Protein AF-0000000085013441 (afdb_homodimer)

Secondary structure (DSSP, 8-state):
--HHHHHHHHHHHHHTSHHHHHHHHHHHHHHHHHHHHHHHHHHHHHHHHHHHHHHHS-SEEEESSGGGG-SS--S-EETHHHHHHHHHHHHHTEEEEEEEEEEEE--SSGGG-EEEEEE-TTT-GGGT-TT--EEEE----GGGTTSSEEEE-HHHHHHTT--TT-EEESSSS-EEEEEEEEPP-SSGGGGEEEEEHHHHHHHHT-TTEESEEEEEES-GGGHHHHHHHHHHHHTSEEEEHHHHHHHHHHHHHHHHHHHHHHHHHHHHHHHHHHHHHHHHHHHHTHHHHHHHHHTT--HHHHHHHHHHHHHHHHHHHHHHHHHHHHHHHHHHHHHHHHHHSS------HHHHHHHHHHHHHHHHHHHHHHHHHHHT--HHHHHH--/--HHHHHHHHHHHHHTSHHHHHHHHHHHHHHHHHHHHHHHHHHHHHHHHHHHHHHHS-SEEEESS-GGG-SS--S-EETHHHHHHHHHHHHHTEEEEEEEEEEEE--SSGGG-EEEEEE-TTT-GGGT-TT--EEEE----GGGTTSSEEEE-HHHHHHTT--TT-EEESSSS-EEEEEEEEPP-SSGGGGEEEEEHHHHHHHHT-TTEESEEEEEES-GGGHHHHHHHHHHHHTSEEEEHHHHHHHHHHHHHHHHHHHHHHHHHHHHHHHHHHHHHHHHHHHHTHHHHHHHHHTT--HHHHHHHHHHHHHHHHHHHHHHHHHHHHHHHHHHHHHHHHHHSS------HHHHHHHHHHHHHHHHHHHHHHHHHHHT--HHHHHH--

Structure (mmCIF, N/CA/C/O backbone):
data_AF-0000000085013441-model_v1
#
loop_
_entity.id
_entity.type
_entity.pdbx_description
1 polymer 'ABC transporter permease'
#
loop_
_atom_site.group_PDB
_atom_site.id
_atom_site.type_symbol
_atom_site.label_atom_id
_atom_site.label_alt_id
_atom_site.label_comp_id
_atom_site.label_asym_id
_atom_site.label_entity_id
_atom_site.label_seq_id
_atom_site.pdbx_PDB_ins_code
_atom_site.Cartn_x
_atom_site.Cartn_y
_atom_site.Cartn_z
_atom_site.occupancy
_atom_site.B_iso_or_equiv
_atom_site.auth_seq_id
_atom_site.auth_comp_id
_atom_site.auth_asym_id
_atom_site.auth_atom_id
_atom_site.pdbx_PDB_model_num
ATOM 1 N N . MET A 1 1 ? -28.359 34.25 29.609 1 59.25 1 MET A N 1
ATOM 2 C CA . MET A 1 1 ? -28.047 34.562 28.219 1 59.25 1 MET A CA 1
ATOM 3 C C . MET A 1 1 ? -28.344 33.344 27.328 1 59.25 1 MET A C 1
ATOM 5 O O . MET A 1 1 ? -28.016 32.219 27.672 1 59.25 1 MET A O 1
ATOM 9 N N . HIS A 1 2 ? -29.203 33.5 26.328 1 74.62 2 HIS A N 1
ATOM 10 C CA . HIS A 1 2 ? -29.672 32.469 25.422 1 74.62 2 HIS A CA 1
ATOM 11 C C . HIS A 1 2 ? -28.531 31.953 24.547 1 74.62 2 HIS A C 1
ATOM 13 O O . HIS A 1 2 ? -27.578 32.688 24.281 1 74.62 2 HIS A O 1
ATOM 19 N N . TRP A 1 3 ? -28.516 30.609 24.359 1 77 3 TRP A N 1
ATOM 20 C CA . TRP A 1 3 ? -27.5 29.938 23.531 1 77 3 TRP A CA 1
ATOM 21 C C . TRP A 1 3 ? -27.281 30.703 22.219 1 77 3 TRP A C 1
ATOM 23 O O . TRP A 1 3 ? -26.141 30.828 21.766 1 77 3 TRP A O 1
ATOM 33 N N . SER A 1 4 ? -28.281 31.375 21.766 1 82.31 4 SER A N 1
ATOM 34 C CA . SER A 1 4 ? -28.188 32.125 20.516 1 82.31 4 SER A CA 1
ATOM 35 C C . SER A 1 4 ? -27.312 33.375 20.688 1 82.31 4 SER A C 1
ATOM 37 O O . SER A 1 4 ? -26.578 33.75 19.766 1 82.31 4 SER A O 1
ATOM 39 N N . ASP A 1 5 ? -27.391 33.938 21.891 1 82.25 5 ASP A N 1
ATOM 40 C CA . ASP A 1 5 ? -26.594 35.125 22.156 1 82.25 5 ASP A CA 1
ATOM 41 C C . ASP A 1 5 ? -25.109 34.75 22.25 1 82.25 5 ASP A C 1
ATOM 43 O O . ASP A 1 5 ? -24.25 35.5 21.75 1 82.25 5 ASP A O 1
ATOM 47 N N . VAL A 1 6 ? -24.859 33.625 22.766 1 82.75 6 VAL A N 1
ATOM 48 C CA . VAL A 1 6 ? -23.484 33.188 22.922 1 82.75 6 VAL A CA 1
ATOM 49 C C . VAL A 1 6 ? -22.875 32.906 21.547 1 82.75 6 VAL A C 1
ATOM 51 O O . VAL A 1 6 ? -21.719 33.281 21.281 1 82.75 6 VAL A O 1
ATOM 54 N N . TRP A 1 7 ? -23.656 32.438 20.641 1 86.25 7 TRP A N 1
ATOM 55 C CA . TRP A 1 7 ? -23.172 32.125 19.297 1 86.25 7 TRP A CA 1
ATOM 56 C C . TRP A 1 7 ? -22.922 33.375 18.5 1 86.25 7 TRP A C 1
ATOM 58 O O . TRP A 1 7 ? -21.969 33.469 17.719 1 86.25 7 TRP A O 1
ATOM 68 N N . LYS A 1 8 ? -23.797 34.281 18.719 1 86.12 8 LYS A N 1
ATOM 69 C CA . LYS A 1 8 ? -23.625 35.562 18.016 1 86.12 8 LYS A CA 1
ATOM 70 C C . LYS A 1 8 ? -22.375 36.281 18.5 1 86.12 8 LYS A C 1
ATOM 72 O O . LYS A 1 8 ? -21.641 36.875 17.703 1 86.12 8 LYS A O 1
ATOM 77 N N . LEU A 1 9 ? -22.156 36.156 19.75 1 81.69 9 LEU A N 1
ATOM 78 C CA . LEU A 1 9 ? -20.984 36.781 20.328 1 81.69 9 LEU A CA 1
ATOM 79 C C . LEU A 1 9 ? -19.703 36.062 19.875 1 81.69 9 LEU A C 1
ATOM 81 O O . LEU A 1 9 ? -18.688 36.719 19.594 1 81.69 9 LEU A O 1
ATOM 85 N N . ALA A 1 10 ? -19.828 34.844 19.875 1 86.25 10 ALA A N 1
ATOM 86 C CA . ALA A 1 10 ? -18.703 34.031 19.438 1 86.25 10 ALA A CA 1
ATOM 87 C C . ALA A 1 10 ? -18.359 34.312 17.969 1 86.25 10 ALA A C 1
ATOM 89 O O . ALA A 1 10 ? -17.172 34.438 17.625 1 86.25 10 ALA A O 1
ATOM 90 N N . TRP A 1 11 ? -19.375 34.469 17.156 1 85.06 11 TRP A N 1
ATOM 91 C CA . TRP A 1 11 ? -19.172 34.75 15.742 1 85.06 11 TRP A CA 1
ATOM 92 C C . TRP A 1 11 ? -18.516 36.125 15.57 1 85.06 11 TRP A C 1
ATOM 94 O O . TRP A 1 11 ? -17.625 36.281 14.734 1 85.06 11 TRP A O 1
ATOM 104 N N . LYS A 1 12 ? -18.922 37.031 16.359 1 81.19 12 LYS A N 1
ATOM 105 C CA . LYS A 1 12 ? -18.359 38.375 16.297 1 81.19 12 LYS A CA 1
ATOM 106 C C . LYS A 1 12 ? -16.891 38.375 16.734 1 81.19 12 LYS A C 1
ATOM 108 O O . LYS A 1 12 ? -16.078 39.125 16.188 1 81.19 12 LYS A O 1
ATOM 113 N N . GLY A 1 13 ? -16.672 37.531 17.672 1 78.19 13 GLY A N 1
ATOM 114 C CA . GLY A 1 13 ? -15.297 37.406 18.125 1 78.19 13 GLY A CA 1
ATOM 115 C C . GLY A 1 13 ? -14.367 36.844 17.062 1 78.19 13 GLY A C 1
ATOM 116 O O . GLY A 1 13 ? -13.25 37.344 16.875 1 78.19 13 GLY A O 1
ATOM 117 N N . LEU A 1 14 ? -14.875 35.969 16.312 1 82.88 14 LEU A N 1
ATOM 118 C CA . LEU A 1 14 ? -14.062 35.312 15.281 1 82.88 14 LEU A CA 1
ATOM 119 C C . LEU A 1 14 ? -13.898 36.219 14.062 1 82.88 14 LEU A C 1
ATOM 121 O O . LEU A 1 14 ? -12.867 36.188 13.391 1 82.88 14 LEU A O 1
ATOM 125 N N . THR A 1 15 ? -14.875 37.031 13.797 1 82.56 15 THR A N 1
ATOM 126 C CA . THR A 1 15 ? -14.859 37.875 12.594 1 82.56 15 THR A CA 1
ATOM 127 C C . THR A 1 15 ? -14.07 39.156 12.82 1 82.56 15 THR A C 1
ATOM 129 O O . THR A 1 15 ? -13.867 39.938 11.891 1 82.56 15 THR A O 1
ATOM 132 N N . ARG A 1 16 ? -13.711 39.375 14.07 1 77.44 16 ARG A N 1
ATOM 133 C CA . ARG A 1 16 ? -12.914 40.562 14.367 1 77.44 16 ARG A CA 1
ATOM 134 C C . ARG A 1 16 ? -11.523 40.438 13.75 1 77.44 16 ARG A C 1
ATOM 136 O O . ARG A 1 16 ? -10.906 41.469 13.43 1 77.44 16 ARG A O 1
ATOM 143 N N . ARG A 1 17 ? -11.078 39.219 13.602 1 77.56 17 ARG A N 1
ATOM 144 C CA . ARG A 1 17 ? -9.797 38.969 12.953 1 77.56 17 ARG A CA 1
ATOM 145 C C . ARG A 1 17 ? -9.945 37.938 11.828 1 77.56 17 ARG A C 1
ATOM 147 O O . ARG A 1 17 ? -9.477 36.812 11.953 1 77.56 17 ARG A O 1
ATOM 154 N N . PRO A 1 18 ? -10.305 38.375 10.75 1 83.06 18 PRO A N 1
ATOM 155 C CA . PRO A 1 18 ? -10.703 37.469 9.695 1 83.06 18 PRO A CA 1
ATOM 156 C C . PRO A 1 18 ? -9.516 36.719 9.086 1 83.06 18 PRO A C 1
ATOM 158 O O . PRO A 1 18 ? -9.656 35.562 8.688 1 83.06 18 PRO A O 1
ATOM 161 N N . VAL A 1 19 ? -8.375 37.406 9.094 1 79.81 19 VAL A N 1
ATOM 162 C CA . VAL A 1 19 ? -7.23 36.75 8.445 1 79.81 19 VAL A CA 1
ATOM 163 C C . VAL A 1 19 ? -6.801 35.531 9.242 1 79.81 19 VAL A C 1
ATOM 165 O O . VAL A 1 19 ? -6.633 34.438 8.68 1 79.81 19 VAL A O 1
ATOM 168 N N . ARG A 1 20 ? -6.773 35.656 10.523 1 77.5 20 ARG A N 1
ATOM 169 C CA . ARG A 1 20 ? -6.352 34.531 11.367 1 77.5 20 ARG A CA 1
ATOM 170 C C . ARG A 1 20 ? -7.406 33.438 11.391 1 77.5 20 ARG A C 1
ATOM 172 O O . ARG A 1 20 ? -7.074 32.25 11.336 1 77.5 20 ARG A O 1
ATOM 179 N N . THR A 1 21 ? -8.586 33.938 11.5 1 84.81 21 THR A N 1
ATOM 180 C CA . THR A 1 21 ? -9.695 33 11.523 1 84.81 21 THR A CA 1
ATOM 181 C C . THR A 1 21 ? -9.742 32.188 10.227 1 84.81 21 THR A C 1
ATOM 183 O O . THR A 1 21 ? -9.938 30.969 10.258 1 84.81 21 THR A O 1
ATOM 186 N N . LEU A 1 22 ? -9.414 32.875 9.18 1 87.38 22 LEU A N 1
ATOM 187 C CA . LEU A 1 22 ? -9.453 32.188 7.883 1 87.38 22 LEU A CA 1
ATOM 188 C C . LEU A 1 22 ? -8.281 31.219 7.742 1 87.38 22 LEU A C 1
ATOM 190 O O . LEU A 1 22 ? -8.453 30.125 7.215 1 87.38 22 LEU A O 1
ATOM 194 N N . LEU A 1 23 ? -7.148 31.609 8.242 1 81.94 23 LEU A N 1
ATOM 195 C CA . LEU A 1 23 ? -5.973 30.75 8.148 1 81.94 23 LEU A CA 1
ATOM 196 C C . LEU A 1 23 ? -6.152 29.484 8.977 1 81.94 23 LEU A C 1
ATOM 198 O O . LEU A 1 23 ? -5.797 28.391 8.531 1 81.94 23 LEU A O 1
ATOM 202 N N . THR A 1 24 ? -6.746 29.609 10.117 1 83.94 24 THR A N 1
ATOM 203 C CA . THR A 1 24 ? -6.988 28.453 10.977 1 83.94 24 THR A CA 1
ATOM 204 C C . THR A 1 24 ? -8.078 27.562 10.391 1 83.94 24 THR A C 1
ATOM 206 O O . THR A 1 24 ? -7.941 26.328 10.383 1 83.94 24 THR A O 1
ATOM 209 N N . ALA A 1 25 ? -9.086 28.266 9.914 1 88.62 25 ALA A N 1
ATOM 210 C CA . ALA A 1 25 ? -10.164 27.5 9.289 1 88.62 25 ALA A CA 1
ATOM 211 C C . ALA A 1 25 ? -9.656 26.703 8.094 1 88.62 25 ALA A C 1
ATOM 213 O O . ALA A 1 25 ? -10.078 25.562 7.871 1 88.62 25 ALA A O 1
ATOM 214 N N . LEU A 1 26 ? -8.742 27.297 7.359 1 87.12 26 LEU A N 1
ATOM 215 C CA . LEU A 1 26 ? -8.18 26.609 6.203 1 87.12 26 LEU A CA 1
ATOM 216 C C . LEU A 1 26 ? -7.355 25.406 6.641 1 87.12 26 LEU A C 1
ATOM 218 O O . LEU A 1 26 ? -7.379 24.359 5.984 1 87.12 26 LEU A O 1
ATOM 222 N N . GLY A 1 27 ? -6.656 25.641 7.691 1 82.94 27 GLY A N 1
ATOM 223 C CA . GLY A 1 27 ? -5.902 24.516 8.227 1 82.94 27 GLY A CA 1
ATOM 224 C C . GLY A 1 27 ? -6.781 23.344 8.625 1 82.94 27 GLY A C 1
ATOM 225 O O . GLY A 1 27 ? -6.477 22.188 8.297 1 82.94 27 GLY A O 1
ATOM 226 N N . ILE A 1 28 ? -7.867 23.594 9.258 1 86.38 28 ILE A N 1
ATOM 227 C CA . ILE A 1 28 ? -8.812 22.562 9.672 1 86.38 28 ILE A CA 1
ATOM 228 C C . ILE A 1 28 ? -9.461 21.938 8.438 1 86.38 28 ILE A C 1
ATOM 230 O O . ILE A 1 28 ? -9.672 20.719 8.383 1 86.38 28 ILE A O 1
ATOM 234 N N . THR A 1 29 ? -9.766 22.859 7.566 1 90.38 29 THR A N 1
ATOM 235 C CA . THR A 1 29 ? -10.391 22.406 6.328 1 90.38 29 THR A CA 1
ATOM 236 C C . THR A 1 29 ? -9.516 21.375 5.621 1 90.38 29 THR A C 1
ATOM 238 O O . THR A 1 29 ? -10 20.328 5.203 1 90.38 29 THR A O 1
ATOM 241 N N . VAL A 1 30 ? -8.266 21.609 5.547 1 85.88 30 VAL A N 1
ATOM 242 C CA . VAL A 1 30 ? -7.352 20.703 4.863 1 85.88 30 VAL A CA 1
ATOM 243 C C . VAL A 1 30 ? -7.234 19.406 5.648 1 85.88 30 VAL A C 1
ATOM 245 O O . VAL A 1 30 ? -7.211 18.312 5.059 1 85.88 30 VAL A O 1
ATOM 248 N N . ALA A 1 31 ? -7.227 19.531 6.91 1 82.44 31 ALA A N 1
ATOM 249 C CA . ALA A 1 31 ? -7.105 18.344 7.758 1 82.44 31 ALA A CA 1
ATOM 250 C C . ALA A 1 31 ? -8.328 17.453 7.621 1 82.44 31 ALA A C 1
ATOM 252 O O . ALA A 1 31 ? -8.203 16.234 7.418 1 82.44 31 ALA A O 1
ATOM 253 N N . VAL A 1 32 ? -9.445 18.031 7.691 1 87 32 VAL A N 1
ATOM 254 C CA . VAL A 1 32 ? -10.688 17.266 7.625 1 87 32 VAL A CA 1
ATOM 255 C C . VAL A 1 32 ? -10.898 16.734 6.211 1 87 32 VAL A C 1
ATOM 257 O O . VAL A 1 32 ? -11.367 15.609 6.023 1 87 32 VAL A O 1
ATOM 260 N N . ALA A 1 33 ? -10.57 17.578 5.258 1 89.44 33 ALA A N 1
ATOM 261 C CA . ALA A 1 33 ? -10.695 17.125 3.871 1 89.44 33 ALA A CA 1
ATOM 262 C C . ALA A 1 33 ? -9.852 15.891 3.611 1 89.44 33 ALA A C 1
ATOM 264 O O . ALA A 1 33 ? -10.297 14.953 2.945 1 89.44 33 ALA A O 1
ATOM 265 N N . SER A 1 34 ? -8.688 15.953 4.082 1 83.38 34 SER A N 1
ATOM 266 C CA . SER A 1 34 ? -7.793 14.812 3.893 1 83.38 34 SER A CA 1
ATOM 267 C C . SER A 1 34 ? -8.359 13.547 4.535 1 83.38 34 SER A C 1
ATOM 269 O O . SER A 1 34 ? -8.289 12.461 3.955 1 83.38 34 SER A O 1
ATOM 271 N N . MET A 1 35 ? -8.906 13.711 5.66 1 83.5 35 MET A N 1
ATOM 272 C CA . MET A 1 35 ? -9.516 12.578 6.359 1 83.5 35 MET A CA 1
ATOM 273 C C . MET A 1 35 ? -10.703 12.031 5.578 1 83.5 35 MET A C 1
ATOM 275 O O . MET A 1 35 ? -10.859 10.82 5.438 1 83.5 35 MET A O 1
ATOM 279 N N . VAL A 1 36 ? -11.469 12.891 5.098 1 88.12 36 VAL A N 1
ATOM 280 C CA . VAL A 1 36 ? -12.664 12.5 4.359 1 88.12 36 VAL A CA 1
ATOM 281 C C . VAL A 1 36 ? -12.266 11.758 3.088 1 88.12 36 VAL A C 1
ATOM 283 O O . VAL A 1 36 ? -12.836 10.703 2.773 1 88.12 36 VAL A O 1
ATOM 286 N N . VAL A 1 37 ? -11.305 12.273 2.439 1 86.44 37 VAL A N 1
ATOM 287 C CA . VAL A 1 37 ? -10.867 11.648 1.195 1 86.44 37 VAL A CA 1
ATOM 288 C C . VAL A 1 37 ? -10.289 10.266 1.485 1 86.44 37 VAL A C 1
ATOM 290 O O . VAL A 1 37 ? -10.648 9.289 0.824 1 86.44 37 VAL A O 1
ATOM 293 N N . PHE A 1 38 ? -9.508 10.141 2.471 1 81.38 38 PHE A N 1
ATOM 294 C CA . PHE A 1 38 ? -8.852 8.875 2.777 1 81.38 38 PHE A CA 1
ATOM 295 C C . PHE A 1 38 ? -9.859 7.836 3.24 1 81.38 38 PHE A C 1
ATOM 297 O O . PHE A 1 38 ? -9.805 6.68 2.818 1 81.38 38 PHE A O 1
ATOM 304 N N . LEU A 1 39 ? -10.75 8.273 4.113 1 83.5 39 LEU A N 1
ATOM 305 C CA . LEU A 1 39 ? -11.742 7.332 4.609 1 83.5 39 LEU A CA 1
ATOM 306 C C . LEU A 1 39 ? -12.742 6.965 3.518 1 83.5 39 LEU A C 1
ATOM 308 O O . LEU A 1 39 ? -13.289 5.859 3.512 1 83.5 39 LEU A O 1
ATOM 312 N N . SER A 1 40 ? -12.898 7.879 2.617 1 88.88 40 SER A N 1
ATOM 313 C CA . SER A 1 40 ? -13.812 7.617 1.513 1 88.88 40 SER A CA 1
ATOM 314 C C . SER A 1 40 ? -13.273 6.527 0.592 1 88.88 40 SER A C 1
ATOM 316 O O . SER A 1 40 ? -14.039 5.844 -0.087 1 88.88 40 SER A O 1
ATOM 318 N N . LEU A 1 41 ? -11.984 6.387 0.523 1 85.88 41 LEU A N 1
ATOM 319 C CA . LEU A 1 41 ? -11.359 5.348 -0.294 1 85.88 41 LEU A CA 1
ATOM 320 C C . LEU A 1 41 ? -11.758 3.961 0.201 1 85.88 41 LEU A C 1
ATOM 322 O O . LEU A 1 41 ? -12.039 3.068 -0.601 1 85.88 41 LEU A O 1
ATOM 326 N N . GLY A 1 42 ? -11.734 3.854 1.477 1 81.81 42 GLY A N 1
ATOM 327 C CA . GLY A 1 42 ? -12.164 2.586 2.043 1 81.81 42 GLY A CA 1
ATOM 328 C C . GLY A 1 42 ? -13.609 2.25 1.72 1 81.81 42 GLY A C 1
ATOM 329 O O . GLY A 1 42 ? -13.922 1.111 1.369 1 81.81 42 GLY A O 1
ATOM 330 N N . GLU A 1 43 ? -14.438 3.219 1.816 1 84.38 43 GLU A N 1
ATOM 331 C CA . GLU A 1 43 ? -15.852 3.031 1.512 1 84.38 43 GLU A CA 1
ATOM 332 C C . GLU A 1 43 ? -16.062 2.727 0.031 1 84.38 43 GLU A C 1
ATOM 334 O O . GLU A 1 43 ? -16.938 1.93 -0.327 1 84.38 43 GLU A O 1
ATOM 339 N N . GLY A 1 44 ? -15.273 3.381 -0.716 1 85.44 44 GLY A N 1
ATOM 340 C CA . GLY A 1 44 ? -15.367 3.145 -2.148 1 85.44 44 GLY A CA 1
ATOM 341 C C . GLY A 1 44 ? -14.961 1.739 -2.551 1 85.44 44 GLY A C 1
ATOM 342 O O . GLY A 1 44 ? -15.656 1.089 -3.336 1 85.44 44 GLY A O 1
ATOM 343 N N . ILE A 1 45 ? -13.922 1.263 -2.027 1 82.5 45 ILE A N 1
ATOM 344 C CA . ILE A 1 45 ? -13.43 -0.079 -2.334 1 82.5 45 ILE A CA 1
ATOM 345 C C . ILE A 1 45 ? -14.461 -1.115 -1.881 1 82.5 45 ILE A C 1
ATOM 347 O O . ILE A 1 45 ? -14.742 -2.072 -2.604 1 82.5 45 ILE A O 1
ATOM 351 N N . ARG A 1 46 ? -14.961 -0.878 -0.688 1 82.25 46 ARG A N 1
ATOM 352 C CA . ARG A 1 46 ? -16.016 -1.769 -0.192 1 82.25 46 ARG A CA 1
ATOM 353 C C . ARG A 1 46 ? -17.188 -1.808 -1.148 1 82.25 46 ARG A C 1
ATOM 355 O O . ARG A 1 46 ? -17.734 -2.879 -1.432 1 82.25 46 ARG A O 1
ATOM 362 N N . LYS A 1 47 ? -17.516 -0.723 -1.616 1 81.62 47 LYS A N 1
ATOM 363 C CA . LYS A 1 47 ? -18.656 -0.623 -2.521 1 81.62 47 LYS A CA 1
ATOM 364 C C . LYS A 1 47 ? -18.375 -1.342 -3.838 1 81.62 47 LYS A C 1
ATOM 366 O O . LYS A 1 47 ? -19.234 -2.059 -4.352 1 81.62 47 LYS A O 1
ATOM 371 N N . VAL A 1 48 ? -17.234 -1.142 -4.332 1 78.88 48 VAL A N 1
ATOM 372 C CA . VAL A 1 48 ? -16.875 -1.764 -5.602 1 78.88 48 VAL A CA 1
ATOM 373 C C . VAL A 1 48 ? -16.906 -3.283 -5.457 1 78.88 48 VAL A C 1
ATOM 375 O O . VAL A 1 48 ? -17.5 -3.977 -6.285 1 78.88 48 VAL A O 1
ATOM 378 N N . PHE A 1 49 ? -16.328 -3.787 -4.453 1 77.19 49 PHE A N 1
ATOM 379 C CA . PHE A 1 49 ? -16.234 -5.234 -4.301 1 77.19 49 PHE A CA 1
ATOM 380 C C . PHE A 1 49 ? -17.609 -5.824 -3.949 1 77.19 49 PHE A C 1
ATOM 382 O O . PHE A 1 49 ? -17.938 -6.934 -4.371 1 77.19 49 PHE A O 1
ATOM 389 N N . THR A 1 50 ? -18.375 -5.09 -3.15 1 77.12 50 THR A N 1
ATOM 390 C CA . THR A 1 50 ? -19.719 -5.578 -2.838 1 77.12 50 THR A CA 1
ATOM 391 C C . THR A 1 50 ? -20.594 -5.582 -4.086 1 77.12 50 THR A C 1
ATOM 393 O O . THR A 1 50 ? -21.359 -6.52 -4.305 1 77.12 50 THR A O 1
ATOM 396 N N . SER A 1 51 ? -20.422 -4.57 -4.863 1 74.56 51 SER A N 1
ATOM 397 C CA . SER A 1 51 ? -21.234 -4.484 -6.078 1 74.56 51 SER A CA 1
ATOM 398 C C . SER A 1 51 ? -20.781 -5.516 -7.109 1 74.56 51 SER A C 1
ATOM 400 O O . SER A 1 51 ? -21.625 -6.152 -7.762 1 74.56 51 SER A O 1
ATOM 402 N N . GLU A 1 52 ? -19.484 -5.652 -7.246 1 71 52 GLU A N 1
ATOM 403 C CA . GLU A 1 52 ? -18.938 -6.57 -8.242 1 71 52 GLU A CA 1
ATOM 404 C C . GLU A 1 52 ? -19.172 -8.023 -7.84 1 71 52 GLU A C 1
ATOM 406 O O . GLU A 1 52 ? -19.531 -8.859 -8.672 1 71 52 GLU A O 1
ATOM 411 N N . LEU A 1 53 ? -18.828 -8.312 -6.621 1 65 53 LEU A N 1
ATOM 412 C CA . LEU A 1 53 ? -18.984 -9.688 -6.168 1 65 53 LEU A CA 1
ATOM 413 C C . LEU A 1 53 ? -20.469 -10.055 -6.09 1 65 53 LEU A C 1
ATOM 415 O O . LEU A 1 53 ? -20.828 -11.211 -6.305 1 65 53 LEU A O 1
ATOM 419 N N . GLY A 1 54 ? -21.297 -9.172 -5.613 1 60.25 54 GLY A N 1
ATOM 420 C CA . GLY A 1 54 ? -22.734 -9.438 -5.539 1 60.25 54 GLY A CA 1
ATOM 421 C C . GLY A 1 54 ? -23.359 -9.719 -6.891 1 60.25 54 GLY A C 1
ATOM 422 O O . GLY A 1 54 ? -24.266 -10.539 -7 1 60.25 54 GLY A O 1
ATOM 423 N N . ALA A 1 55 ? -22.953 -9.062 -7.871 1 56.09 55 ALA A N 1
ATOM 424 C CA . ALA A 1 55 ? -23.625 -9.211 -9.164 1 56.09 55 ALA A CA 1
ATOM 425 C C . ALA A 1 55 ? -23.016 -10.359 -9.961 1 56.09 55 ALA A C 1
ATOM 427 O O . ALA A 1 55 ? -23.734 -11.086 -10.656 1 56.09 55 ALA A O 1
ATOM 428 N N . ILE A 1 56 ? -21.641 -10.492 -10 1 55.91 56 ILE A N 1
ATOM 429 C CA . ILE A 1 56 ? -21.109 -11.195 -11.164 1 55.91 56 ILE A CA 1
ATOM 430 C C . ILE A 1 56 ? -20.125 -12.266 -10.727 1 55.91 56 ILE A C 1
ATOM 432 O O . ILE A 1 56 ? -19.953 -13.281 -11.398 1 55.91 56 ILE A O 1
ATOM 436 N N . GLY A 1 57 ? -20.094 -12.703 -9.406 1 67.75 57 GLY A N 1
ATOM 437 C CA . GLY A 1 57 ? -19.016 -13.625 -9.094 1 67.75 57 GLY A CA 1
ATOM 438 C C . GLY A 1 57 ? -19.5 -15.008 -8.711 1 67.75 57 GLY A C 1
ATOM 439 O O . GLY A 1 57 ? -20.703 -15.242 -8.602 1 67.75 57 GLY A O 1
ATOM 440 N N . PRO A 1 58 ? -18.688 -16.031 -8.906 1 82.88 58 PRO A N 1
ATOM 441 C CA . PRO A 1 58 ? -19.062 -17.391 -8.484 1 82.88 58 PRO A CA 1
ATOM 442 C C . PRO A 1 58 ? -19.578 -17.453 -7.055 1 82.88 58 PRO A C 1
ATOM 444 O O . PRO A 1 58 ? -19.188 -16.625 -6.215 1 82.88 58 PRO A O 1
ATOM 447 N N . ASP A 1 59 ? -20.594 -18.344 -6.891 1 89 59 ASP A N 1
ATOM 448 C CA . ASP A 1 59 ? -21.141 -18.531 -5.551 1 89 59 ASP A CA 1
ATOM 449 C C . ASP A 1 59 ? -20.125 -19.172 -4.617 1 89 59 ASP A C 1
ATOM 451 O O . ASP A 1 59 ? -20.062 -18.844 -3.432 1 89 59 ASP A O 1
ATOM 455 N N . VAL A 1 60 ? -19.406 -20.094 -5.23 1 91.88 60 VAL A N 1
ATOM 456 C CA . VAL A 1 60 ? -18.359 -20.797 -4.484 1 91.88 60 VAL A CA 1
ATOM 457 C C . VAL A 1 60 ? -17.094 -20.891 -5.332 1 91.88 60 VAL A C 1
ATOM 459 O O . VAL A 1 60 ? -17.156 -21.125 -6.539 1 91.88 60 VAL A O 1
ATOM 462 N N . GLN A 1 61 ? -16.062 -20.609 -4.711 1 91 61 GLN A N 1
ATOM 463 C CA . GLN A 1 61 ? -14.766 -20.781 -5.359 1 91 61 GLN A CA 1
ATOM 464 C C . GLN A 1 61 ? -13.93 -21.859 -4.668 1 91 61 GLN A C 1
ATOM 466 O O . GLN A 1 61 ? -13.75 -21.812 -3.451 1 91 61 GLN A O 1
ATOM 471 N N . VAL A 1 62 ? -13.469 -22.766 -5.453 1 92.25 62 VAL A N 1
ATOM 472 C CA . VAL A 1 62 ? -12.703 -23.891 -4.918 1 92.25 62 VAL A CA 1
ATOM 473 C C . VAL A 1 62 ? -11.227 -23.719 -5.262 1 92.25 62 VAL A C 1
ATOM 475 O O . VAL A 1 62 ? -10.875 -23.484 -6.422 1 92.25 62 VAL A O 1
ATOM 478 N N . SER A 1 63 ? -10.398 -23.734 -4.336 1 91.19 63 SER A N 1
ATOM 479 C CA . SER A 1 63 ? -8.953 -23.641 -4.516 1 91.19 63 SER A CA 1
ATOM 480 C C . SER A 1 63 ? -8.203 -24.469 -3.482 1 91.19 63 SER A C 1
ATOM 482 O O . SER A 1 63 ? -8.828 -25.172 -2.68 1 91.19 63 SER A O 1
ATOM 484 N N . LEU A 1 64 ? -6.852 -24.516 -3.566 1 87.31 64 LEU A N 1
ATOM 485 C CA . LEU A 1 64 ? -6.082 -25.266 -2.59 1 87.31 64 LEU A CA 1
ATOM 486 C C . LEU A 1 64 ? -5.664 -24.391 -1.418 1 87.31 64 LEU A C 1
ATOM 488 O O . LEU A 1 64 ? -5.406 -24.891 -0.32 1 87.31 64 LEU A O 1
ATOM 492 N N . SER A 1 65 ? -5.43 -23.047 -1.535 1 76.62 65 SER A N 1
ATOM 493 C CA . SER A 1 65 ? -4.883 -22.203 -0.483 1 76.62 65 SER A CA 1
ATOM 494 C C . SER A 1 65 ? -5.883 -21.125 -0.062 1 76.62 65 SER A C 1
ATOM 496 O O . SER A 1 65 ? -5.688 -20.453 0.95 1 76.62 65 SER A O 1
ATOM 498 N N . GLY A 1 66 ? -7.113 -21.109 -0.497 1 68.75 66 GLY A N 1
ATOM 499 C CA . GLY A 1 66 ? -8.117 -20.125 -0.132 1 68.75 66 GLY A CA 1
ATOM 500 C C . GLY A 1 66 ? -7.637 -18.688 -0.283 1 68.75 66 GLY A C 1
ATOM 501 O O . GLY A 1 66 ? -6.617 -18.438 -0.926 1 68.75 66 GLY A O 1
ATOM 502 N N . PHE A 1 67 ? -8.273 -17.672 0.37 1 65 67 PHE A N 1
ATOM 503 C CA . PHE A 1 67 ? -7.98 -16.25 0.276 1 65 67 PHE A CA 1
ATOM 504 C C . PHE A 1 67 ? -6.781 -15.883 1.146 1 65 67 PHE A C 1
ATOM 506 O O . PHE A 1 67 ? -6.203 -14.805 0.995 1 65 67 PHE A O 1
ATOM 513 N N . SER A 1 68 ? -6.477 -16.875 1.959 1 59.81 68 SER A N 1
ATOM 514 C CA . SER A 1 68 ? -5.371 -16.609 2.875 1 59.81 68 SER A CA 1
ATOM 515 C C . SER A 1 68 ? -4.062 -16.422 2.117 1 59.81 68 SER A C 1
ATOM 517 O O . SER A 1 68 ? -3.102 -15.875 2.658 1 59.81 68 SER A O 1
ATOM 519 N N . GLN A 1 69 ? -4.055 -16.828 0.928 1 59.56 69 GLN A N 1
ATOM 520 C CA . GLN A 1 69 ? -2.756 -16.734 0.271 1 59.56 69 GLN A CA 1
ATOM 521 C C . GLN A 1 69 ? -2.717 -15.594 -0.731 1 59.56 69 GLN A C 1
ATOM 523 O O . GLN A 1 69 ? -1.844 -15.547 -1.601 1 59.56 69 GLN A O 1
ATOM 528 N N . GLY A 1 70 ? -3.582 -14.711 -0.656 1 58.69 70 GLY A N 1
ATOM 529 C CA . GLY A 1 70 ? -3.539 -13.539 -1.516 1 58.69 70 GLY A CA 1
ATOM 530 C C . GLY A 1 70 ? -4.59 -13.57 -2.611 1 58.69 70 GLY A C 1
ATOM 531 O O . GLY A 1 70 ? -5.418 -14.477 -2.664 1 58.69 70 GLY A O 1
ATOM 532 N N . PHE A 1 71 ? -4.672 -12.477 -3.445 1 56.78 71 PHE A N 1
ATOM 533 C CA . PHE A 1 71 ? -5.73 -12.25 -4.422 1 56.78 71 PHE A CA 1
ATOM 534 C C . PHE A 1 71 ? -5.574 -13.18 -5.621 1 56.78 71 PHE A C 1
ATOM 536 O O . PHE A 1 71 ? -6.562 -13.578 -6.238 1 56.78 71 PHE A O 1
ATOM 543 N N . ALA A 1 72 ? -4.344 -13.43 -6 1 60.31 72 ALA A N 1
ATOM 544 C CA . ALA A 1 72 ? -4.219 -14.305 -7.16 1 60.31 72 ALA A CA 1
ATOM 545 C C . ALA A 1 72 ? -3.619 -15.656 -6.762 1 60.31 72 ALA A C 1
ATOM 547 O O . ALA A 1 72 ? -2.398 -15.789 -6.641 1 60.31 72 ALA A O 1
ATOM 548 N N . PRO A 1 73 ? -4.609 -16.578 -6.648 1 68.56 73 PRO A N 1
ATOM 549 C CA . PRO A 1 73 ? -4.109 -17.891 -6.258 1 68.56 73 PRO A CA 1
ATOM 550 C C . PRO A 1 73 ? -3.236 -18.531 -7.336 1 68.56 73 PRO A C 1
ATOM 552 O O . PRO A 1 73 ? -3.432 -18.281 -8.523 1 68.56 73 PRO A O 1
ATOM 555 N N . GLN A 1 74 ? -2.254 -19.141 -6.98 1 78.31 74 GLN A N 1
ATOM 556 C CA . GLN A 1 74 ? -1.396 -19.938 -7.863 1 78.31 74 GLN A CA 1
ATOM 557 C C . GLN A 1 74 ? -2.178 -21.062 -8.523 1 78.31 74 GLN A C 1
ATOM 559 O O . GLN A 1 74 ? -3.117 -21.609 -7.934 1 78.31 74 GLN A O 1
ATOM 564 N N . PRO A 1 75 ? -1.916 -21.297 -9.719 1 87.88 75 PRO A N 1
ATOM 565 C CA . PRO A 1 75 ? -2.59 -22.422 -10.383 1 87.88 75 PRO A CA 1
ATOM 566 C C . PRO A 1 75 ? -2.062 -23.781 -9.93 1 87.88 75 PRO A C 1
ATOM 568 O O . PRO A 1 75 ? -1.496 -24.531 -10.727 1 87.88 75 PRO A O 1
ATOM 571 N N . ASN A 1 76 ? -2.389 -24.188 -8.719 1 87.5 76 ASN A N 1
ATOM 572 C CA . ASN A 1 76 ? -1.846 -25.406 -8.133 1 87.5 76 ASN A CA 1
ATOM 573 C C . ASN A 1 76 ? -2.934 -26.453 -7.918 1 87.5 76 ASN A C 1
ATOM 575 O O . ASN A 1 76 ? -2.654 -27.562 -7.441 1 87.5 76 ASN A O 1
ATOM 579 N N . LEU A 1 77 ? -4.141 -26.188 -8.32 1 90.88 77 LEU A N 1
ATOM 580 C CA . LEU A 1 77 ? -5.242 -27.125 -8.211 1 90.88 77 LEU A CA 1
ATOM 581 C C . LEU A 1 77 ? -5.305 -28.031 -9.438 1 90.88 77 LEU A C 1
ATOM 583 O O . LEU A 1 77 ? -5.402 -27.547 -10.562 1 90.88 77 LEU A O 1
ATOM 587 N N . PRO A 1 78 ? -5.203 -29.312 -9.172 1 92.31 78 PRO A N 1
ATOM 588 C CA . PRO A 1 78 ? -5.359 -30.203 -10.328 1 92.31 78 PRO A CA 1
ATOM 589 C C . PRO A 1 78 ? -6.703 -30.016 -11.031 1 92.31 78 PRO A C 1
ATOM 591 O O . PRO A 1 78 ? -7.742 -29.953 -10.375 1 92.31 78 PRO A O 1
ATOM 594 N N . GLN A 1 79 ? -6.633 -29.875 -12.305 1 93.69 79 GLN A N 1
ATOM 595 C CA . GLN A 1 79 ? -7.852 -29.672 -13.078 1 93.69 79 GLN A CA 1
ATOM 596 C C . GLN A 1 79 ? -8.812 -30.844 -12.914 1 93.69 79 GLN A C 1
ATOM 598 O O . GLN A 1 79 ? -10.016 -30.703 -13.148 1 93.69 79 GLN A O 1
ATOM 603 N N . ALA A 1 80 ? -8.352 -32 -12.469 1 93.69 80 ALA A N 1
ATOM 604 C CA . ALA A 1 80 ? -9.156 -33.188 -12.25 1 93.69 80 ALA A CA 1
ATOM 605 C C . ALA A 1 80 ? -10.242 -32.938 -11.203 1 93.69 80 ALA A C 1
ATOM 607 O O . ALA A 1 80 ? -11.258 -33.625 -11.172 1 93.69 80 ALA A O 1
ATOM 608 N N . VAL A 1 81 ? -9.984 -31.969 -10.398 1 94.69 81 VAL A N 1
ATOM 609 C CA . VAL A 1 81 ? -10.961 -31.609 -9.375 1 94.69 81 VAL A CA 1
ATOM 610 C C . VAL A 1 81 ? -12.266 -31.172 -10.031 1 94.69 81 VAL A C 1
ATOM 612 O O . VAL A 1 81 ? -13.352 -31.359 -9.477 1 94.69 81 VAL A O 1
ATOM 615 N N . THR A 1 82 ? -12.172 -30.594 -11.195 1 95.62 82 THR A N 1
ATOM 616 C CA . THR A 1 82 ? -13.359 -30.172 -11.938 1 95.62 82 THR A CA 1
ATOM 617 C C . THR A 1 82 ? -14.258 -31.375 -12.234 1 95.62 82 THR A C 1
ATOM 619 O O . THR A 1 82 ? -15.484 -31.281 -12.156 1 95.62 82 THR A O 1
ATOM 622 N N . GLU A 1 83 ? -13.641 -32.469 -12.594 1 95.12 83 GLU A N 1
ATOM 623 C CA . GLU A 1 83 ? -14.398 -33.688 -12.844 1 95.12 83 GLU A CA 1
ATOM 624 C C . GLU A 1 83 ? -15.055 -34.219 -11.57 1 95.12 83 GLU A C 1
ATOM 626 O O . GLU A 1 83 ? -16.188 -34.719 -11.602 1 95.12 83 GLU A O 1
ATOM 631 N N . ASP A 1 84 ? -14.289 -34.156 -10.516 1 96.69 84 ASP A N 1
ATOM 632 C CA . ASP A 1 84 ? -14.836 -34.562 -9.234 1 96.69 84 ASP A CA 1
ATOM 633 C C . ASP A 1 84 ? -16.047 -33.719 -8.859 1 96.69 84 ASP A C 1
ATOM 635 O O . ASP A 1 84 ? -17.031 -34.219 -8.32 1 96.69 84 ASP A O 1
ATOM 639 N N . LEU A 1 85 ? -15.992 -32.469 -9.117 1 97.06 85 LEU A N 1
ATOM 640 C CA . LEU A 1 85 ? -17.094 -31.562 -8.82 1 97.06 85 LEU A CA 1
ATOM 641 C C . LEU A 1 85 ? -18.297 -31.844 -9.719 1 97.06 85 LEU A C 1
ATOM 643 O O . LEU A 1 85 ? -19.438 -31.703 -9.281 1 97.06 85 LEU A O 1
ATOM 647 N N . GLN A 1 86 ? -18.047 -32.219 -10.93 1 96.31 86 GLN A N 1
ATOM 648 C CA . GLN A 1 86 ? -19.125 -32.562 -11.852 1 96.31 86 GLN A CA 1
ATOM 649 C C . GLN A 1 86 ? -19.922 -33.75 -11.344 1 96.31 86 GLN A C 1
ATOM 651 O O . GLN A 1 86 ? -21.156 -33.781 -11.477 1 96.31 86 GLN A O 1
ATOM 656 N N . LYS A 1 87 ? -19.219 -34.625 -10.75 1 95.94 87 LYS A N 1
ATOM 657 C CA . LYS A 1 87 ? -19.891 -35.781 -10.188 1 95.94 87 LYS A CA 1
ATOM 658 C C . LYS A 1 87 ? -20.797 -35.406 -9.023 1 95.94 87 LYS A C 1
ATOM 660 O O . LYS A 1 87 ? -21.812 -36.062 -8.773 1 95.94 87 LYS A O 1
ATOM 665 N N . LEU A 1 88 ? -20.422 -34.375 -8.367 1 96 88 LEU A N 1
ATOM 666 C CA . LEU A 1 88 ? -21.172 -33.938 -7.199 1 96 88 LEU A CA 1
ATOM 667 C C . LEU A 1 88 ? -22.219 -32.906 -7.586 1 96 88 LEU A C 1
ATOM 669 O O . LEU A 1 88 ? -23 -32.469 -6.742 1 96 88 LEU A O 1
ATOM 673 N N . ALA A 1 89 ? -22.312 -32.438 -8.789 1 95.81 89 ALA A N 1
ATOM 674 C CA . ALA A 1 89 ? -23.125 -31.312 -9.242 1 95.81 89 ALA A CA 1
ATOM 675 C C . ALA A 1 89 ? -24.609 -31.562 -8.969 1 95.81 89 ALA A C 1
ATOM 677 O O . ALA A 1 89 ? -25.312 -30.688 -8.469 1 95.81 89 ALA A O 1
ATOM 678 N N . GLY A 1 90 ? -25.094 -32.75 -9.297 1 94.56 90 GLY A N 1
ATOM 679 C CA . GLY A 1 90 ? -26.5 -33.062 -9.086 1 94.56 90 GLY A CA 1
ATOM 680 C C . GLY A 1 90 ? -26.906 -33.094 -7.621 1 94.56 90 GLY A C 1
ATOM 681 O O . GLY A 1 90 ? -27.953 -32.531 -7.254 1 94.56 90 GLY A O 1
ATOM 682 N N . GLU A 1 91 ? -25.984 -33.594 -6.844 1 95.06 91 GLU A N 1
ATOM 683 C CA . GLU A 1 91 ? -26.25 -33.719 -5.414 1 95.06 91 GLU A CA 1
ATOM 684 C C . GLU A 1 91 ? -26.234 -32.344 -4.738 1 95.06 91 GLU A C 1
ATOM 686 O O . GLU A 1 91 ? -27 -32.094 -3.811 1 95.06 91 GLU A O 1
ATOM 691 N N . LEU A 1 92 ? -25.484 -31.484 -5.219 1 96.31 92 LEU A N 1
ATOM 692 C CA . LEU A 1 92 ? -25.234 -30.25 -4.488 1 96.31 92 LEU A CA 1
ATOM 693 C C . LEU A 1 92 ? -25.906 -29.062 -5.184 1 96.31 92 LEU A C 1
ATOM 695 O O . LEU A 1 92 ? -25.812 -27.922 -4.711 1 96.31 92 LEU A O 1
ATOM 699 N N . GLY A 1 93 ? -26.516 -29.281 -6.328 1 95.88 93 GLY A N 1
ATOM 700 C CA . GLY A 1 93 ? -27.219 -28.219 -7.031 1 95.88 93 GLY A CA 1
ATOM 701 C C . GLY A 1 93 ? -26.297 -27.266 -7.758 1 95.88 93 GLY A C 1
ATOM 702 O O . GLY A 1 93 ? -26.531 -26.062 -7.777 1 95.88 93 GLY A O 1
ATOM 703 N N . ILE A 1 94 ? -25.234 -27.766 -8.234 1 95.25 94 ILE A N 1
ATOM 704 C CA . ILE A 1 94 ? -24.297 -26.953 -9 1 95.25 94 ILE A CA 1
ATOM 705 C C . ILE A 1 94 ? -24.75 -26.844 -10.445 1 95.25 94 ILE A C 1
ATOM 707 O O . ILE A 1 94 ? -25.016 -27.859 -11.102 1 95.25 94 ILE A O 1
ATOM 711 N N . ILE A 1 95 ? -24.844 -25.641 -10.953 1 93.31 95 ILE A N 1
ATOM 712 C CA . ILE A 1 95 ? -25.344 -25.391 -12.305 1 93.31 95 ILE A CA 1
ATOM 713 C C . ILE A 1 95 ? -24.172 -25.281 -13.273 1 93.31 95 ILE A C 1
ATOM 715 O O . ILE A 1 95 ? -24.219 -25.797 -14.391 1 93.31 95 ILE A O 1
ATOM 719 N N . THR A 1 96 ? -23.172 -24.562 -12.844 1 93 96 THR A N 1
ATOM 720 C CA . THR A 1 96 ? -22.016 -24.344 -13.711 1 93 96 THR A CA 1
ATOM 721 C C . THR A 1 96 ? -20.719 -24.578 -12.945 1 93 96 THR A C 1
ATOM 723 O O . THR A 1 96 ? -20.594 -24.188 -11.781 1 93 96 THR A O 1
ATOM 726 N N . ILE A 1 97 ? -19.812 -25.266 -13.547 1 95.75 97 ILE A N 1
ATOM 727 C CA . ILE A 1 97 ? -18.453 -25.5 -13.055 1 95.75 97 ILE A CA 1
ATOM 728 C C . ILE A 1 97 ? -17.438 -24.938 -14.047 1 95.75 97 ILE A C 1
ATOM 730 O O . ILE A 1 97 ? -17.312 -25.438 -15.164 1 95.75 97 ILE A O 1
ATOM 734 N N . THR A 1 98 ? -16.734 -23.891 -13.648 1 95.12 98 THR A N 1
ATOM 735 C CA . THR A 1 98 ? -15.828 -23.219 -14.562 1 95.12 98 THR A CA 1
ATOM 736 C C . THR A 1 98 ? -14.414 -23.188 -13.992 1 95.12 98 THR A C 1
ATOM 738 O O . THR A 1 98 ? -14.125 -22.422 -13.07 1 95.12 98 THR A O 1
ATOM 741 N N . PRO A 1 99 ? -13.5 -24.016 -14.484 1 95.81 99 PRO A N 1
ATOM 742 C CA . PRO A 1 99 ? -12.094 -23.891 -14.086 1 95.81 99 PRO A CA 1
ATOM 743 C C . PRO A 1 99 ? -11.461 -22.578 -14.555 1 95.81 99 PRO A C 1
ATOM 745 O O . PRO A 1 99 ? -11.688 -22.156 -15.688 1 95.81 99 PRO A O 1
ATOM 748 N N . VAL A 1 100 ? -10.703 -21.969 -13.719 1 93.56 100 VAL A N 1
ATOM 749 C CA . VAL A 1 100 ? -10.156 -20.656 -14.031 1 93.56 100 VAL A CA 1
ATOM 750 C C . VAL A 1 100 ? -8.672 -20.625 -13.672 1 93.56 100 VAL A C 1
ATOM 752 O O . VAL A 1 100 ? -8.266 -21.156 -12.633 1 93.56 100 VAL A O 1
ATOM 755 N N . VAL A 1 101 ? -7.871 -20.125 -14.555 1 92.56 101 VAL A N 1
ATOM 756 C CA . VAL A 1 101 ? -6.496 -19.734 -14.25 1 92.56 101 VAL A CA 1
ATOM 757 C C . VAL A 1 101 ? -6.379 -18.219 -14.188 1 92.56 101 VAL A C 1
ATOM 759 O O . VAL A 1 101 ? -6.816 -17.516 -15.102 1 92.56 101 VAL A O 1
ATOM 762 N N . MET A 1 102 ? -5.82 -17.75 -13.125 1 89.81 102 MET A N 1
ATOM 763 C CA . MET A 1 102 ? -5.656 -16.312 -12.961 1 89.81 102 MET A CA 1
ATOM 764 C C . MET A 1 102 ? -4.188 -15.945 -12.758 1 89.81 102 MET A C 1
ATOM 766 O O . MET A 1 102 ? -3.459 -16.672 -12.07 1 89.81 102 MET A O 1
ATOM 770 N N . ALA A 1 103 ? -3.809 -14.906 -13.367 1 86.25 103 ALA A N 1
ATOM 771 C CA . ALA A 1 103 ? -2.463 -14.375 -13.18 1 86.25 103 ALA A CA 1
ATOM 772 C C . ALA A 1 103 ? -2.477 -12.852 -13.164 1 86.25 103 ALA A C 1
ATOM 774 O O . ALA A 1 103 ? -3.221 -12.219 -13.922 1 86.25 103 ALA A O 1
ATOM 775 N N . VAL A 1 104 ? -1.719 -12.336 -12.289 1 80.94 104 VAL A N 1
ATOM 776 C CA . VAL A 1 104 ? -1.642 -10.883 -12.188 1 80.94 104 VAL A CA 1
ATOM 777 C C . VAL A 1 104 ? -0.315 -10.391 -12.766 1 80.94 104 VAL A C 1
ATOM 779 O O . VAL A 1 104 ? 0.744 -10.945 -12.461 1 80.94 104 VAL A O 1
ATOM 782 N N . ARG A 1 105 ? -0.479 -9.508 -13.656 1 78.31 105 ARG A N 1
ATOM 783 C CA . ARG A 1 105 ? 0.701 -8.836 -14.188 1 78.31 105 ARG A CA 1
ATOM 784 C C . ARG A 1 105 ? 0.817 -7.414 -13.641 1 78.31 105 ARG A C 1
ATOM 786 O O . ARG A 1 105 ? 0.101 -6.512 -14.078 1 78.31 105 ARG A O 1
ATOM 793 N N . GLY A 1 106 ? 1.62 -7.355 -12.633 1 69.62 106 GLY A N 1
ATOM 794 C CA . GLY A 1 106 ? 1.768 -6.074 -11.961 1 69.62 106 GLY A CA 1
ATOM 795 C C . GLY A 1 106 ? 2.949 -5.27 -12.469 1 69.62 106 GLY A C 1
ATOM 796 O O . GLY A 1 106 ? 4.008 -5.828 -12.766 1 69.62 106 GLY A O 1
ATOM 797 N N . SER A 1 107 ? 2.686 -3.982 -12.828 1 66.5 107 SER A N 1
ATOM 798 C CA . SER A 1 107 ? 3.742 -3.035 -13.172 1 66.5 107 SER A CA 1
ATOM 799 C C . SER A 1 107 ? 3.789 -1.88 -12.18 1 66.5 107 SER A C 1
ATOM 801 O O . SER A 1 107 ? 2.875 -1.713 -11.367 1 66.5 107 SER A O 1
ATOM 803 N N . LEU A 1 108 ? 4.98 -1.296 -12.047 1 65.62 108 LEU A N 1
ATOM 804 C CA . LEU A 1 108 ? 5.082 -0.105 -11.211 1 65.62 108 LEU A CA 1
ATOM 805 C C . LEU A 1 108 ? 4.086 0.96 -11.656 1 65.62 108 LEU A C 1
ATOM 807 O O . LEU A 1 108 ? 3.668 1.802 -10.859 1 65.62 108 LEU A O 1
ATOM 811 N N . ASP A 1 109 ? 3.762 0.802 -12.984 1 65.5 109 ASP A N 1
ATOM 812 C CA . ASP A 1 109 ? 2.707 1.659 -13.516 1 65.5 109 ASP A CA 1
ATOM 813 C C . ASP A 1 109 ? 1.344 0.979 -13.414 1 65.5 109 ASP A C 1
ATOM 815 O O . ASP A 1 109 ? 1.09 -0.02 -14.086 1 65.5 109 ASP A O 1
ATOM 819 N N . VAL A 1 110 ? 0.577 1.46 -12.539 1 65.38 110 VAL A N 1
ATOM 820 C CA . VAL A 1 110 ? -0.726 0.872 -12.242 1 65.38 110 VAL A CA 1
ATOM 821 C C . VAL A 1 110 ? -1.544 0.762 -13.531 1 65.38 110 VAL A C 1
ATOM 823 O O . VAL A 1 110 ? -2.326 -0.178 -13.695 1 65.38 110 VAL A O 1
ATOM 826 N N . SER A 1 111 ? -1.235 1.708 -14.406 1 69.44 111 SER A N 1
ATOM 827 C CA . SER A 1 111 ? -1.995 1.71 -15.656 1 69.44 111 SER A CA 1
ATOM 828 C C . SER A 1 111 ? -1.625 0.518 -16.531 1 69.44 111 SER A C 1
ATOM 830 O O . SER A 1 111 ? -2.375 0.148 -17.438 1 69.44 111 SER A O 1
ATOM 832 N N . GLN A 1 112 ? -0.586 -0.159 -16.156 1 73.94 112 GLN A N 1
ATOM 833 C CA . GLN A 1 112 ? -0.14 -1.277 -16.969 1 73.94 112 GLN A CA 1
ATOM 834 C C . GLN A 1 112 ? -0.35 -2.607 -16.25 1 73.94 112 GLN A C 1
ATOM 836 O O . GLN A 1 112 ? 0.128 -3.648 -16.703 1 73.94 112 GLN A O 1
ATOM 841 N N . SER A 1 113 ? -1.021 -2.475 -15.172 1 77.56 113 SER A N 1
ATOM 842 C CA . SER A 1 113 ? -1.313 -3.703 -14.438 1 77.56 113 SER A CA 1
ATOM 843 C C . SER A 1 113 ? -2.598 -4.352 -14.938 1 77.56 113 SER A C 1
ATOM 845 O O . SER A 1 113 ? -3.582 -3.662 -15.219 1 77.56 113 SER A O 1
ATOM 847 N N . THR A 1 114 ? -2.512 -5.578 -15.227 1 83 114 THR A N 1
ATOM 848 C CA . THR A 1 114 ? -3.682 -6.301 -15.719 1 83 114 THR A CA 1
ATOM 849 C C . THR A 1 114 ? -3.791 -7.668 -15.055 1 83 114 THR A C 1
ATOM 851 O O . THR A 1 114 ? -2.83 -8.148 -14.453 1 83 114 THR A O 1
ATOM 854 N N . VAL A 1 115 ? -4.949 -8.156 -15.078 1 87.38 115 VAL A N 1
ATOM 855 C CA . VAL A 1 115 ? -5.211 -9.508 -14.602 1 87.38 115 VAL A CA 1
ATOM 856 C C . VAL A 1 115 ? -5.543 -10.422 -15.781 1 87.38 115 VAL A C 1
ATOM 858 O O . VAL A 1 115 ? -6.426 -10.109 -16.578 1 87.38 115 VAL A O 1
ATOM 861 N N . LEU A 1 116 ? -4.812 -11.414 -15.922 1 91.12 116 LEU A N 1
ATOM 862 C CA . LEU A 1 116 ? -5.105 -12.422 -16.922 1 91.12 116 LEU A CA 1
ATOM 863 C C . LEU A 1 116 ? -6.086 -13.461 -16.391 1 91.12 116 LEU A C 1
ATOM 865 O O . LEU A 1 116 ? -5.906 -13.977 -15.281 1 91.12 116 LEU A O 1
ATOM 869 N N . TYR A 1 117 ? -7.07 -13.688 -17.156 1 92.69 117 TYR A N 1
ATOM 870 C CA . TYR A 1 117 ? -8.148 -14.586 -16.766 1 92.69 117 TYR A CA 1
ATOM 871 C C . TYR A 1 117 ? -8.367 -15.664 -17.812 1 92.69 117 TYR A C 1
ATOM 873 O O . TYR A 1 117 ? -8.852 -15.375 -18.922 1 92.69 117 TYR A O 1
ATOM 881 N N . GLY A 1 118 ? -7.996 -16.875 -17.484 1 95.25 118 GLY A N 1
ATOM 882 C CA . GLY A 1 118 ? -8.18 -18 -18.391 1 95.25 118 GLY A CA 1
ATOM 883 C C . GLY A 1 118 ? -9.391 -18.844 -18.047 1 95.25 118 GLY A C 1
ATOM 884 O O . GLY A 1 118 ? -9.531 -19.312 -16.922 1 95.25 118 GLY A O 1
ATOM 885 N N . LEU A 1 119 ? -10.258 -19.062 -18.969 1 95.38 119 LEU A N 1
ATOM 886 C CA . LEU A 1 119 ? -11.438 -19.906 -18.797 1 95.38 119 LEU A CA 1
ATOM 887 C C . LEU A 1 119 ? -11.734 -20.703 -20.047 1 95.38 119 LEU A C 1
ATOM 889 O O . LEU A 1 119 ? -11.25 -20.359 -21.141 1 95.38 119 LEU A O 1
ATOM 893 N N . PRO A 1 120 ? -12.492 -21.797 -19.859 1 96.25 120 PRO A N 1
ATOM 894 C CA . PRO A 1 120 ? -12.828 -22.562 -21.062 1 96.25 120 PRO A CA 1
ATOM 895 C C . PRO A 1 120 ? -13.539 -21.734 -22.109 1 96.25 120 PRO A C 1
ATOM 897 O O . PRO A 1 120 ? -14.578 -21.125 -21.828 1 96.25 120 PRO A O 1
ATOM 900 N N . ALA A 1 121 ? -12.977 -21.781 -23.297 1 95.56 121 ALA A N 1
ATOM 901 C CA . ALA A 1 121 ? -13.508 -20.938 -24.359 1 95.56 121 ALA A CA 1
ATOM 902 C C . ALA A 1 121 ? -14.961 -21.281 -24.672 1 95.56 121 ALA A C 1
ATOM 904 O O . ALA A 1 121 ? -15.758 -20.422 -25.031 1 95.56 121 ALA A O 1
ATOM 905 N N . ALA A 1 122 ? -15.312 -22.516 -24.531 1 94.06 122 ALA A N 1
ATOM 906 C CA . ALA A 1 122 ? -16.672 -23 -24.828 1 94.06 122 ALA A CA 1
ATOM 907 C C . ALA A 1 122 ? -17.688 -22.344 -23.891 1 94.06 122 ALA A C 1
ATOM 909 O O . ALA A 1 122 ? -18.828 -22.078 -24.297 1 94.06 122 ALA A O 1
ATOM 910 N N . GLN A 1 123 ? -17.344 -22.156 -22.656 1 92.75 123 GLN A N 1
ATOM 911 C CA . GLN A 1 123 ? -18.234 -21.516 -21.688 1 92.75 123 GLN A CA 1
ATOM 912 C C . GLN A 1 123 ? -18.281 -20.016 -21.891 1 92.75 123 GLN A C 1
ATOM 914 O O . GLN A 1 123 ? -19.344 -19.391 -21.734 1 92.75 123 GLN A O 1
ATOM 919 N N . GLY A 1 124 ? -17.141 -19.5 -22.297 1 89.31 124 GLY A N 1
ATOM 920 C CA . GLY A 1 124 ? -17.062 -18.062 -22.547 1 89.31 124 GLY A CA 1
ATOM 921 C C . GLY A 1 124 ? -16.906 -17.25 -21.281 1 89.31 124 GLY A C 1
ATOM 922 O O . GLY A 1 124 ? -16.953 -17.797 -20.172 1 89.31 124 GLY A O 1
ATOM 923 N N . VAL A 1 125 ? -16.797 -15.977 -21.531 1 87.75 125 VAL A N 1
ATOM 924 C CA . VAL A 1 125 ? -16.562 -15.039 -20.438 1 87.75 125 VAL A CA 1
ATOM 925 C C . VAL A 1 125 ? -17.844 -14.867 -19.625 1 87.75 125 VAL A C 1
ATOM 927 O O . VAL A 1 125 ? -17.781 -14.656 -18.406 1 87.75 125 VAL A O 1
ATOM 930 N N . GLN A 1 126 ? -18.969 -15.055 -20.203 1 86.38 126 GLN A N 1
ATOM 931 C CA . GLN A 1 126 ? -20.266 -14.805 -19.594 1 86.38 126 GLN A CA 1
ATOM 932 C C . GLN A 1 126 ? -20.594 -15.859 -18.531 1 86.38 126 GLN A C 1
ATOM 934 O O . GLN A 1 126 ? -21.484 -15.664 -17.703 1 86.38 126 GLN A O 1
ATOM 939 N N . ALA A 1 127 ? -19.875 -16.953 -18.578 1 83.94 127 ALA A N 1
ATOM 940 C CA . ALA A 1 127 ? -20.078 -18 -17.578 1 83.94 127 ALA A CA 1
ATOM 941 C C . ALA A 1 127 ? -19.734 -17.484 -16.172 1 83.94 127 ALA A C 1
ATOM 943 O O . ALA A 1 127 ? -20.344 -17.906 -15.188 1 83.94 127 ALA A O 1
ATOM 944 N N . VAL A 1 128 ? -18.812 -16.625 -16.156 1 82.62 128 VAL A N 1
ATOM 945 C CA . VAL A 1 128 ? -18.391 -16.062 -14.867 1 82.62 128 VAL A CA 1
ATOM 946 C C . VAL A 1 128 ? -18.906 -14.641 -14.719 1 82.62 128 VAL A C 1
ATOM 948 O O . VAL A 1 128 ? -19.297 -14.227 -13.625 1 82.62 128 VAL A O 1
ATOM 951 N N . PHE A 1 129 ? -18.891 -13.961 -15.875 1 83.31 129 PHE A N 1
ATOM 952 C CA . PHE A 1 129 ? -19.375 -12.586 -15.891 1 83.31 129 PHE A CA 1
ATOM 953 C C . PHE A 1 129 ? -20.531 -12.422 -16.875 1 83.31 129 PHE A C 1
ATOM 955 O O . PHE A 1 129 ? -20.328 -11.992 -18.016 1 83.31 129 PHE A O 1
ATOM 962 N N . PRO A 1 130 ? -21.703 -12.547 -16.453 1 80.19 130 PRO A N 1
ATOM 963 C CA . PRO A 1 130 ? -22.859 -12.609 -17.359 1 80.19 130 PRO A CA 1
ATOM 964 C C . PRO A 1 130 ? -23.156 -11.273 -18.031 1 80.19 130 PRO A C 1
ATOM 966 O O . PRO A 1 130 ? -23.766 -11.242 -19.109 1 80.19 130 PRO A O 1
ATOM 969 N N . SER A 1 131 ? -22.688 -10.18 -17.531 1 80.25 131 SER A N 1
ATOM 970 C CA . SER A 1 131 ? -23.094 -8.867 -18.031 1 80.25 131 SER A CA 1
ATOM 971 C C . SER A 1 131 ? -22.109 -8.352 -19.078 1 80.25 131 SER A C 1
ATOM 973 O O . SER A 1 131 ? -22.328 -7.297 -19.672 1 80.25 131 SER A O 1
ATOM 975 N N . VAL A 1 132 ? -21.062 -9.141 -19.359 1 85.19 132 VAL A N 1
ATOM 976 C CA . VAL A 1 132 ? -20.016 -8.633 -20.234 1 85.19 132 VAL A CA 1
ATOM 977 C C . VAL A 1 132 ? -20.453 -8.789 -21.688 1 85.19 132 VAL A C 1
ATOM 979 O O . VAL A 1 132 ? -21.094 -9.773 -22.047 1 85.19 132 VAL A O 1
ATOM 982 N N . ARG A 1 133 ? -20.297 -7.68 -22.594 1 89.06 133 ARG A N 1
ATOM 983 C CA . ARG A 1 133 ? -20.578 -7.68 -24.016 1 89.06 133 ARG A CA 1
ATOM 984 C C . ARG A 1 133 ? -19.391 -7.125 -24.812 1 89.06 133 ARG A C 1
ATOM 986 O O . ARG A 1 133 ? -18.688 -6.23 -24.328 1 89.06 133 ARG A O 1
ATOM 993 N N . ALA A 1 134 ? -19.188 -7.699 -25.906 1 92.06 134 ALA A N 1
ATOM 994 C CA . ALA A 1 134 ? -18.109 -7.191 -26.766 1 92.06 134 ALA A CA 1
ATOM 995 C C . ALA A 1 134 ? -18.5 -5.855 -27.391 1 92.06 134 ALA A C 1
ATOM 997 O O . ALA A 1 134 ? -19.609 -5.703 -27.906 1 92.06 134 ALA A O 1
ATOM 998 N N . ALA A 1 135 ? -17.656 -4.863 -27.281 1 93.31 135 ALA A N 1
ATOM 999 C CA . ALA A 1 135 ? -17.859 -3.58 -27.953 1 93.31 135 ALA A CA 1
ATOM 1000 C C . ALA A 1 135 ? -17.281 -3.598 -29.359 1 93.31 135 ALA A C 1
ATOM 1002 O O . ALA A 1 135 ? -17.875 -3.037 -30.281 1 93.31 135 ALA A O 1
ATOM 1003 N N . SER A 1 136 ? -16.141 -4.145 -29.5 1 95.44 136 SER A N 1
ATOM 1004 C CA . SER A 1 136 ? -15.469 -4.324 -30.781 1 95.44 136 SER A CA 1
ATOM 1005 C C . SER A 1 136 ? -14.906 -5.738 -30.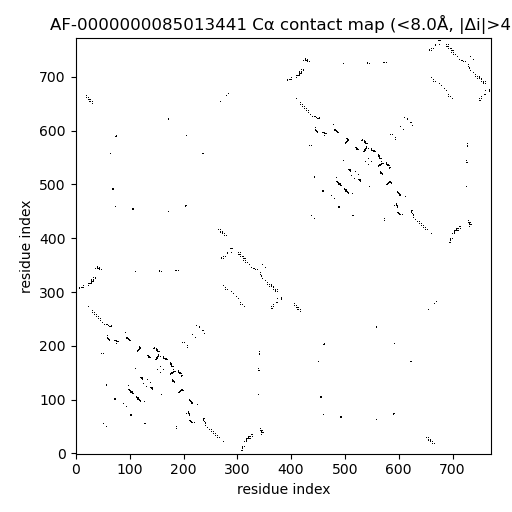906 1 95.44 136 SER A C 1
ATOM 1007 O O . SER A 1 136 ? -14.406 -6.305 -29.938 1 95.44 136 SER A O 1
ATOM 1009 N N . GLY A 1 137 ? -15.055 -6.273 -32.125 1 96.12 137 GLY A N 1
ATOM 1010 C CA . GLY A 1 137 ? -14.594 -7.633 -32.344 1 96.12 137 GLY A CA 1
ATOM 1011 C C . GLY A 1 137 ? -15.586 -8.688 -31.891 1 96.12 137 GLY A C 1
ATOM 1012 O O . GLY A 1 137 ? -16.781 -8.555 -32.125 1 96.12 137 GLY A O 1
ATOM 1013 N N . ARG A 1 138 ? -15.016 -9.766 -31.328 1 93.88 138 ARG A N 1
ATOM 1014 C CA . ARG A 1 138 ? -15.883 -10.867 -30.922 1 93.88 138 ARG A CA 1
ATOM 1015 C C . ARG A 1 138 ? -15.461 -11.414 -29.562 1 93.88 138 ARG A C 1
ATOM 1017 O O . ARG A 1 138 ? -14.352 -11.148 -29.094 1 93.88 138 ARG A O 1
ATOM 1024 N N . ALA A 1 139 ? -16.406 -12.164 -29.031 1 93.94 139 ALA A N 1
ATOM 1025 C CA . ALA A 1 139 ? -16.109 -12.859 -27.781 1 93.94 139 ALA A CA 1
ATOM 1026 C C . ALA A 1 139 ? -15.43 -14.203 -28.047 1 93.94 139 ALA A C 1
ATOM 1028 O O . ALA A 1 139 ? -15.25 -14.586 -29.203 1 93.94 139 ALA A O 1
ATOM 1029 N N . LEU A 1 140 ? -15.023 -14.766 -27.016 1 94.88 140 LEU A N 1
ATOM 1030 C CA . LEU A 1 140 ? -14.398 -16.078 -27.156 1 94.88 140 LEU A CA 1
ATOM 1031 C C . LEU A 1 140 ? -15.414 -17.125 -27.578 1 94.88 140 LEU A C 1
ATOM 1033 O O . LEU A 1 140 ? -16.562 -17.109 -27.125 1 94.88 140 LEU A O 1
ATOM 1037 N N . THR A 1 141 ? -15.023 -18.016 -28.484 1 94.12 141 THR A N 1
ATOM 1038 C CA . THR A 1 141 ? -15.852 -19.125 -28.922 1 94.12 141 THR A CA 1
ATOM 1039 C C . THR A 1 141 ? -15.164 -20.453 -28.609 1 94.12 141 THR A C 1
ATOM 1041 O O . THR A 1 141 ? -13.977 -20.484 -28.281 1 94.12 141 THR A O 1
ATOM 1044 N N . ALA A 1 142 ? -15.883 -21.516 -28.734 1 95.06 142 ALA A N 1
ATOM 1045 C CA . ALA A 1 142 ? -15.359 -22.844 -28.438 1 95.06 142 ALA A CA 1
ATOM 1046 C C . ALA A 1 142 ? -14.164 -23.172 -29.312 1 95.06 142 ALA A C 1
ATOM 1048 O O . ALA A 1 142 ? -13.234 -23.859 -28.891 1 95.06 142 ALA A O 1
ATOM 1049 N N . ALA A 1 143 ? -14.172 -22.641 -30.5 1 95.38 143 ALA A N 1
ATOM 1050 C CA . ALA A 1 143 ? -13.117 -22.938 -31.469 1 95.38 143 ALA A CA 1
ATOM 1051 C C . ALA A 1 143 ? -11.805 -22.266 -31.078 1 95.38 143 ALA A C 1
ATOM 1053 O O . ALA A 1 143 ? -10.742 -22.609 -31.578 1 95.38 143 ALA A O 1
ATOM 1054 N N . ASP A 1 144 ? -11.914 -21.391 -30.141 1 96.5 144 ASP A N 1
ATOM 1055 C CA . ASP A 1 144 ? -10.742 -20.609 -29.75 1 96.5 144 ASP A CA 1
ATOM 1056 C C . ASP A 1 144 ? -9.898 -21.359 -28.719 1 96.5 144 ASP A C 1
ATOM 1058 O O . ASP A 1 144 ? -8.797 -20.922 -28.375 1 96.5 144 ASP A O 1
ATOM 1062 N N . GLU A 1 145 ? -10.43 -22.438 -28.234 1 96.5 145 GLU A N 1
ATOM 1063 C CA . GLU A 1 145 ? -9.68 -23.156 -27.203 1 96.5 145 GLU A CA 1
ATOM 1064 C C . GLU A 1 145 ? -8.312 -23.594 -27.703 1 96.5 145 GLU A C 1
ATOM 1066 O O . GLU A 1 145 ? -8.195 -24.203 -28.766 1 96.5 145 GLU A O 1
ATOM 1071 N N . GLY A 1 146 ? -7.348 -23.203 -26.984 1 94.44 146 GLY A N 1
ATOM 1072 C CA . GLY A 1 146 ? -5.984 -23.562 -27.344 1 94.44 146 GLY A CA 1
ATOM 1073 C C . GLY A 1 146 ? -5.352 -22.625 -28.344 1 94.44 146 GLY A C 1
ATOM 1074 O O . GLY A 1 146 ? -4.16 -22.719 -28.641 1 94.44 146 GLY A O 1
ATOM 1075 N N . GLN A 1 147 ? -6.133 -21.734 -28.844 1 95.75 147 GLN A N 1
ATOM 1076 C CA . GLN A 1 147 ? -5.605 -20.781 -29.812 1 95.75 147 GLN A CA 1
ATOM 1077 C C . GLN A 1 147 ? -5.02 -19.547 -29.125 1 95.75 147 GLN A C 1
ATOM 1079 O O . GLN A 1 147 ? -5.336 -19.281 -27.953 1 95.75 147 GLN A O 1
ATOM 1084 N N . GLY A 1 148 ? -4.18 -18.859 -29.781 1 96.88 148 GLY A N 1
ATOM 1085 C CA . GLY A 1 148 ? -3.553 -17.672 -29.234 1 96.88 148 GLY A CA 1
ATOM 1086 C C . GLY A 1 148 ? -4.387 -16.422 -29.438 1 96.88 148 GLY A C 1
ATOM 1087 O O . GLY A 1 148 ? -3.965 -15.484 -30.125 1 96.88 148 GLY A O 1
ATOM 1088 N N . VAL A 1 149 ? -5.52 -16.438 -28.797 1 97.56 149 VAL A N 1
ATOM 1089 C CA . VAL A 1 149 ? -6.418 -15.289 -28.922 1 97.56 149 VAL A CA 1
ATOM 1090 C C . VAL A 1 149 ? -6.797 -14.773 -27.531 1 97.56 149 VAL A C 1
ATOM 1092 O O . VAL A 1 149 ? -6.676 -15.492 -26.547 1 97.56 149 VAL A O 1
ATOM 1095 N N . ALA A 1 150 ? -7.188 -13.508 -27.484 1 97.62 150 ALA A N 1
ATOM 1096 C CA . ALA A 1 150 ? -7.586 -12.906 -26.219 1 97.62 150 ALA A CA 1
ATOM 1097 C C . ALA A 1 150 ? -8.711 -11.891 -26.422 1 97.62 150 ALA A C 1
ATOM 1099 O O . ALA A 1 150 ? -8.852 -11.32 -27.5 1 97.62 150 ALA A O 1
ATOM 1100 N N . VAL A 1 151 ? -9.516 -11.758 -25.453 1 97.31 151 VAL A N 1
ATOM 1101 C CA . VAL A 1 151 ? -10.508 -10.695 -25.359 1 97.31 151 VAL A CA 1
ATOM 1102 C C . VAL A 1 151 ? -10.164 -9.766 -24.188 1 97.31 151 VAL A C 1
ATOM 1104 O O . VAL A 1 151 ? -9.977 -10.219 -23.062 1 97.31 151 VAL A O 1
ATOM 1107 N N . VAL A 1 152 ? -10.086 -8.508 -24.5 1 95.94 152 VAL A N 1
ATOM 1108 C CA . VAL A 1 152 ? -9.531 -7.559 -23.531 1 95.94 152 VAL A CA 1
ATOM 1109 C C . VAL A 1 152 ? -10.648 -6.668 -22.984 1 95.94 152 VAL A C 1
ATOM 1111 O O . VAL A 1 152 ? -11.531 -6.242 -23.734 1 95.94 152 VAL A O 1
ATOM 1114 N N . GLY A 1 153 ? -10.617 -6.441 -21.688 1 93.75 153 GLY A N 1
ATOM 1115 C CA . GLY A 1 153 ? -11.531 -5.473 -21.094 1 93.75 153 GLY A CA 1
ATOM 1116 C C . GLY A 1 153 ? -11.312 -4.059 -21.594 1 93.75 153 GLY A C 1
ATOM 1117 O O . GLY A 1 153 ? -10.227 -3.734 -22.094 1 93.75 153 GLY A O 1
ATOM 1118 N N . ALA A 1 154 ? -12.289 -3.236 -21.422 1 92.12 154 ALA A N 1
ATOM 1119 C CA . ALA A 1 154 ? -12.289 -1.894 -22 1 92.12 154 ALA A CA 1
ATOM 1120 C C . ALA A 1 154 ? -11.133 -1.062 -21.453 1 92.12 154 ALA A C 1
ATOM 1122 O O . ALA A 1 154 ? -10.398 -0.427 -22.219 1 92.12 154 ALA A O 1
ATOM 1123 N N . LYS A 1 155 ? -10.93 -1.055 -20.219 1 89.44 155 LYS A N 1
ATOM 1124 C CA . LYS A 1 155 ? -9.891 -0.225 -19.625 1 89.44 155 LYS A CA 1
ATOM 1125 C C . LYS A 1 155 ? -8.5 -0.8 -19.891 1 89.44 155 LYS A C 1
ATOM 1127 O O . LYS A 1 155 ? -7.543 -0.052 -20.078 1 89.44 155 LYS A O 1
ATOM 1132 N N . ALA A 1 156 ? -8.414 -2.094 -19.781 1 90.56 156 ALA A N 1
ATOM 1133 C CA . AL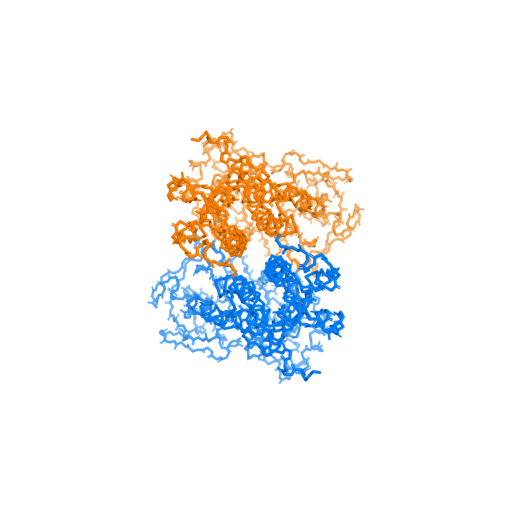A A 1 156 ? -7.145 -2.723 -20.141 1 90.56 156 ALA A CA 1
ATOM 1134 C C . ALA A 1 156 ? -6.746 -2.379 -21.562 1 90.56 156 ALA A C 1
ATOM 1136 O O . ALA A 1 156 ? -5.574 -2.111 -21.844 1 90.56 156 ALA A O 1
ATOM 1137 N N . ALA A 1 157 ? -7.695 -2.424 -22.469 1 93.62 157 ALA A N 1
ATOM 1138 C CA . ALA A 1 157 ? -7.43 -2.09 -23.875 1 93.62 157 ALA A CA 1
ATOM 1139 C C . ALA A 1 157 ? -6.953 -0.647 -24.016 1 93.62 157 ALA A C 1
ATOM 1141 O O . ALA A 1 157 ? -5.988 -0.374 -24.734 1 93.62 157 ALA A O 1
ATOM 1142 N N . GLN A 1 158 ? -7.602 0.234 -23.344 1 90.75 158 GLN A N 1
ATOM 1143 C CA . GLN A 1 158 ? -7.25 1.65 -23.391 1 90.75 158 GLN A CA 1
ATOM 1144 C C . GLN A 1 158 ? -5.863 1.895 -22.812 1 90.75 158 GLN A C 1
ATOM 1146 O O . GLN A 1 158 ? -5.043 2.59 -23.422 1 90.75 158 GLN A O 1
ATOM 1151 N N . ASN A 1 159 ? -5.605 1.312 -21.688 1 87.88 159 ASN A N 1
ATOM 1152 C CA . ASN A 1 159 ? -4.363 1.564 -20.969 1 87.88 159 ASN A CA 1
ATOM 1153 C C . ASN A 1 159 ? -3.162 0.96 -21.688 1 87.88 159 ASN A C 1
ATOM 1155 O O . ASN A 1 159 ? -2.074 1.539 -21.688 1 87.88 159 ASN A O 1
ATOM 1159 N N . LEU A 1 160 ? -3.389 -0.193 -22.25 1 89.44 160 LEU A N 1
ATOM 1160 C CA . LEU A 1 160 ? -2.291 -0.883 -22.922 1 89.44 160 LEU A CA 1
ATOM 1161 C C . LEU A 1 160 ? -2.287 -0.579 -24.422 1 89.44 160 LEU A C 1
ATOM 1163 O O . LEU A 1 160 ? -1.502 -1.159 -25.172 1 89.44 160 LEU A O 1
ATOM 1167 N N . HIS A 1 161 ? -3.178 0.25 -24.828 1 91.56 161 HIS A N 1
ATOM 1168 C CA . HIS A 1 161 ? -3.293 0.656 -26.219 1 91.56 161 HIS A CA 1
ATOM 1169 C C . HIS A 1 161 ? -3.469 -0.554 -27.125 1 91.56 161 HIS A C 1
ATOM 1171 O O . HIS A 1 161 ? -2.756 -0.695 -28.125 1 91.56 161 HIS A O 1
ATOM 1177 N N . LEU A 1 162 ? -4.387 -1.347 -26.688 1 94.56 162 LEU A N 1
ATOM 1178 C CA . LEU A 1 162 ? -4.684 -2.547 -27.469 1 94.56 162 LEU A CA 1
ATOM 1179 C C . LEU A 1 162 ? -5.98 -2.377 -28.25 1 94.56 162 LEU A C 1
ATOM 1181 O O . LEU A 1 162 ? -6.926 -1.747 -27.766 1 94.56 162 LEU A O 1
ATOM 1185 N N . ALA A 1 163 ? -5.984 -2.859 -29.484 1 95.81 163 ALA A N 1
ATOM 1186 C CA . ALA A 1 163 ? -7.168 -2.906 -30.344 1 95.81 163 ALA A CA 1
ATOM 1187 C C . ALA A 1 163 ? -7.324 -4.285 -30.984 1 95.81 163 ALA A C 1
ATOM 1189 O O . ALA A 1 163 ? -6.449 -5.141 -30.859 1 95.81 163 ALA A O 1
ATOM 1190 N N . VAL A 1 164 ? -8.477 -4.473 -31.531 1 97.19 164 VAL A N 1
ATOM 1191 C CA . VAL A 1 164 ? -8.672 -5.73 -32.25 1 97.19 164 VAL A CA 1
ATOM 1192 C C . VAL A 1 164 ? -7.586 -5.91 -33.281 1 97.19 164 VAL A C 1
ATOM 1194 O O . VAL A 1 164 ? -7.316 -4.996 -34.094 1 97.19 164 VAL A O 1
ATOM 1197 N N . GLY A 1 165 ? -6.898 -7.035 -33.25 1 96.31 165 GLY A N 1
ATOM 1198 C CA . GLY A 1 165 ? -5.805 -7.305 -34.156 1 96.31 165 GLY A CA 1
ATOM 1199 C C . GLY A 1 165 ? -4.438 -7.105 -33.531 1 96.31 165 GLY A C 1
ATOM 1200 O O . GLY A 1 165 ? -3.43 -7.578 -34.062 1 96.31 165 GLY A O 1
ATOM 1201 N N . SER A 1 166 ? -4.426 -6.43 -32.438 1 96.44 166 SER A N 1
ATOM 1202 C CA . SER A 1 166 ? -3.16 -6.199 -31.734 1 96.44 166 SER A CA 1
ATOM 1203 C C . SER A 1 166 ? -2.586 -7.5 -31.188 1 96.44 166 SER A C 1
ATOM 1205 O O . SER A 1 166 ? -3.326 -8.445 -30.922 1 96.44 166 SER A O 1
ATOM 1207 N N . VAL A 1 167 ? -1.3 -7.477 -31.062 1 95.69 167 VAL A N 1
ATOM 1208 C CA . VAL A 1 167 ? -0.624 -8.633 -30.484 1 95.69 167 VAL A CA 1
ATOM 1209 C C . VAL A 1 167 ? -0.183 -8.312 -29.047 1 95.69 167 VAL A C 1
ATOM 1211 O O . VAL A 1 167 ? 0.41 -7.266 -28.797 1 95.69 167 VAL A O 1
ATOM 1214 N N . LEU A 1 168 ? -0.53 -9.172 -28.172 1 92.69 168 LEU A N 1
ATOM 1215 C CA . LEU A 1 168 ? -0.177 -9.031 -26.766 1 92.69 168 LEU A CA 1
ATOM 1216 C C . LEU A 1 168 ? 0.818 -10.109 -26.344 1 92.69 168 LEU A C 1
ATOM 1218 O O . LEU A 1 168 ? 0.566 -11.297 -26.531 1 92.69 168 LEU A O 1
ATOM 1222 N N . ASN A 1 169 ? 1.888 -9.664 -25.828 1 88.31 169 ASN A N 1
ATOM 1223 C CA . ASN A 1 169 ? 2.865 -10.609 -25.297 1 88.31 169 ASN A CA 1
ATOM 1224 C C . ASN A 1 169 ? 2.545 -11 -23.859 1 88.31 169 ASN A C 1
ATOM 1226 O O . ASN A 1 169 ? 2.5 -10.148 -22.969 1 88.31 169 ASN A O 1
ATOM 1230 N N . LEU A 1 170 ? 2.273 -12.25 -23.656 1 87.69 170 LEU A N 1
ATOM 1231 C CA . LEU A 1 170 ? 2.045 -12.734 -22.297 1 87.69 170 LEU A CA 1
ATOM 1232 C C . LEU A 1 170 ? 3.365 -12.914 -21.562 1 87.69 170 LEU A C 1
ATOM 1234 O O . LEU A 1 170 ? 3.453 -12.625 -20.359 1 87.69 170 LEU A O 1
ATOM 1238 N N . ASN A 1 171 ? 4.312 -13.398 -22.219 1 85.38 171 ASN A N 1
ATOM 1239 C CA . ASN A 1 171 ? 5.703 -13.508 -21.797 1 85.38 171 ASN A CA 1
ATOM 1240 C C . ASN A 1 171 ? 6.648 -13.57 -22.984 1 85.38 171 ASN A C 1
ATOM 1242 O O . ASN A 1 171 ? 6.262 -13.25 -24.109 1 85.38 171 ASN A O 1
ATOM 1246 N N . ARG A 1 172 ? 7.891 -13.922 -22.75 1 83.31 172 ARG A N 1
ATOM 1247 C CA . ARG A 1 172 ? 8.898 -13.875 -23.797 1 83.31 172 ARG A CA 1
ATOM 1248 C C . ARG A 1 172 ? 8.617 -14.922 -24.875 1 83.31 172 ARG A C 1
ATOM 1250 O O . ARG A 1 172 ? 8.961 -14.727 -26.047 1 83.31 172 ARG A O 1
ATOM 1257 N N . ARG A 1 173 ? 7.863 -15.914 -24.578 1 87.44 173 ARG A N 1
ATOM 1258 C CA . ARG A 1 173 ? 7.711 -17.031 -25.5 1 87.44 173 ARG A CA 1
ATOM 1259 C C . ARG A 1 173 ? 6.266 -17.172 -25.969 1 87.44 173 ARG A C 1
ATOM 1261 O O . ARG A 1 173 ? 5.98 -17.891 -26.922 1 87.44 173 ARG A O 1
ATOM 1268 N N . ASN A 1 174 ? 5.34 -16.547 -25.312 1 89.81 174 ASN A N 1
ATOM 1269 C CA . ASN A 1 174 ? 3.922 -16.703 -25.609 1 89.81 174 ASN A CA 1
ATOM 1270 C C . ASN A 1 174 ? 3.283 -15.367 -25.984 1 89.81 174 ASN A C 1
ATOM 1272 O O . ASN A 1 174 ? 3.471 -14.359 -25.297 1 89.81 174 ASN A O 1
ATOM 1276 N N . ARG A 1 175 ? 2.615 -15.352 -27.141 1 94 175 ARG A N 1
ATOM 1277 C CA . ARG A 1 175 ? 1.897 -14.172 -27.609 1 94 175 ARG A CA 1
ATOM 1278 C C . ARG A 1 175 ? 0.473 -14.523 -28.031 1 94 175 ARG A C 1
ATOM 1280 O O . ARG A 1 175 ? 0.201 -15.656 -28.422 1 94 175 ARG A O 1
ATOM 1287 N N . VAL A 1 176 ? -0.398 -13.617 -27.938 1 96.5 176 VAL A N 1
ATOM 1288 C CA . VAL A 1 176 ? -1.793 -13.812 -28.312 1 96.5 176 VAL A CA 1
ATOM 1289 C C . VAL A 1 176 ? -2.279 -12.617 -29.141 1 96.5 176 VAL A C 1
ATOM 1291 O O . VAL A 1 176 ? -1.715 -11.523 -29.047 1 96.5 176 VAL A O 1
ATOM 1294 N N . LYS A 1 177 ? -3.248 -12.891 -29.922 1 97.81 177 LYS A N 1
ATOM 1295 C CA . LYS A 1 177 ? -3.863 -11.836 -30.719 1 97.81 177 LYS A CA 1
ATOM 1296 C C . LYS A 1 177 ? -5.203 -11.406 -30.125 1 97.81 177 LYS A C 1
ATOM 1298 O O . LYS A 1 177 ? -6.02 -12.25 -29.75 1 97.81 177 LYS A O 1
ATOM 1303 N N . VAL A 1 178 ? -5.359 -10.164 -30.078 1 98.06 178 VAL A N 1
ATOM 1304 C CA . VAL A 1 178 ? -6.605 -9.633 -29.547 1 98.06 178 VAL A CA 1
ATOM 1305 C C . VAL A 1 178 ? -7.723 -9.773 -30.578 1 98.06 178 VAL A C 1
ATOM 1307 O O . VAL A 1 178 ? -7.621 -9.234 -31.688 1 98.06 178 VAL A O 1
ATOM 1310 N N . VAL A 1 179 ? -8.766 -10.414 -30.203 1 97.69 179 VAL A N 1
ATOM 1311 C CA . VAL A 1 179 ? -9.828 -10.656 -31.172 1 97.69 179 VAL A CA 1
ATOM 1312 C C . VAL A 1 179 ? -11.078 -9.867 -30.766 1 97.69 179 VAL A C 1
ATOM 1314 O O . VAL A 1 179 ? -12.023 -9.75 -31.547 1 97.69 179 VAL A O 1
ATOM 1317 N N . GLY A 1 180 ? -11.07 -9.328 -29.562 1 97.19 180 GLY A N 1
ATOM 1318 C CA . GLY A 1 180 ? -12.219 -8.555 -29.125 1 97.19 180 GLY A CA 1
ATOM 1319 C C . GLY A 1 180 ? -11.898 -7.641 -27.953 1 97.19 180 GLY A C 1
ATOM 1320 O O . GLY A 1 180 ? -11 -7.926 -27.156 1 97.19 180 GLY A O 1
ATOM 1321 N N . VAL A 1 181 ? -12.617 -6.574 -27.859 1 96.88 181 VAL A N 1
ATOM 1322 C CA . VAL A 1 181 ? -12.57 -5.645 -26.734 1 96.88 181 VAL A CA 1
ATOM 1323 C C . VAL A 1 181 ? -13.969 -5.496 -26.141 1 96.88 181 VAL A C 1
ATOM 1325 O O . VAL A 1 181 ? -14.938 -5.242 -26.859 1 96.88 181 VAL A O 1
ATOM 1328 N N . LEU A 1 182 ? -14.07 -5.691 -24.875 1 94.69 182 LEU A N 1
ATOM 1329 C CA . LEU A 1 182 ? -15.359 -5.652 -24.203 1 94.69 182 LEU A CA 1
ATOM 1330 C C . LEU A 1 182 ? -15.844 -4.215 -24.031 1 94.69 182 LEU A C 1
ATOM 1332 O O . LEU A 1 182 ? -15.039 -3.279 -24.062 1 94.69 182 LEU A O 1
ATOM 1336 N N . ALA A 1 183 ? -17.141 -4.094 -23.938 1 93.31 183 ALA A N 1
ATOM 1337 C CA . ALA A 1 183 ? -17.734 -2.797 -23.609 1 93.31 183 ALA A CA 1
ATOM 1338 C C . ALA A 1 183 ? -17.422 -2.396 -22.172 1 93.31 183 ALA A C 1
ATOM 1340 O O . ALA A 1 183 ? -17.266 -3.258 -21.297 1 93.31 183 ALA A O 1
ATOM 1341 N N . PRO A 1 184 ? -17.141 -1.118 -22.016 1 87.62 184 PRO A N 1
ATOM 1342 C CA . PRO A 1 184 ? -16.859 -0.679 -20.641 1 87.62 184 PRO A CA 1
ATOM 1343 C C . PRO A 1 184 ? -17.969 -1.083 -19.656 1 87.62 184 PRO A C 1
ATOM 1345 O O . PRO A 1 184 ? -19.156 -0.958 -19.969 1 87.62 184 PRO A O 1
ATOM 1348 N N . GLU A 1 185 ? -17.469 -1.793 -18.75 1 78.12 185 GLU A N 1
ATOM 1349 C CA . GLU A 1 185 ? -18.328 -2.119 -17.609 1 78.12 185 GLU A CA 1
ATOM 1350 C C . GLU A 1 185 ? -17.797 -1.503 -16.328 1 78.12 185 GLU A C 1
ATOM 1352 O O . GLU A 1 185 ? -16.609 -1.146 -16.25 1 78.12 185 GLU A O 1
ATOM 1357 N N . SER A 1 186 ? -18.688 -0.941 -15.469 1 66.69 186 SER A N 1
ATOM 1358 C CA . SER A 1 186 ? -18.203 -0.431 -14.195 1 66.69 186 SER A CA 1
ATOM 1359 C C . SER A 1 186 ? -17.703 -1.562 -13.297 1 66.69 186 SER A C 1
ATOM 1361 O O . SER A 1 186 ? -18.406 -2.539 -13.07 1 66.69 186 SER A O 1
ATOM 1363 N N . GLY A 1 187 ? -16.266 -1.663 -13.242 1 74.62 187 GLY A N 1
ATOM 1364 C CA . GLY A 1 187 ? -15.789 -2.658 -12.297 1 74.62 187 GLY A CA 1
ATOM 1365 C C . GLY A 1 187 ? -14.43 -3.221 -12.664 1 74.62 187 GLY A C 1
ATOM 1366 O O . GLY A 1 187 ? -13.742 -2.684 -13.531 1 74.62 187 GLY A O 1
ATOM 1367 N N . LEU A 1 188 ? -14.133 -4.312 -12.039 1 78.06 188 LEU A N 1
ATOM 1368 C CA . LEU A 1 188 ? -12.805 -4.902 -12.148 1 78.06 188 LEU A CA 1
ATOM 1369 C C . LEU A 1 188 ? -12.625 -5.609 -13.484 1 78.06 188 LEU A C 1
ATOM 1371 O O . LEU A 1 188 ? -11.508 -5.766 -13.969 1 78.06 188 LEU A O 1
ATOM 1375 N N . VAL A 1 189 ? -13.75 -5.977 -14.148 1 84.06 189 VAL A N 1
ATOM 1376 C CA . VAL A 1 189 ? -13.711 -6.766 -15.383 1 84.06 189 VAL A CA 1
ATOM 1377 C C . VAL A 1 189 ? -13.062 -5.953 -16.5 1 84.06 189 VAL A C 1
ATOM 1379 O O . VAL A 1 189 ? -12.422 -6.512 -17.391 1 84.06 189 VAL A O 1
ATOM 1382 N N . ASP A 1 190 ? -13.195 -4.629 -16.406 1 87.56 190 ASP A N 1
ATOM 1383 C CA . ASP A 1 190 ? -12.625 -3.744 -17.422 1 87.56 190 ASP A CA 1
ATOM 1384 C C . ASP A 1 190 ? -11.102 -3.844 -17.453 1 87.56 190 ASP A C 1
ATOM 1386 O O . ASP A 1 190 ? -10.469 -3.477 -18.453 1 87.56 190 ASP A O 1
ATOM 1390 N N . ASN A 1 191 ? -10.578 -4.426 -16.391 1 86.94 191 ASN A N 1
ATOM 1391 C CA . ASN A 1 191 ? -9.125 -4.504 -16.297 1 86.94 191 ASN A CA 1
ATOM 1392 C C . ASN A 1 191 ? -8.617 -5.922 -16.547 1 86.94 191 ASN A C 1
ATOM 1394 O O . ASN A 1 191 ? -7.426 -6.195 -16.406 1 86.94 191 ASN A O 1
ATOM 1398 N N . PHE A 1 192 ? -9.5 -6.781 -16.953 1 90.94 192 PHE A N 1
ATOM 1399 C CA . PHE A 1 192 ? -9.133 -8.18 -17.156 1 90.94 192 PHE A CA 1
ATOM 1400 C C . PHE A 1 192 ? -8.828 -8.438 -18.625 1 90.94 192 PHE A C 1
ATOM 1402 O O . PHE A 1 192 ? -9.32 -7.727 -19.5 1 90.94 192 PHE A O 1
ATOM 1409 N N . ILE A 1 193 ? -8.016 -9.375 -18.859 1 94.62 193 ILE A N 1
ATOM 1410 C CA . ILE A 1 193 ? -7.766 -9.953 -20.172 1 94.62 193 ILE A CA 1
ATOM 1411 C C . ILE A 1 193 ? -8.164 -11.43 -20.172 1 94.62 193 ILE A C 1
ATOM 1413 O O . ILE A 1 193 ? -7.613 -12.227 -19.406 1 94.62 193 ILE A O 1
ATOM 1417 N N . PHE A 1 194 ? -9.078 -11.758 -21.016 1 96.19 194 PHE A N 1
ATOM 1418 C CA . PHE A 1 194 ? -9.617 -13.109 -21.031 1 96.19 194 PHE A CA 1
ATOM 1419 C C . PHE A 1 194 ? -8.969 -13.938 -22.125 1 96.19 194 PHE A C 1
ATOM 1421 O O . PHE A 1 194 ? -8.867 -13.492 -23.281 1 96.19 194 PHE A O 1
ATOM 1428 N N . LEU A 1 195 ? -8.555 -15.07 -21.75 1 97.5 195 LEU A N 1
ATOM 1429 C CA . LEU A 1 195 ? -7.922 -16.016 -22.656 1 97.5 195 LEU A CA 1
ATOM 1430 C C . LEU A 1 195 ? -8.555 -17.406 -22.516 1 97.5 195 LEU A C 1
ATOM 1432 O O . LEU A 1 195 ? -9.156 -17.719 -21.5 1 97.5 195 LEU A O 1
ATOM 1436 N N . PRO A 1 196 ? -8.445 -18.172 -23.656 1 97.56 196 PRO A N 1
ATOM 1437 C CA . PRO A 1 196 ? -8.82 -19.578 -23.453 1 97.56 196 PRO A CA 1
ATOM 1438 C C . PRO A 1 196 ? -8.016 -20.25 -22.344 1 97.56 196 PRO A C 1
ATOM 1440 O O . PRO A 1 196 ? -6.82 -19.984 -22.188 1 97.56 196 PRO A O 1
ATOM 1443 N N . LEU A 1 197 ? -8.609 -21.125 -21.625 1 97.25 197 LEU A N 1
ATOM 1444 C CA . LEU A 1 197 ? -8.016 -21.781 -20.469 1 97.25 197 LEU A CA 1
ATOM 1445 C C . LEU A 1 197 ? -6.684 -22.438 -20.828 1 97.25 197 LEU A C 1
ATOM 1447 O O . LEU A 1 197 ? -5.668 -22.188 -20.172 1 97.25 197 LEU A O 1
ATOM 1451 N N . THR A 1 198 ? -6.648 -23.203 -21.922 1 96.75 198 THR A N 1
ATOM 1452 C CA . THR A 1 198 ? -5.465 -23.969 -22.297 1 96.75 198 THR A CA 1
ATOM 1453 C C . THR A 1 198 ? -4.332 -23.047 -22.719 1 96.75 198 THR A C 1
ATOM 1455 O O . THR A 1 198 ? -3.158 -23.344 -22.484 1 96.75 198 THR A O 1
ATOM 1458 N N . THR A 1 199 ? -4.715 -21.938 -23.312 1 96.25 199 THR A N 1
ATOM 1459 C CA . THR A 1 199 ? -3.715 -20.969 -23.75 1 96.25 199 THR A CA 1
ATOM 1460 C C . THR A 1 199 ? -2.99 -20.375 -22.547 1 96.25 199 THR A C 1
ATOM 1462 O O . THR A 1 199 ? -1.76 -20.297 -22.531 1 96.25 199 THR A O 1
ATOM 1465 N N . LEU A 1 200 ? -3.756 -19.953 -21.578 1 94.69 200 LEU A N 1
ATOM 1466 C CA . LEU A 1 200 ? -3.127 -19.359 -20.406 1 94.69 200 LEU A CA 1
ATOM 1467 C C . LEU A 1 200 ? -2.396 -20.406 -19.578 1 94.69 200 LEU A C 1
ATOM 1469 O O . LEU A 1 200 ? -1.353 -20.125 -19 1 94.69 200 LEU A O 1
ATOM 1473 N N . GLN A 1 201 ? -2.947 -21.609 -19.531 1 94.75 201 GLN A N 1
ATOM 1474 C CA . GLN A 1 201 ? -2.258 -22.703 -18.859 1 94.75 201 GLN A CA 1
ATOM 1475 C C . GLN A 1 201 ? -0.871 -22.922 -19.453 1 94.75 201 GLN A C 1
ATOM 1477 O O . GLN A 1 201 ? 0.105 -23.094 -18.703 1 94.75 201 GLN A O 1
ATOM 1482 N N . ARG A 1 202 ? -0.843 -22.891 -20.719 1 92.12 202 ARG A N 1
ATOM 1483 C CA . ARG A 1 202 ? 0.435 -23.094 -21.406 1 92.12 202 ARG A CA 1
ATOM 1484 C C . ARG A 1 202 ? 1.391 -21.938 -21.125 1 92.12 202 ARG A C 1
ATOM 1486 O O . ARG A 1 202 ? 2.566 -22.156 -20.812 1 92.12 202 ARG A O 1
ATOM 1493 N N . ALA A 1 203 ? 0.918 -20.797 -21.188 1 90.25 203 ALA A N 1
ATOM 1494 C CA . ALA A 1 203 ? 1.749 -19.625 -21 1 90.25 203 ALA A CA 1
ATOM 1495 C C . ALA A 1 203 ? 2.291 -19.562 -19.562 1 90.25 203 ALA A C 1
ATOM 1497 O O . ALA A 1 203 ? 3.416 -19.109 -19.344 1 90.25 203 ALA A O 1
ATOM 1498 N N . GLU A 1 204 ? 1.501 -19.984 -18.609 1 88.44 204 GLU A N 1
ATOM 1499 C CA . GLU A 1 204 ? 1.885 -19.906 -17.203 1 88.44 204 GLU A CA 1
ATOM 1500 C C . GLU A 1 204 ? 2.566 -21.188 -16.75 1 88.44 204 GLU A C 1
ATOM 1502 O O . GLU A 1 204 ? 2.971 -21.312 -15.594 1 88.44 204 GLU A O 1
ATOM 1507 N N . GLY A 1 205 ? 2.648 -22.141 -17.625 1 87.38 205 GLY A N 1
ATOM 1508 C CA . GLY A 1 205 ? 3.227 -23.422 -17.266 1 87.38 205 GLY A CA 1
ATOM 1509 C C . GLY A 1 205 ? 2.367 -24.219 -16.297 1 87.38 205 GLY A C 1
ATOM 1510 O O . GLY A 1 205 ? 2.887 -24.891 -15.406 1 87.38 205 GLY A O 1
ATOM 1511 N N . ALA A 1 206 ? 1.13 -24.062 -16.359 1 90.38 206 ALA A N 1
ATOM 1512 C CA . ALA A 1 206 ? 0.191 -24.688 -15.438 1 90.38 206 ALA A CA 1
ATOM 1513 C C . ALA A 1 206 ? -0.702 -25.688 -16.172 1 90.38 206 ALA A C 1
ATOM 1515 O O . ALA A 1 206 ? -1.91 -25.75 -15.93 1 90.38 206 ALA A O 1
ATOM 1516 N N . GLN A 1 207 ? -0.101 -26.406 -17.125 1 92.06 207 GLN A N 1
ATOM 1517 C CA . GLN A 1 207 ? -0.899 -27.375 -17.875 1 92.06 207 GLN A CA 1
ATOM 1518 C C . GLN A 1 207 ? -1.515 -28.406 -16.953 1 92.06 207 GLN A C 1
ATOM 1520 O O . GLN A 1 207 ? -0.811 -29.031 -16.156 1 92.06 207 GLN A O 1
ATOM 1525 N N . GLY A 1 208 ? -2.859 -28.547 -17.047 1 92.75 208 GLY A N 1
ATOM 1526 C CA . GLY A 1 208 ? -3.576 -29.531 -16.234 1 92.75 208 GLY A CA 1
ATOM 1527 C C . GLY A 1 208 ? -3.895 -29.031 -14.844 1 92.75 208 GLY A C 1
ATOM 1528 O O . GLY A 1 208 ? -4.324 -29.797 -13.984 1 92.75 208 GLY A O 1
ATOM 1529 N N . ARG A 1 209 ? -3.648 -27.828 -14.641 1 93.44 209 ARG A N 1
ATOM 1530 C CA . ARG A 1 209 ? -3.916 -27.234 -13.336 1 93.44 209 ARG A CA 1
ATOM 1531 C C . ARG A 1 209 ? -4.676 -25.922 -13.484 1 93.44 209 ARG A C 1
ATOM 1533 O O . ARG A 1 209 ? -4.688 -25.328 -14.555 1 93.44 209 ARG A O 1
ATOM 1540 N N . VAL A 1 210 ? -5.355 -25.547 -12.414 1 93.56 210 VAL A N 1
ATOM 1541 C CA . VAL A 1 210 ? -6.109 -24.297 -12.43 1 93.56 210 VAL A CA 1
ATOM 1542 C C . VAL A 1 210 ? -5.914 -23.562 -11.102 1 93.56 210 VAL A C 1
ATOM 1544 O O . VAL A 1 210 ? -5.457 -24.156 -10.117 1 93.56 210 VAL A O 1
ATOM 1547 N N . SER A 1 211 ? -6.121 -22.281 -11.148 1 90.56 211 SER A N 1
ATOM 1548 C CA . SER A 1 211 ? -6.02 -21.469 -9.938 1 90.56 211 SER A CA 1
ATOM 1549 C C . SER A 1 211 ? -7.211 -21.703 -9.016 1 90.56 211 SER A C 1
ATOM 1551 O O . SER A 1 211 ? -7.055 -21.797 -7.797 1 90.56 211 SER A O 1
ATOM 1553 N N . LEU A 1 212 ? -8.359 -21.781 -9.656 1 91.44 212 LEU A N 1
ATOM 1554 C CA . LEU A 1 212 ? -9.594 -22 -8.914 1 91.44 212 LEU A CA 1
ATOM 1555 C C . LEU A 1 212 ? -10.688 -22.547 -9.828 1 91.44 212 LEU A C 1
ATOM 1557 O O . LEU A 1 212 ? -10.547 -22.531 -11.055 1 91.44 212 LEU A O 1
ATOM 1561 N N . VAL A 1 213 ? -11.672 -23.109 -9.203 1 93.81 213 VAL A N 1
ATOM 1562 C CA . VAL A 1 213 ? -12.875 -23.531 -9.914 1 93.81 213 VAL A CA 1
ATOM 1563 C C . VAL A 1 213 ? -14.078 -22.734 -9.414 1 93.81 213 VAL A C 1
ATOM 1565 O O . VAL A 1 213 ? -14.414 -22.781 -8.227 1 93.81 213 VAL A O 1
ATOM 1568 N N . ALA A 1 214 ? -14.664 -22.016 -10.32 1 92.5 214 ALA A N 1
ATOM 1569 C CA . ALA A 1 214 ? -15.836 -21.203 -9.992 1 92.5 214 ALA A CA 1
ATOM 1570 C C . ALA A 1 214 ? -17.109 -22.016 -10.133 1 92.5 214 ALA A C 1
ATOM 1572 O O . ALA A 1 214 ? -17.344 -22.656 -11.164 1 92.5 214 ALA A O 1
ATOM 1573 N N . LEU A 1 215 ? -17.922 -21.984 -9.086 1 94.19 215 LEU A N 1
ATOM 1574 C CA . LEU A 1 215 ? -19.188 -22.734 -9.102 1 94.19 215 LEU A CA 1
ATOM 1575 C C . LEU A 1 215 ? -20.375 -21.781 -9.047 1 94.19 215 LEU A C 1
ATOM 1577 O O . LEU A 1 215 ? -20.375 -20.812 -8.281 1 94.19 215 LEU A O 1
ATOM 1581 N N . LYS A 1 216 ? -21.266 -22.016 -9.883 1 92.25 216 LYS A N 1
ATOM 1582 C CA . LYS A 1 216 ? -22.578 -21.375 -9.789 1 92.25 216 LYS A CA 1
ATOM 1583 C C . LYS A 1 216 ? -23.641 -22.359 -9.297 1 92.25 216 LYS A C 1
ATOM 1585 O O . LYS A 1 216 ? -23.75 -23.469 -9.82 1 92.25 216 LYS A O 1
ATOM 1590 N N . LEU A 1 217 ? -24.406 -21.953 -8.305 1 94.12 217 LEU A N 1
ATOM 1591 C CA . LEU A 1 217 ? -25.406 -22.828 -7.691 1 94.12 217 LEU A CA 1
ATOM 1592 C C . LEU A 1 217 ? -26.812 -22.438 -8.141 1 94.12 217 LEU A C 1
ATOM 1594 O O . LEU A 1 217 ? -27.047 -21.297 -8.547 1 94.12 217 LEU A O 1
ATOM 1598 N N . ALA A 1 218 ? -27.656 -23.406 -8.062 1 93.25 218 ALA A N 1
ATOM 1599 C CA . ALA A 1 218 ? -29.062 -23.141 -8.328 1 93.25 218 ALA A CA 1
ATOM 1600 C C . ALA A 1 218 ? -29.641 -22.188 -7.289 1 93.25 218 ALA A C 1
ATOM 1602 O O . ALA A 1 218 ? -30.453 -21.312 -7.617 1 93.25 218 ALA A O 1
ATOM 1603 N N . ASN A 1 219 ? -29.203 -22.453 -6.055 1 93 219 ASN A N 1
ATOM 1604 C CA . ASN A 1 219 ? -29.609 -21.594 -4.941 1 93 219 ASN A CA 1
ATOM 1605 C C . ASN A 1 219 ? -28.391 -21.016 -4.215 1 93 219 ASN A C 1
ATOM 1607 O O . ASN A 1 219 ? -27.797 -21.688 -3.373 1 93 219 ASN A O 1
ATOM 1611 N N . PRO A 1 220 ? -28.203 -19.75 -4.438 1 88.81 220 PRO A N 1
ATOM 1612 C CA . PRO A 1 220 ? -27.016 -19.141 -3.824 1 88.81 220 PRO A CA 1
ATOM 1613 C C . PRO A 1 220 ? -27.062 -19.172 -2.299 1 88.81 220 PRO A C 1
ATOM 1615 O O . PRO A 1 220 ? -26.016 -19.062 -1.648 1 88.81 220 PRO A O 1
ATOM 1618 N N . ARG A 1 221 ? -28.25 -19.391 -1.658 1 90.81 221 ARG A N 1
ATOM 1619 C CA . ARG A 1 221 ? -28.375 -19.406 -0.205 1 90.81 221 ARG A CA 1
ATOM 1620 C C . ARG A 1 221 ? -27.719 -20.641 0.385 1 90.81 221 ARG A C 1
ATOM 1622 O O . ARG A 1 221 ? -27.406 -20.688 1.578 1 90.81 221 ARG A O 1
ATOM 1629 N N . ASP A 1 222 ? -27.438 -21.641 -0.488 1 94.25 222 ASP A N 1
ATOM 1630 C CA . ASP A 1 222 ? -26.844 -22.891 -0.02 1 94.25 222 ASP A CA 1
ATOM 1631 C C . ASP A 1 222 ? -25.312 -22.859 -0.159 1 94.25 222 ASP A C 1
ATOM 1633 O O . ASP A 1 222 ? -24.656 -23.875 0.046 1 94.25 222 ASP A O 1
ATOM 1637 N N . ALA A 1 223 ? -24.812 -21.75 -0.506 1 94.5 223 ALA A N 1
ATOM 1638 C CA . ALA A 1 223 ? -23.391 -21.641 -0.858 1 94.5 223 ALA A CA 1
ATOM 1639 C C . ALA A 1 223 ? -22.5 -22.109 0.29 1 94.5 223 ALA A C 1
ATOM 1641 O O . ALA A 1 223 ? -21.547 -22.859 0.076 1 94.5 223 ALA A O 1
ATOM 1642 N N . GLN A 1 224 ? -22.828 -21.766 1.479 1 95.31 224 GLN A N 1
ATOM 1643 C CA . GLN A 1 224 ? -21.984 -22.125 2.619 1 95.31 224 GLN A CA 1
ATOM 1644 C C . GLN A 1 224 ? -22.016 -23.641 2.877 1 95.31 224 GLN A C 1
ATOM 1646 O O . GLN A 1 224 ? -20.984 -24.25 3.141 1 95.31 224 GLN A O 1
ATOM 1651 N N . ALA A 1 225 ? -23.156 -24.172 2.814 1 95.88 225 ALA A N 1
ATOM 1652 C CA . ALA A 1 225 ? -23.297 -25.609 3.033 1 95.88 225 ALA A CA 1
ATOM 1653 C C . ALA A 1 225 ? -22.562 -26.406 1.956 1 95.88 225 ALA A C 1
ATOM 1655 O O . ALA A 1 225 ? -21.891 -27.391 2.256 1 95.88 225 ALA A O 1
ATOM 1656 N N . VAL A 1 226 ? -22.734 -25.969 0.746 1 96.5 226 VAL A N 1
ATOM 1657 C CA . VAL A 1 226 ? -22.078 -26.625 -0.38 1 96.5 226 VAL A CA 1
ATOM 1658 C C . VAL A 1 226 ? -20.562 -26.516 -0.236 1 96.5 226 VAL A C 1
ATOM 1660 O O . VAL A 1 226 ? -19.828 -27.484 -0.454 1 96.5 226 VAL A O 1
ATOM 1663 N N . ALA A 1 227 ? -20.141 -25.359 0.114 1 96.25 227 ALA A N 1
ATOM 1664 C CA . ALA A 1 227 ? -18.703 -25.125 0.299 1 96.25 227 ALA A CA 1
ATOM 1665 C C . ALA A 1 227 ? -18.141 -26.062 1.359 1 96.25 227 ALA A C 1
ATOM 1667 O O . ALA A 1 227 ? -17.062 -26.656 1.169 1 96.25 227 ALA A O 1
ATOM 1668 N N . HIS A 1 228 ? -18.797 -26.234 2.439 1 95.75 228 HIS A N 1
ATOM 1669 C CA . HIS A 1 228 ? -18.344 -27.094 3.52 1 95.75 228 HIS A CA 1
ATOM 1670 C C . HIS A 1 228 ? -18.266 -28.547 3.068 1 95.75 228 HIS A C 1
ATOM 1672 O O . HIS A 1 228 ? -17.312 -29.266 3.398 1 95.75 228 HIS A O 1
ATOM 1678 N N . THR A 1 229 ? -19.25 -28.938 2.334 1 96.56 229 THR A N 1
ATOM 1679 C CA . THR A 1 229 ? -19.297 -30.312 1.833 1 96.56 229 THR A CA 1
ATOM 1680 C C . THR A 1 229 ? -18.141 -30.578 0.873 1 96.56 229 THR A C 1
ATOM 1682 O O . THR A 1 229 ? -17.453 -31.594 0.98 1 96.56 229 THR A O 1
ATOM 1685 N N . ILE A 1 230 ? -17.906 -29.656 0.01 1 96.62 230 ILE A N 1
ATOM 1686 C CA . ILE A 1 230 ? -16.844 -29.797 -0.984 1 96.62 230 ILE A CA 1
ATOM 1687 C C . ILE A 1 230 ? -15.484 -29.812 -0.29 1 96.62 230 ILE A C 1
ATOM 1689 O O . ILE A 1 230 ? -14.625 -30.641 -0.619 1 96.62 230 ILE A O 1
ATOM 1693 N N . ALA A 1 231 ? -15.32 -28.969 0.625 1 94.5 231 ALA A N 1
ATOM 1694 C CA . ALA A 1 231 ? -14.055 -28.891 1.352 1 94.5 231 ALA A CA 1
ATOM 1695 C C . ALA A 1 231 ? -13.75 -30.203 2.059 1 94.5 231 ALA A C 1
ATOM 1697 O O . ALA A 1 231 ? -12.609 -30.672 2.041 1 94.5 231 ALA A O 1
ATOM 1698 N N . ARG A 1 232 ? -14.727 -30.781 2.609 1 94 232 ARG A N 1
ATOM 1699 C CA . ARG A 1 232 ? -14.547 -32 3.385 1 94 232 ARG A CA 1
ATOM 1700 C C . ARG A 1 232 ? -14.352 -33.219 2.471 1 94 232 ARG A C 1
ATOM 1702 O O . ARG A 1 232 ? -13.477 -34.062 2.711 1 94 232 ARG A O 1
ATOM 1709 N N . ARG A 1 233 ? -15.062 -33.281 1.4 1 94.75 233 ARG A N 1
ATOM 1710 C CA . ARG A 1 233 ? -15.062 -34.469 0.556 1 94.75 233 ARG A CA 1
ATOM 1711 C C . ARG A 1 233 ? -13.867 -34.469 -0.387 1 94.75 233 ARG A C 1
ATOM 1713 O O . ARG A 1 233 ? -13.328 -35.531 -0.71 1 94.75 233 ARG A O 1
ATOM 1720 N N . LEU A 1 234 ? -13.5 -33.312 -0.811 1 95.06 234 LEU A N 1
ATOM 1721 C CA . LEU A 1 234 ? -12.469 -33.281 -1.838 1 95.06 234 LEU A CA 1
ATOM 1722 C C . LEU A 1 234 ? -11.156 -32.75 -1.27 1 95.06 234 LEU A C 1
ATOM 1724 O O . LEU A 1 234 ? -10.156 -32.656 -1.984 1 95.06 234 LEU A O 1
ATOM 1728 N N . ASN A 1 235 ? -11.039 -32.375 0.002 1 93 235 ASN A N 1
ATOM 1729 C CA . ASN A 1 235 ? -9.852 -31.859 0.668 1 93 235 ASN A CA 1
ATOM 1730 C C . ASN A 1 235 ? -9.297 -30.625 -0.045 1 93 235 ASN A C 1
ATOM 1732 O O . ASN A 1 235 ? -8.117 -30.594 -0.395 1 93 235 ASN A O 1
ATOM 1736 N N . VAL A 1 236 ? -10.211 -29.688 -0.36 1 92.88 236 VAL A N 1
ATOM 1737 C CA . VAL A 1 236 ? -9.883 -28.406 -0.988 1 92.88 236 VAL A CA 1
ATOM 1738 C C . VAL A 1 236 ? -10.469 -27.266 -0.162 1 92.88 236 VAL A C 1
ATOM 1740 O O . VAL A 1 236 ? -11.188 -27.5 0.813 1 92.88 236 VAL A O 1
ATOM 1743 N N . GLU A 1 237 ? -10 -26.156 -0.467 1 90.44 237 GLU A N 1
ATOM 1744 C CA . GLU A 1 237 ? -10.625 -24.984 0.124 1 90.44 237 GLU A CA 1
ATOM 1745 C C . GLU A 1 237 ? -11.789 -24.484 -0.732 1 90.44 237 GLU A C 1
ATOM 1747 O O . GLU A 1 237 ? -11.672 -24.375 -1.955 1 90.44 237 GLU A O 1
ATOM 1752 N N . ALA A 1 238 ? -12.906 -24.359 -0.119 1 92.38 238 ALA A N 1
ATOM 1753 C CA . ALA A 1 238 ? -14.086 -23.812 -0.781 1 92.38 238 ALA A CA 1
ATOM 1754 C C . ALA A 1 238 ? -14.57 -22.547 -0.077 1 92.38 238 ALA A C 1
ATOM 1756 O O . ALA A 1 238 ? -14.93 -22.578 1.102 1 92.38 238 ALA A O 1
ATOM 1757 N N . GLN A 1 239 ? -14.523 -21.516 -0.81 1 89.62 239 GLN A N 1
ATOM 1758 C CA . GLN A 1 239 ? -14.875 -20.234 -0.221 1 89.62 239 GLN A CA 1
ATOM 1759 C C . GLN A 1 239 ? -16.078 -19.609 -0.926 1 89.62 239 GLN A C 1
ATOM 1761 O O . GLN A 1 239 ? -16.234 -19.766 -2.139 1 89.62 239 GLN A O 1
ATOM 1766 N N . THR A 1 240 ? -16.875 -18.938 -0.17 1 90.31 240 THR A N 1
ATOM 1767 C CA . THR A 1 240 ? -18.078 -18.297 -0.698 1 90.31 240 THR A CA 1
ATOM 1768 C C . THR A 1 240 ? -17.844 -16.812 -0.924 1 90.31 240 THR A C 1
ATOM 1770 O O . THR A 1 240 ? -16.781 -16.281 -0.592 1 90.31 240 THR A O 1
ATOM 1773 N N . GLN A 1 241 ? -18.844 -16.188 -1.548 1 83.94 241 GLN A N 1
ATOM 1774 C CA . GLN A 1 241 ? -18.797 -14.734 -1.729 1 83.94 241 GLN A CA 1
ATOM 1775 C C . GLN A 1 241 ? -18.719 -14.016 -0.386 1 83.94 241 GLN A C 1
ATOM 1777 O O . GLN A 1 241 ? -18.031 -13 -0.256 1 83.94 241 GLN A O 1
ATOM 1782 N N . SER A 1 242 ? -19.453 -14.594 0.578 1 84.69 242 SER A N 1
ATOM 1783 C CA . SER A 1 242 ? -19.438 -14.008 1.916 1 84.69 242 SER A CA 1
ATOM 1784 C C . SER A 1 242 ? -18.047 -14.078 2.539 1 84.69 242 SER A C 1
ATOM 1786 O O . SER A 1 242 ? -17.641 -13.148 3.236 1 84.69 242 SER A O 1
ATOM 1788 N N . ASP A 1 243 ? -17.359 -15.156 2.25 1 84.62 243 ASP A N 1
ATOM 1789 C CA . ASP A 1 243 ? -15.992 -15.289 2.762 1 84.62 243 ASP A CA 1
ATOM 1790 C C . ASP A 1 243 ? -15.062 -14.25 2.139 1 84.62 243 ASP A C 1
ATOM 1792 O O . ASP A 1 243 ? -14.203 -13.695 2.822 1 84.62 243 ASP A O 1
ATOM 1796 N N . PHE A 1 244 ? -15.234 -14.023 0.867 1 81.81 244 PHE A N 1
ATOM 1797 C CA . PHE A 1 244 ? -14.422 -13.039 0.165 1 81.81 244 PHE A CA 1
ATOM 1798 C C . PHE A 1 244 ? -14.703 -11.633 0.694 1 81.81 244 PHE A C 1
ATOM 1800 O O . PHE A 1 244 ? -13.773 -10.859 0.928 1 81.81 244 PHE A O 1
ATOM 1807 N N . LEU A 1 245 ? -15.969 -11.359 0.903 1 81.56 245 LEU A N 1
ATOM 1808 C CA . LEU A 1 245 ? -16.344 -10.047 1.411 1 81.56 245 LEU A CA 1
ATOM 1809 C C . LEU A 1 245 ? -15.805 -9.836 2.822 1 81.56 245 LEU A C 1
ATOM 1811 O O . LEU A 1 245 ? -15.391 -8.727 3.174 1 81.56 245 LEU A O 1
ATOM 1815 N N . SER A 1 246 ? -15.844 -10.914 3.613 1 83.12 246 SER A N 1
ATOM 1816 C CA . SER A 1 246 ? -15.281 -10.828 4.957 1 83.12 246 SER A CA 1
ATOM 1817 C C . SER A 1 246 ? -13.781 -10.555 4.914 1 83.12 246 SER A C 1
ATOM 1819 O O . SER A 1 246 ? -13.25 -9.82 5.746 1 83.12 246 SER A O 1
ATOM 1821 N N . PHE A 1 247 ? -13.156 -11.164 4.004 1 79.62 247 PHE A N 1
ATOM 1822 C CA . PHE A 1 247 ? -11.727 -10.938 3.816 1 79.62 247 PHE A CA 1
ATOM 1823 C C . PHE A 1 247 ? -11.461 -9.484 3.43 1 79.62 247 PHE A C 1
ATOM 1825 O O . PHE A 1 247 ? -10.555 -8.852 3.977 1 79.62 247 PHE A O 1
ATOM 1832 N N . ILE A 1 248 ? -12.188 -9.016 2.559 1 81.69 248 ILE A N 1
ATOM 1833 C CA . ILE A 1 248 ? -12.039 -7.637 2.105 1 81.69 248 ILE A CA 1
ATOM 1834 C C . ILE A 1 248 ? -12.305 -6.68 3.266 1 81.69 248 ILE A C 1
ATOM 1836 O O . ILE A 1 248 ? -11.594 -5.684 3.434 1 81.69 248 ILE A O 1
ATOM 1840 N N . ASP A 1 249 ? -13.336 -7.035 4.035 1 83.19 249 ASP A N 1
ATOM 1841 C CA . ASP A 1 249 ? -13.68 -6.195 5.176 1 83.19 249 ASP A CA 1
ATOM 1842 C C . ASP A 1 249 ? -12.531 -6.133 6.184 1 83.19 249 ASP A C 1
ATOM 1844 O O . ASP A 1 249 ? -12.242 -5.066 6.727 1 83.19 249 ASP A O 1
ATOM 1848 N N . ARG A 1 250 ? -11.961 -7.215 6.391 1 81.69 250 ARG A N 1
ATOM 1849 C CA . ARG A 1 250 ? -10.82 -7.242 7.305 1 81.69 250 ARG A CA 1
ATOM 1850 C C . ARG A 1 250 ? -9.664 -6.426 6.754 1 81.69 250 ARG A C 1
ATOM 1852 O O . ARG A 1 250 ? -9.016 -5.68 7.492 1 81.69 250 ARG A O 1
ATOM 1859 N N . ALA A 1 251 ? -9.398 -6.652 5.465 1 80.25 251 ALA A N 1
ATOM 1860 C CA . ALA A 1 251 ? -8.344 -5.883 4.82 1 80.25 251 ALA A CA 1
ATOM 1861 C C . ALA A 1 251 ? -8.617 -4.383 4.922 1 80.25 251 ALA A C 1
ATOM 1863 O O . ALA A 1 251 ? -7.703 -3.598 5.191 1 80.25 251 ALA A O 1
ATOM 1864 N N . LEU A 1 252 ? -9.844 -4.004 4.758 1 81.62 252 LEU A N 1
ATOM 1865 C CA . LEU A 1 252 ? -10.227 -2.598 4.809 1 81.62 252 LEU A CA 1
ATOM 1866 C C . LEU A 1 252 ? -10.133 -2.055 6.23 1 81.62 252 LEU A C 1
ATOM 1868 O O . LEU A 1 252 ? -9.781 -0.891 6.434 1 81.62 252 LEU A O 1
ATOM 1872 N N . ARG A 1 253 ? -10.445 -2.869 7.207 1 82.25 253 ARG A N 1
ATOM 1873 C CA . ARG A 1 253 ? -10.336 -2.434 8.594 1 82.25 253 ARG A CA 1
ATOM 1874 C C . ARG A 1 253 ? -8.891 -2.104 8.953 1 82.25 253 ARG A C 1
ATOM 1876 O O . ARG A 1 253 ? -8.625 -1.125 9.656 1 82.25 253 ARG A O 1
ATOM 1883 N N . ILE A 1 254 ? -8.039 -2.922 8.453 1 77.81 254 ILE A N 1
ATOM 1884 C CA . ILE A 1 254 ? -6.621 -2.666 8.688 1 77.81 254 ILE A CA 1
ATOM 1885 C C . ILE A 1 254 ? -6.211 -1.36 8.008 1 77.81 254 ILE A C 1
ATOM 1887 O O . ILE A 1 254 ? -5.531 -0.527 8.609 1 77.81 254 ILE A O 1
ATOM 1891 N N . SER A 1 255 ? -6.625 -1.225 6.789 1 77.69 255 SER A N 1
ATOM 1892 C CA . SER A 1 255 ? -6.336 -0.002 6.047 1 77.69 255 SER A CA 1
ATOM 1893 C C . SER A 1 255 ? -6.938 1.219 6.738 1 77.69 255 SER A C 1
ATOM 1895 O O . SER A 1 255 ? -6.328 2.291 6.754 1 77.69 255 SER A O 1
ATOM 1897 N N . ASP A 1 256 ? -8.094 1.044 7.312 1 77.88 256 ASP A N 1
ATOM 1898 C CA . ASP A 1 256 ? -8.742 2.133 8.031 1 77.88 256 ASP A CA 1
ATOM 1899 C C . ASP A 1 256 ? -7.91 2.568 9.242 1 77.88 256 ASP A C 1
ATOM 1901 O O . ASP A 1 256 ? -7.809 3.764 9.531 1 77.88 256 ASP A O 1
ATOM 1905 N N . ALA A 1 257 ? -7.387 1.624 9.844 1 76.5 257 ALA A N 1
ATOM 1906 C CA . ALA A 1 257 ? -6.574 1.938 11.016 1 76.5 257 ALA A CA 1
ATOM 1907 C C . ALA A 1 257 ? -5.371 2.797 10.633 1 76.5 257 ALA A C 1
ATOM 1909 O O . ALA A 1 257 ? -5.051 3.766 11.328 1 76.5 257 ALA A O 1
ATOM 1910 N N . VAL A 1 258 ? -4.773 2.418 9.547 1 72.62 258 VAL A N 1
ATOM 1911 C CA . VAL A 1 258 ? -3.613 3.164 9.07 1 72.62 258 VAL A CA 1
ATOM 1912 C C . VAL A 1 258 ? -4.035 4.574 8.664 1 72.62 258 VAL A C 1
ATOM 1914 O O . VAL A 1 258 ? -3.398 5.555 9.039 1 72.62 258 VAL A O 1
ATOM 1917 N N . ARG A 1 259 ? -5.074 4.68 7.938 1 72.06 259 ARG A N 1
ATOM 1918 C CA . ARG A 1 259 ? -5.574 5.973 7.48 1 72.06 259 ARG A CA 1
ATOM 1919 C C . ARG A 1 259 ? -6.016 6.836 8.656 1 72.06 259 ARG A C 1
ATOM 1921 O O . ARG A 1 259 ? -5.82 8.055 8.648 1 72.06 259 ARG A O 1
ATOM 1928 N N . PHE A 1 260 ? -6.574 6.227 9.625 1 72.75 260 PHE A N 1
ATOM 1929 C CA . PHE A 1 260 ? -6.973 6.957 10.82 1 72.75 260 PHE A CA 1
ATOM 1930 C C . PHE A 1 260 ? -5.754 7.527 11.539 1 72.75 260 PHE A C 1
ATOM 1932 O O . PHE A 1 260 ? -5.793 8.648 12.047 1 72.75 260 PHE A O 1
ATOM 1939 N N . GLY A 1 261 ? -4.727 6.684 11.578 1 73.5 261 GLY A N 1
ATOM 1940 C CA . GLY A 1 261 ? -3.5 7.184 12.172 1 73.5 261 GLY A CA 1
ATOM 1941 C C . GLY A 1 261 ? -2.961 8.422 11.484 1 73.5 261 GLY A C 1
ATOM 1942 O O . GLY A 1 261 ? -2.609 9.406 12.148 1 73.5 261 GLY A O 1
ATOM 1943 N N . ILE A 1 262 ? -3.016 8.359 10.219 1 70.5 262 ILE A N 1
ATOM 1944 C CA . ILE A 1 262 ? -2.529 9.484 9.43 1 70.5 262 ILE A CA 1
ATOM 1945 C C . ILE A 1 262 ? -3.432 10.695 9.656 1 70.5 262 ILE A C 1
ATOM 1947 O O . ILE A 1 262 ? -2.945 11.812 9.859 1 70.5 262 ILE A O 1
ATOM 1951 N N . SER A 1 263 ? -4.691 10.43 9.586 1 74.75 263 SER A N 1
ATOM 1952 C CA . SER A 1 263 ? -5.668 11.5 9.797 1 74.75 263 SER A CA 1
ATOM 1953 C C . SER A 1 263 ? -5.535 12.094 11.188 1 74.75 263 SER A C 1
ATOM 1955 O O . SER A 1 263 ? -5.738 13.297 11.375 1 74.75 263 SER A O 1
ATOM 1957 N N . LEU A 1 264 ? -5.18 11.234 12.125 1 76.81 264 LEU A N 1
ATOM 1958 C CA . LEU A 1 264 ? -5.031 11.703 13.5 1 76.81 264 LEU A CA 1
ATOM 1959 C C . LEU A 1 264 ? -3.91 12.727 13.617 1 76.81 264 LEU A C 1
ATOM 1961 O O . LEU A 1 264 ? -4.035 13.711 14.344 1 76.81 264 LEU A O 1
ATOM 1965 N N . ILE A 1 265 ? -2.881 12.477 12.914 1 74.31 265 ILE A N 1
ATOM 1966 C CA . ILE A 1 265 ? -1.773 13.422 12.914 1 74.31 265 ILE A CA 1
ATOM 1967 C C . ILE A 1 265 ? -2.246 14.766 12.367 1 74.31 265 ILE A C 1
ATOM 1969 O O . ILE A 1 265 ? -1.974 15.812 12.961 1 74.31 265 ILE A O 1
ATOM 1973 N N . ALA A 1 266 ? -2.941 14.695 11.234 1 76.62 266 ALA A N 1
ATOM 1974 C CA . ALA A 1 266 ? -3.473 15.914 10.625 1 76.62 266 ALA A CA 1
ATOM 1975 C C . ALA A 1 266 ? -4.418 16.641 11.586 1 76.62 266 ALA A C 1
ATOM 1977 O O . ALA A 1 266 ? -4.398 17.859 11.672 1 76.62 266 ALA A O 1
ATOM 1978 N N . LEU A 1 267 ? -5.141 15.82 12.32 1 78.5 267 LEU A N 1
ATOM 1979 C CA . LEU A 1 267 ? -6.109 16.375 13.258 1 78.5 267 LEU A CA 1
ATOM 1980 C C . LEU A 1 267 ? -5.406 17.016 14.453 1 78.5 267 LEU A C 1
ATOM 1982 O O . LEU A 1 267 ? -5.848 18.047 14.961 1 78.5 267 LEU A O 1
ATOM 1986 N N . ILE A 1 268 ? -4.371 16.469 14.844 1 81.38 268 ILE A N 1
ATOM 1987 C CA . ILE A 1 268 ? -3.602 17.016 15.953 1 81.38 268 ILE A CA 1
ATOM 1988 C C . ILE A 1 268 ? -3.021 18.375 15.547 1 81.38 268 ILE A C 1
ATOM 1990 O O . ILE A 1 268 ? -3.154 19.359 16.281 1 81.38 268 ILE A O 1
ATOM 1994 N N . VAL A 1 269 ? -2.457 18.391 14.367 1 78.56 269 VAL A N 1
ATOM 1995 C CA . VAL A 1 269 ? -1.876 19.641 13.883 1 78.56 269 VAL A CA 1
ATOM 1996 C C . VAL A 1 269 ? -2.967 20.703 13.742 1 78.56 269 VAL A C 1
ATOM 1998 O O . VAL A 1 269 ? -2.779 21.859 14.133 1 78.56 269 VAL A O 1
ATOM 2001 N N . GLY A 1 270 ? -4.066 20.281 13.164 1 80 270 GLY A N 1
ATOM 2002 C CA . GLY A 1 270 ? -5.195 21.188 13.039 1 80 270 GLY A CA 1
ATOM 2003 C C . GLY A 1 270 ? -5.738 21.656 14.375 1 80 270 GLY A C 1
ATOM 2004 O O . GLY A 1 270 ? -6.059 22.844 14.547 1 80 270 GLY A O 1
ATOM 2005 N N . GLY A 1 271 ? -5.887 20.719 15.289 1 83.75 271 GLY A N 1
ATOM 2006 C CA . GLY A 1 271 ? -6.355 21.062 16.625 1 83.75 271 GLY A CA 1
ATOM 2007 C C . GLY A 1 271 ? -5.453 22.047 17.344 1 83.75 271 GLY A C 1
ATOM 2008 O O . GLY A 1 271 ? -5.934 22.969 18 1 83.75 271 GLY A O 1
ATOM 2009 N N . LEU A 1 272 ? -4.219 21.859 17.203 1 82.38 272 LEU A N 1
ATOM 2010 C CA . LEU A 1 272 ? -3.26 22.781 17.797 1 82.38 272 LEU A CA 1
ATOM 2011 C C . LEU A 1 272 ? -3.379 24.172 17.172 1 82.38 272 LEU A C 1
ATOM 2013 O O . LEU A 1 272 ? -3.213 25.188 17.844 1 82.38 272 LEU A O 1
ATOM 2017 N N . ALA A 1 273 ? -3.693 24.141 15.906 1 80.94 273 ALA A N 1
ATOM 2018 C CA . ALA A 1 273 ? -3.898 25.406 15.211 1 80.94 273 ALA A CA 1
ATOM 2019 C C . ALA A 1 273 ? -5.109 26.141 15.773 1 80.94 273 ALA A C 1
ATOM 2021 O O . ALA A 1 273 ? -5.066 27.359 15.953 1 80.94 273 ALA A O 1
ATOM 2022 N N . VAL A 1 274 ? -6.113 25.391 16.031 1 84.38 274 VAL A N 1
ATOM 2023 C CA . VAL A 1 274 ? -7.336 25.969 16.578 1 84.38 274 VAL A CA 1
ATOM 2024 C C . VAL A 1 274 ? -7.062 26.516 17.984 1 84.38 274 VAL A C 1
ATOM 2026 O O . VAL A 1 274 ? -7.461 27.641 18.312 1 84.38 274 VAL A O 1
ATOM 2029 N N . ALA A 1 275 ? -6.406 25.75 18.75 1 86.38 275 ALA A N 1
ATOM 2030 C CA . ALA A 1 275 ? -6.078 26.172 20.109 1 86.38 275 ALA A CA 1
ATOM 2031 C C . ALA A 1 275 ? -5.266 27.453 20.094 1 86.38 275 ALA A C 1
ATOM 2033 O O . ALA A 1 275 ? -5.52 28.359 20.906 1 86.38 275 ALA A O 1
ATOM 2034 N N . ASN A 1 276 ? -4.414 27.516 19.172 1 80.56 276 ASN A N 1
ATOM 2035 C CA . ASN A 1 276 ? -3.572 28.703 19.062 1 80.56 276 ASN A CA 1
ATOM 2036 C C . ASN A 1 276 ? -4.387 29.938 18.688 1 80.56 276 ASN A C 1
ATOM 2038 O O . ASN A 1 276 ? -4.215 31 19.266 1 80.56 276 ASN A O 1
ATOM 2042 N N . THR A 1 277 ? -5.234 29.766 17.812 1 82.06 277 THR A N 1
ATOM 2043 C CA . THR A 1 277 ? -6.043 30.875 17.328 1 82.06 277 THR A CA 1
ATOM 2044 C C . THR A 1 277 ? -7.004 31.359 18.406 1 82.06 277 THR A C 1
ATOM 2046 O O . THR A 1 277 ? -7.129 32.562 18.641 1 82.06 277 THR A O 1
ATOM 2049 N N . VAL A 1 278 ? -7.656 30.453 19.062 1 85.19 278 VAL A N 1
ATOM 2050 C CA . VAL A 1 278 ? -8.641 30.797 20.094 1 85.19 278 VAL A CA 1
ATOM 2051 C C . VAL A 1 278 ? -7.93 31.391 21.312 1 85.19 278 VAL A C 1
ATOM 2053 O O . VAL A 1 278 ? -8.422 32.344 21.922 1 85.19 278 VAL A O 1
ATOM 2056 N N . MET A 1 279 ? -6.801 30.859 21.609 1 83.12 279 MET A N 1
ATOM 2057 C CA . MET A 1 279 ? -6.023 31.375 22.734 1 83.12 279 MET A CA 1
ATOM 2058 C C . MET A 1 279 ? -5.621 32.844 22.484 1 83.12 279 MET A C 1
ATOM 2060 O O . MET A 1 279 ? -5.664 33.656 23.391 1 83.12 279 MET A O 1
ATOM 2064 N N . MET A 1 280 ? -5.34 33.062 21.344 1 76.5 280 MET A N 1
ATOM 2065 C CA . MET A 1 280 ? -4.977 34.438 20.969 1 76.5 280 MET A CA 1
ATOM 2066 C C . MET A 1 280 ? -6.184 35.344 21.078 1 76.5 280 MET A C 1
ATOM 2068 O O . MET A 1 280 ? -6.047 36.5 21.5 1 76.5 280 MET A O 1
ATOM 2072 N N . GLY A 1 281 ? -7.25 34.844 20.703 1 80.31 281 GLY A N 1
ATOM 2073 C CA . GLY A 1 281 ? -8.469 35.594 20.875 1 80.31 281 GLY A CA 1
ATOM 2074 C C . GLY A 1 281 ? -8.766 35.938 22.312 1 80.31 281 GLY A C 1
ATOM 2075 O O . GLY A 1 281 ? -9.219 37.031 22.625 1 80.31 281 GLY A O 1
ATOM 2076 N N . VAL A 1 282 ? -8.406 35.062 23.125 1 82 282 VAL A N 1
ATOM 2077 C CA . VAL A 1 282 ? -8.602 35.281 24.562 1 82 282 VAL A CA 1
ATOM 2078 C C . VAL A 1 282 ? -7.66 36.375 25.062 1 82 282 VAL A C 1
ATOM 2080 O O . VAL A 1 282 ? -8.062 37.25 25.828 1 82 282 VAL A O 1
ATOM 2083 N N . PHE A 1 283 ? -6.465 36.312 24.578 1 77 283 PHE A N 1
ATOM 2084 C CA . PHE A 1 283 ? -5.477 37.312 25.016 1 77 283 PHE A CA 1
ATOM 2085 C C . PHE A 1 283 ? -5.824 38.688 24.516 1 77 283 PHE A C 1
ATOM 2087 O O . PHE A 1 283 ? -5.629 39.688 25.219 1 77 283 PHE A O 1
ATOM 2094 N N . GLU A 1 284 ? -6.348 38.781 23.359 1 76 284 GLU A N 1
ATOM 2095 C CA . GLU A 1 284 ? -6.707 40.062 22.766 1 76 284 GLU A CA 1
ATOM 2096 C C . GLU A 1 284 ? -7.938 40.656 23.438 1 76 284 GLU A C 1
ATOM 2098 O O . GLU A 1 284 ? -8.125 41.875 23.438 1 76 284 GLU A O 1
ATOM 2103 N N . ARG A 1 285 ? -8.742 39.781 24.016 1 81.69 285 ARG A N 1
ATOM 2104 C CA . ARG A 1 285 ? -9.992 40.219 24.609 1 81.69 285 ARG A CA 1
ATOM 2105 C C . ARG A 1 285 ? -9.945 40.125 26.125 1 81.69 285 ARG A C 1
ATOM 2107 O O . ARG A 1 285 ? -10.969 39.938 26.781 1 81.69 285 ARG A O 1
ATOM 2114 N N . THR A 1 286 ? -8.766 40.219 26.578 1 82.19 286 THR A N 1
ATOM 2115 C CA . THR A 1 286 ? -8.594 40.094 28.016 1 82.19 286 THR A CA 1
ATOM 2116 C C . THR A 1 286 ? -9.383 41.188 28.75 1 82.19 286 THR A C 1
ATOM 2118 O O . THR A 1 286 ? -10.039 40.906 29.75 1 82.19 286 THR A O 1
ATOM 2121 N N . ARG A 1 287 ? -9.281 42.375 28.172 1 81.44 287 ARG A N 1
ATOM 2122 C CA . ARG A 1 287 ? -9.977 43.469 28.812 1 81.44 287 ARG A CA 1
ATOM 2123 C C . ARG A 1 287 ? -11.484 43.312 28.719 1 81.44 287 ARG A C 1
ATOM 2125 O O . ARG A 1 287 ? -12.211 43.656 29.656 1 81.44 287 ARG A O 1
ATOM 2132 N N . GLU A 1 288 ? -11.859 42.906 27.547 1 83.56 288 GLU A N 1
ATOM 2133 C CA . GLU A 1 288 ? -13.281 42.656 27.359 1 83.56 288 GLU A CA 1
ATOM 2134 C C . GLU A 1 288 ? -13.789 41.594 28.344 1 83.56 288 GLU A C 1
ATOM 2136 O O . GLU A 1 288 ? -14.859 41.75 28.938 1 83.56 288 GLU A O 1
ATOM 2141 N N . PHE A 1 289 ? -13.023 40.562 28.547 1 85.06 289 PHE A N 1
ATOM 2142 C CA . PHE A 1 289 ? -13.414 39.5 29.453 1 85.06 289 PHE A CA 1
ATOM 2143 C C . PHE A 1 289 ? -13.359 39.969 30.891 1 85.06 289 PHE A C 1
ATOM 2145 O O . PHE A 1 289 ? -14.203 39.594 31.719 1 85.06 289 PHE A O 1
ATOM 2152 N N . GLY A 1 290 ? -12.359 40.75 31.172 1 82 290 GLY A N 1
ATOM 2153 C CA . GLY A 1 290 ? -12.281 41.344 32.5 1 82 290 GLY A CA 1
ATOM 2154 C C . GLY A 1 290 ? -13.469 42.219 32.844 1 82 290 GLY A C 1
ATOM 2155 O O . GLY A 1 290 ? -13.992 42.188 33.969 1 82 290 GLY A O 1
ATOM 2156 N N . THR A 1 291 ? -13.82 43.062 31.797 1 84.62 291 THR A N 1
ATOM 2157 C CA . THR A 1 291 ? -14.969 43.938 31.984 1 84.62 291 THR A CA 1
ATOM 2158 C C . THR A 1 291 ? -16.25 43.125 32.188 1 84.62 291 THR A C 1
ATOM 2160 O O . THR A 1 291 ? -17.078 43.5 33.031 1 84.62 291 THR A O 1
ATOM 2163 N N . LEU A 1 292 ? -16.344 42.062 31.484 1 85.38 292 LEU A N 1
ATOM 2164 C CA . LEU A 1 292 ? -17.5 41.188 31.625 1 85.38 292 LEU A CA 1
ATOM 2165 C C . LEU A 1 292 ? -17.531 40.562 33.031 1 85.38 292 LEU A C 1
ATOM 2167 O O . LEU A 1 292 ? -18.594 40.438 33.625 1 85.38 292 LEU A O 1
ATOM 2171 N N . ARG A 1 293 ? -16.406 40.219 33.438 1 86.06 293 ARG A N 1
ATOM 2172 C CA . ARG A 1 293 ? -16.312 39.625 34.75 1 86.06 293 ARG A CA 1
ATOM 2173 C C . ARG A 1 293 ? -16.578 40.656 35.844 1 86.06 293 ARG A C 1
ATOM 2175 O O . ARG A 1 293 ? -17.172 40.344 36.875 1 86.06 293 ARG A O 1
ATOM 2182 N N . ALA A 1 294 ? -16.125 41.875 35.625 1 84.56 294 ALA A N 1
ATOM 2183 C CA . ALA A 1 294 ? -16.328 42.969 36.594 1 84.56 294 ALA A CA 1
ATOM 2184 C C . ALA A 1 294 ? -17.797 43.312 36.719 1 84.56 294 ALA A C 1
ATOM 2186 O O . ALA A 1 294 ? -18.25 43.719 37.781 1 84.56 294 ALA A O 1
ATOM 2187 N N . ILE A 1 295 ? -18.484 43.188 35.625 1 87.94 295 ILE A N 1
ATOM 2188 C CA . ILE A 1 295 ? -19.906 43.531 35.656 1 87.94 295 ILE A CA 1
ATOM 2189 C C . ILE A 1 295 ? -20.734 42.344 36.125 1 87.94 295 ILE A C 1
ATOM 2191 O O . ILE A 1 295 ? -21.969 42.438 36.188 1 87.94 295 ILE A O 1
ATOM 2195 N N . GLY A 1 296 ? -20.094 41.156 36.406 1 83.38 296 GLY A N 1
ATOM 2196 C CA . GLY A 1 296 ? -20.812 40.094 37.094 1 83.38 296 GLY A CA 1
ATOM 2197 C C . GLY A 1 296 ? -20.891 38.812 36.281 1 83.38 296 GLY A C 1
ATOM 2198 O O . GLY A 1 296 ? -21.562 37.844 36.656 1 83.38 296 GLY A O 1
ATOM 2199 N N . ALA A 1 297 ? -20.234 38.781 35.156 1 85 297 ALA A N 1
ATOM 2200 C CA . ALA A 1 297 ? -20.281 37.562 34.344 1 85 297 ALA A CA 1
ATOM 2201 C C . ALA A 1 297 ? -19.547 36.406 35.031 1 85 297 ALA A C 1
ATOM 2203 O O . ALA A 1 297 ? -18.469 36.625 35.594 1 85 297 ALA A O 1
ATOM 2204 N N . ARG A 1 298 ? -20.094 35.219 35.062 1 84.25 298 ARG A N 1
ATOM 2205 C CA . ARG A 1 298 ? -19.5 34.031 35.656 1 84.25 298 ARG A CA 1
ATOM 2206 C C . ARG A 1 298 ? -18.359 33.469 34.812 1 84.25 298 ARG A C 1
ATOM 2208 O O . ARG A 1 298 ? -18.406 33.562 33.562 1 84.25 298 ARG A O 1
ATOM 2215 N N . PRO A 1 299 ? -17.5 33 35.469 1 87.38 299 PRO A N 1
ATOM 2216 C CA . PRO A 1 299 ? -16.406 32.375 34.719 1 87.38 299 PRO A CA 1
ATOM 2217 C C . PRO A 1 299 ? -16.891 31.328 33.719 1 87.38 299 PRO A C 1
ATOM 2219 O O . PRO A 1 299 ? -16.297 31.156 32.656 1 87.38 299 PRO A O 1
ATOM 2222 N N . ALA A 1 300 ? -17.938 30.703 34.031 1 89.25 300 ALA A N 1
ATOM 2223 C CA . ALA A 1 300 ? -18.5 29.688 33.125 1 89.25 300 ALA A CA 1
ATOM 2224 C C . ALA A 1 300 ? -18.984 30.312 31.828 1 89.25 300 ALA A C 1
ATOM 2226 O O . ALA A 1 300 ? -18.906 29.688 30.766 1 89.25 300 ALA A O 1
ATOM 2227 N N . PHE A 1 301 ? -19.438 31.516 32.031 1 88.25 301 PHE A N 1
ATOM 2228 C CA . PHE A 1 301 ? -19.922 32.188 30.828 1 88.25 301 PHE A CA 1
ATOM 2229 C C . PHE A 1 301 ? -18.766 32.469 29.875 1 88.25 301 PHE A C 1
ATOM 2231 O O . PHE A 1 301 ? -18.875 32.25 28.656 1 88.25 301 PHE A O 1
ATOM 2238 N N . VAL A 1 302 ? -17.656 32.938 30.406 1 87.44 302 VAL A N 1
ATOM 2239 C CA . VAL A 1 302 ? -16.484 33.219 29.609 1 87.44 302 VAL A CA 1
ATOM 2240 C C . VAL A 1 302 ? -15.945 31.938 28.969 1 87.44 302 VAL A C 1
ATOM 2242 O O . VAL A 1 302 ? -15.578 31.922 27.797 1 87.44 302 VAL A O 1
ATOM 2245 N N . ARG A 1 303 ? -15.953 30.938 29.734 1 90.75 303 ARG A N 1
ATOM 2246 C CA . ARG A 1 303 ? -15.5 29.641 29.234 1 90.75 303 ARG A CA 1
ATOM 2247 C C . ARG A 1 303 ? -16.375 29.156 28.094 1 90.75 303 ARG A C 1
ATOM 2249 O O . ARG A 1 303 ? -15.875 28.656 27.094 1 90.75 303 ARG A O 1
ATOM 2256 N N . THR A 1 304 ? -17.656 29.25 28.25 1 91.19 304 THR A N 1
ATOM 2257 C CA . THR A 1 304 ? -18.594 28.797 27.219 1 91.19 304 THR A CA 1
ATOM 2258 C C . THR A 1 304 ? -18.453 29.625 25.953 1 91.19 304 THR A C 1
ATOM 2260 O O . THR A 1 304 ? -18.609 29.109 24.844 1 91.19 304 THR A O 1
ATOM 2263 N N . LEU A 1 305 ? -18.156 30.844 26.156 1 89.19 305 LEU A N 1
ATOM 2264 C CA . LEU A 1 305 ? -17.969 31.719 25 1 89.19 305 LEU A CA 1
ATOM 2265 C C . LEU A 1 305 ? -16.75 31.312 24.188 1 89.19 305 LEU A C 1
ATOM 2267 O O . LEU A 1 305 ? -16.812 31.203 22.969 1 89.19 305 LEU A O 1
ATOM 2271 N N . VAL A 1 306 ? -15.719 31.109 24.938 1 90.19 306 VAL A N 1
ATOM 2272 C CA . VAL A 1 306 ? -14.484 30.719 24.281 1 90.19 306 VAL A CA 1
ATOM 2273 C C . VAL A 1 306 ? -14.641 29.344 23.641 1 90.19 306 VAL A C 1
ATOM 2275 O O . VAL A 1 306 ? -14.18 29.109 22.516 1 90.19 306 VAL A O 1
ATOM 2278 N N . LEU A 1 307 ? -15.297 28.484 24.297 1 92.5 307 LEU A N 1
ATOM 2279 C CA . LEU A 1 307 ? -15.555 27.141 23.766 1 92.5 307 LEU A CA 1
ATOM 2280 C C . LEU A 1 307 ? -16.438 27.219 22.531 1 92.5 307 LEU A C 1
ATOM 2282 O O . LEU A 1 307 ? -16.266 26.438 21.578 1 92.5 307 LEU A O 1
ATOM 2286 N N . SER A 1 308 ? -17.375 28.109 22.594 1 92.31 308 SER A N 1
ATOM 2287 C CA . SER A 1 308 ? -18.25 28.281 21.453 1 92.31 308 SER A CA 1
ATOM 2288 C C . SER A 1 308 ? -17.5 28.812 20.234 1 92.31 308 SER A C 1
ATOM 2290 O O . SER A 1 308 ? -17.797 28.453 19.109 1 92.31 308 SER A O 1
ATOM 2292 N N . GLU A 1 309 ? -16.531 29.609 20.453 1 91.38 309 GLU A N 1
ATOM 2293 C CA . GLU A 1 309 ? -15.695 30.125 19.359 1 91.38 309 GLU A CA 1
ATOM 2294 C C . GLU A 1 309 ? -14.883 29 18.719 1 91.38 309 GLU A C 1
ATOM 2296 O O . GLU A 1 309 ? -14.781 28.938 17.5 1 91.38 309 GLU A O 1
ATOM 2301 N N . SER A 1 310 ? -14.359 28.234 19.609 1 92.69 310 SER A N 1
ATOM 2302 C CA . SER A 1 310 ? -13.586 27.094 19.125 1 92.69 310 SER A CA 1
ATOM 2303 C C . SER A 1 310 ? -14.461 26.125 18.328 1 92.69 310 SER A C 1
ATOM 2305 O O . SER A 1 310 ? -14.047 25.625 17.281 1 92.69 310 SER A O 1
ATOM 2307 N N . LEU A 1 311 ? -15.625 25.906 18.812 1 93 311 LEU A N 1
ATOM 2308 C CA . LEU A 1 311 ? -16.562 25 18.156 1 93 311 LEU A CA 1
ATOM 2309 C C . LEU A 1 311 ? -17 25.547 16.812 1 93 311 LEU A C 1
ATOM 2311 O O . LEU A 1 311 ? -17.109 24.797 15.836 1 93 311 LEU A O 1
ATOM 2315 N N . LEU A 1 312 ? -17.25 26.797 16.766 1 91.94 312 LEU A N 1
ATOM 2316 C CA . LEU A 1 312 ? -17.656 27.438 15.516 1 91.94 312 LEU A CA 1
ATOM 2317 C C . LEU A 1 312 ? -16.547 27.375 14.477 1 91.94 312 LEU A C 1
ATOM 2319 O O . LEU A 1 312 ? -16.812 27.125 13.297 1 91.94 312 LEU A O 1
ATOM 2323 N N . LEU A 1 313 ? -15.391 27.594 14.938 1 90.88 313 LEU A N 1
ATOM 2324 C CA . LEU A 1 313 ? -14.242 27.531 14.039 1 90.88 313 LEU A CA 1
ATOM 2325 C C . LEU A 1 313 ? -14.047 26.125 13.5 1 90.88 313 LEU A C 1
ATOM 2327 O O . LEU A 1 313 ? -13.797 25.938 12.305 1 90.88 313 LEU A O 1
ATOM 2331 N N . ALA A 1 314 ? -14.117 25.219 14.391 1 91.25 314 ALA A N 1
ATOM 2332 C CA . ALA A 1 314 ? -13.953 23.812 14 1 91.25 314 ALA A CA 1
ATOM 2333 C C . ALA A 1 314 ? -15.07 23.375 13.07 1 91.25 314 ALA A C 1
ATOM 2335 O O . ALA A 1 314 ? -14.844 22.609 12.133 1 91.25 314 ALA A O 1
ATOM 2336 N N . LEU A 1 315 ? -16.266 23.828 13.383 1 91 315 LEU A N 1
ATOM 2337 C CA . LEU A 1 315 ? -17.391 23.484 12.539 1 91 315 LEU A CA 1
ATOM 2338 C C . LEU A 1 315 ? -17.25 24.125 11.156 1 91 315 LEU A C 1
ATOM 2340 O O . LEU A 1 315 ? -17.578 23.484 10.148 1 91 315 LEU A O 1
ATOM 2344 N N . ALA A 1 316 ? -16.844 25.344 11.148 1 91.44 316 ALA A N 1
ATOM 2345 C CA . ALA A 1 316 ? -16.594 26 9.867 1 91.44 316 ALA A CA 1
ATOM 2346 C C . ALA A 1 316 ? -15.516 25.266 9.07 1 91.44 316 ALA A C 1
ATOM 2348 O O . ALA A 1 316 ? -15.664 25.047 7.871 1 91.44 316 ALA A O 1
ATOM 2349 N N . GLY A 1 317 ? -14.484 24.938 9.727 1 90.88 317 GLY A N 1
ATOM 2350 C CA . GLY A 1 317 ? -13.438 24.156 9.086 1 90.88 317 GLY A CA 1
ATOM 2351 C C . GLY A 1 317 ? -13.891 22.766 8.664 1 90.88 317 GLY A C 1
ATOM 2352 O O . GLY A 1 317 ? -13.492 22.281 7.605 1 90.88 317 GLY A O 1
ATOM 2353 N N . GLY A 1 318 ? -14.672 22.203 9.531 1 91.62 318 GLY A N 1
ATOM 2354 C CA . GLY A 1 318 ? -15.203 20.891 9.219 1 91.62 318 GLY A CA 1
ATOM 2355 C C . GLY A 1 318 ? -16.094 20.875 7.988 1 91.62 318 GLY A C 1
ATOM 2356 O O . GLY A 1 318 ? -15.945 20.016 7.121 1 91.62 318 GLY A O 1
ATOM 2357 N N . VAL A 1 319 ? -16.984 21.859 7.934 1 94.12 319 VAL A N 1
ATOM 2358 C CA . VAL A 1 319 ? -17.875 21.984 6.773 1 94.12 319 VAL A CA 1
ATOM 2359 C C . VAL A 1 319 ? -17.047 22.281 5.527 1 94.12 319 VAL A C 1
ATOM 2361 O O . VAL A 1 319 ? -17.297 21.719 4.457 1 94.12 319 VAL A O 1
ATOM 2364 N N . GLY A 1 320 ? -16.125 23.141 5.668 1 94.44 320 GLY A N 1
ATOM 2365 C CA . GLY A 1 320 ? -15.203 23.391 4.566 1 94.44 320 GLY A CA 1
ATOM 2366 C C . GLY A 1 320 ? -14.453 22.141 4.133 1 94.44 320 GLY A C 1
ATOM 2367 O O . GLY A 1 320 ? -14.266 21.922 2.936 1 94.44 320 GLY A O 1
ATOM 2368 N N . GLY A 1 321 ? -14.039 21.422 5.098 1 92.5 321 GLY A N 1
ATOM 2369 C CA . GLY A 1 321 ? -13.344 20.172 4.824 1 92.5 321 GLY A CA 1
ATOM 2370 C C . GLY A 1 321 ? -14.211 19.156 4.094 1 92.5 321 GLY A C 1
ATOM 2371 O O . GLY A 1 321 ? -13.727 18.453 3.201 1 92.5 321 GLY A O 1
ATOM 2372 N N . LEU A 1 322 ? -15.453 19.141 4.484 1 93.56 322 LEU A N 1
ATOM 2373 C CA . LEU A 1 322 ? -16.375 18.25 3.801 1 93.56 322 LEU A CA 1
ATOM 2374 C C . LEU A 1 322 ? -16.562 18.672 2.344 1 93.56 322 LEU A C 1
ATOM 2376 O O . LEU A 1 322 ? -16.578 17.812 1.45 1 93.56 322 LEU A O 1
ATOM 2380 N N . LEU A 1 323 ? -16.672 19.922 2.123 1 94.75 323 LEU A N 1
ATOM 2381 C CA . LEU A 1 323 ? -16.828 20.438 0.766 1 94.75 323 LEU A CA 1
ATOM 2382 C C . LEU A 1 323 ? -15.586 20.172 -0.07 1 94.75 323 LEU A C 1
ATOM 2384 O O . LEU A 1 323 ? -15.68 19.703 -1.201 1 94.75 323 LEU A O 1
ATOM 2388 N N . LEU A 1 324 ? -14.516 20.453 0.549 1 92.62 324 LEU A N 1
ATOM 2389 C CA . LEU A 1 324 ? -13.258 20.188 -0.144 1 92.62 324 LEU A CA 1
ATOM 2390 C C . LEU A 1 324 ? -13.047 18.688 -0.32 1 92.62 324 LEU A C 1
ATOM 2392 O O . LEU A 1 324 ? -12.461 18.25 -1.316 1 92.62 324 LEU A O 1
ATOM 2396 N N . GLY A 1 325 ? -13.438 18.016 0.65 1 91.5 325 GLY A N 1
ATOM 2397 C CA . GLY A 1 325 ? -13.367 16.562 0.564 1 91.5 325 GLY A CA 1
ATOM 2398 C C . GLY A 1 325 ? -14.172 15.984 -0.589 1 91.5 325 GLY A C 1
ATOM 2399 O O . GLY A 1 325 ? -13.719 15.062 -1.271 1 91.5 325 GLY A O 1
ATOM 2400 N N . VAL A 1 326 ? -15.312 16.547 -0.826 1 92.5 326 VAL A N 1
ATOM 2401 C CA . VAL A 1 326 ? -16.156 16.109 -1.937 1 92.5 326 VAL A CA 1
ATOM 2402 C C . VAL A 1 326 ? -15.438 16.375 -3.26 1 92.5 326 VAL A C 1
ATOM 2404 O O . VAL A 1 326 ? -15.461 15.539 -4.164 1 92.5 326 VAL A O 1
ATOM 2407 N N . VAL A 1 327 ? -14.844 17.469 -3.297 1 92.56 327 VAL A N 1
ATOM 2408 C CA . VAL A 1 327 ? -14.07 17.797 -4.488 1 92.56 327 VAL A CA 1
ATOM 2409 C C . VAL A 1 327 ? -12.906 16.812 -4.641 1 92.56 327 VAL A C 1
ATOM 2411 O O . VAL A 1 327 ? -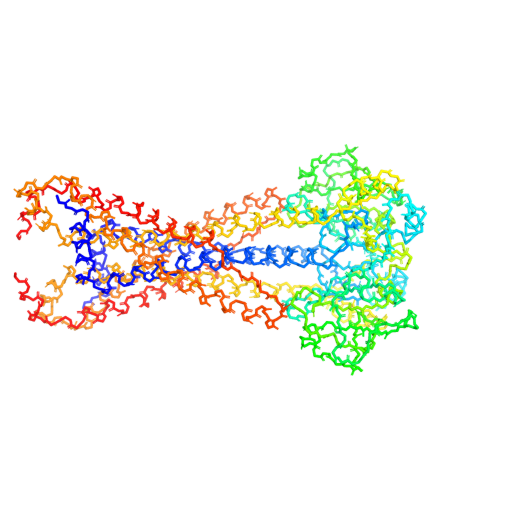12.609 16.375 -5.746 1 92.56 327 VAL A O 1
ATOM 2414 N N . GLY A 1 328 ? -12.297 16.531 -3.527 1 89.19 328 GLY A N 1
ATOM 2415 C CA . GLY A 1 328 ? -11.227 15.547 -3.541 1 89.19 328 GLY A CA 1
ATOM 2416 C C . GLY A 1 328 ? -11.68 14.172 -3.982 1 89.19 328 GLY A C 1
ATOM 2417 O O . GLY A 1 328 ? -10.992 13.492 -4.75 1 89.19 328 GLY A O 1
ATOM 2418 N N . ILE A 1 329 ? -12.781 13.82 -3.533 1 90.12 329 ILE A N 1
ATOM 2419 C CA . ILE A 1 329 ? -13.367 12.539 -3.893 1 90.12 329 ILE A CA 1
ATOM 2420 C C . ILE A 1 329 ? -13.656 12.5 -5.391 1 90.12 329 ILE A C 1
ATOM 2422 O O . ILE A 1 329 ? -13.352 11.516 -6.066 1 90.12 329 ILE A O 1
ATOM 2426 N N . ALA A 1 330 ? -14.211 13.555 -5.879 1 90.75 330 ALA A N 1
ATOM 2427 C CA . ALA A 1 330 ? -14.492 13.641 -7.309 1 90.75 330 ALA A CA 1
ATOM 2428 C C . ALA A 1 330 ? -13.211 13.555 -8.133 1 90.75 330 ALA A C 1
ATOM 2430 O O . ALA A 1 330 ? -13.172 12.898 -9.172 1 90.75 330 ALA A O 1
ATOM 2431 N N . ALA A 1 331 ? -12.242 14.188 -7.633 1 88.44 331 ALA A N 1
ATOM 2432 C CA . ALA A 1 331 ? -10.961 14.164 -8.328 1 88.44 331 ALA A CA 1
ATOM 2433 C C . ALA A 1 331 ? -10.359 12.766 -8.328 1 88.44 331 ALA A C 1
ATOM 2435 O O . ALA A 1 331 ? -9.867 12.297 -9.359 1 88.44 331 ALA A O 1
ATOM 2436 N N . VAL A 1 332 ? -10.43 12.133 -7.238 1 84.88 332 VAL A N 1
ATOM 2437 C CA . VAL A 1 332 ? -9.906 10.773 -7.113 1 84.88 332 VAL A CA 1
ATOM 2438 C C . VAL A 1 332 ? -10.695 9.836 -8.023 1 84.88 332 VAL A C 1
ATOM 2440 O O . VAL A 1 332 ? -10.109 9.008 -8.727 1 84.88 332 VAL A O 1
ATOM 2443 N N . ASN A 1 333 ? -11.945 9.961 -8.008 1 87.12 333 ASN A N 1
ATOM 2444 C CA . ASN A 1 333 ? -12.789 9.102 -8.836 1 87.12 333 ASN A CA 1
ATOM 2445 C C . ASN A 1 333 ? -12.562 9.359 -10.32 1 87.12 333 ASN A C 1
ATOM 2447 O O . ASN A 1 333 ? -12.602 8.43 -11.125 1 87.12 333 ASN A O 1
ATOM 2451 N N . ALA A 1 334 ? -12.414 10.633 -10.641 1 84.94 334 ALA A N 1
ATOM 2452 C CA . ALA A 1 334 ? -12.109 10.945 -12.039 1 84.94 334 ALA A CA 1
ATOM 2453 C C . ALA A 1 334 ? -10.812 10.281 -12.477 1 84.94 334 ALA A C 1
ATOM 2455 O O . ALA A 1 334 ? -10.734 9.727 -13.578 1 84.94 334 ALA A O 1
ATOM 2456 N N . TYR A 1 335 ? -9.938 10.258 -11.594 1 81.25 335 TYR A N 1
ATOM 2457 C CA . TYR A 1 335 ? -8.641 9.656 -11.898 1 81.25 335 TYR A CA 1
ATOM 2458 C C . TYR A 1 335 ? -8.75 8.141 -11.953 1 81.25 335 TYR A C 1
ATOM 2460 O O . TYR A 1 335 ? -8.219 7.508 -12.867 1 81.25 335 TYR A O 1
ATOM 2468 N N . THR A 1 336 ? -9.383 7.547 -11.047 1 79.81 336 THR A N 1
ATOM 2469 C CA . THR A 1 336 ? -9.461 6.094 -10.961 1 79.81 336 THR A CA 1
ATOM 2470 C C . THR A 1 336 ? -10.406 5.543 -12.031 1 79.81 336 THR A C 1
ATOM 2472 O O . THR A 1 336 ? -10.219 4.426 -12.516 1 79.81 336 THR A O 1
ATOM 2475 N N . GLN A 1 337 ? -11.367 6.293 -12.234 1 75.88 337 GLN A N 1
ATOM 2476 C CA . GLN A 1 337 ? -12.25 5.883 -13.32 1 75.88 337 GLN A CA 1
ATOM 2477 C C . GLN A 1 337 ? -11.508 5.859 -14.656 1 75.88 337 GLN A C 1
ATOM 2479 O O . GLN A 1 337 ? -11.719 4.961 -15.469 1 75.88 337 GLN A O 1
ATOM 2484 N N . LYS A 1 338 ? -10.742 6.879 -14.797 1 73.25 338 LYS A N 1
ATOM 2485 C CA . LYS A 1 338 ? -9.969 6.941 -16.031 1 73.25 338 LYS A CA 1
ATOM 2486 C C . LYS A 1 338 ? -8.93 5.832 -16.094 1 73.25 338 LYS A C 1
ATOM 2488 O O . LYS A 1 338 ? -8.734 5.207 -17.141 1 73.25 338 LYS A O 1
ATOM 2493 N N . LEU A 1 339 ? -8.453 5.414 -15 1 71.31 339 LEU A N 1
ATOM 2494 C CA . LEU A 1 339 ? -7.348 4.465 -14.969 1 71.31 339 LEU A CA 1
ATOM 2495 C C . LEU A 1 339 ? -7.859 3.035 -14.836 1 71.31 339 LEU A C 1
ATOM 2497 O O . LEU A 1 339 ? -7.355 2.127 -15.5 1 71.31 339 LEU A O 1
ATOM 2501 N N . ALA A 1 340 ? -8.906 2.838 -13.977 1 71.75 340 ALA A N 1
ATOM 2502 C CA . ALA A 1 340 ? -9.273 1.467 -13.633 1 71.75 340 ALA A CA 1
ATOM 2503 C C . ALA A 1 340 ? -10.773 1.243 -13.805 1 71.75 340 ALA A C 1
ATOM 2505 O O . ALA A 1 340 ? -11.266 0.126 -13.633 1 71.75 340 ALA A O 1
ATOM 2506 N N . GLY A 1 341 ? -11.445 2.252 -14.18 1 71.81 341 GLY A N 1
ATOM 2507 C CA . GLY A 1 341 ? -12.875 2.121 -14.414 1 71.81 341 GLY A CA 1
ATOM 2508 C C . GLY A 1 341 ? -13.664 1.903 -13.141 1 71.81 341 GLY A C 1
ATOM 2509 O O . GLY A 1 341 ? -14.711 1.242 -13.156 1 71.81 341 GLY A O 1
ATOM 2510 N N . ILE A 1 342 ? -13.047 2.307 -12.039 1 74.38 342 ILE A N 1
ATOM 2511 C CA . ILE A 1 342 ? -13.734 2.104 -10.766 1 74.38 342 ILE A CA 1
ATOM 2512 C C . ILE A 1 342 ? -13.797 3.42 -10 1 74.38 342 ILE A C 1
ATOM 2514 O O . ILE A 1 342 ? -12.961 4.301 -10.188 1 74.38 342 ILE A O 1
ATOM 2518 N N . ASP A 1 343 ? -14.875 3.492 -9.266 1 76.88 343 ASP A N 1
ATOM 2519 C CA . ASP A 1 343 ? -14.93 4.578 -8.297 1 76.88 343 ASP A CA 1
ATOM 2520 C C . ASP A 1 343 ? -14.289 4.168 -6.973 1 76.88 343 ASP A C 1
ATOM 2522 O O . ASP A 1 343 ? -14.914 3.49 -6.152 1 76.88 343 ASP A O 1
ATOM 2526 N N . ALA A 1 344 ? -13.156 4.715 -6.785 1 75.94 344 ALA A N 1
ATOM 2527 C CA . ALA A 1 344 ? -12.344 4.246 -5.664 1 75.94 344 ALA A CA 1
ATOM 2528 C C . ALA A 1 344 ? -12.75 4.938 -4.363 1 75.94 344 ALA A C 1
ATOM 2530 O O . ALA A 1 344 ? -12.406 4.477 -3.273 1 75.94 344 ALA A O 1
ATOM 2531 N N . ALA A 1 345 ? -13.562 5.992 -4.559 1 83 345 ALA A N 1
ATOM 2532 C CA . ALA A 1 345 ? -13.938 6.738 -3.361 1 83 345 ALA A CA 1
ATOM 2533 C C . ALA A 1 345 ? -15.438 6.984 -3.318 1 83 345 ALA A C 1
ATOM 2535 O O . ALA A 1 345 ? -16.062 7.215 -4.355 1 83 345 ALA A O 1
ATOM 2536 N N . ALA A 1 346 ? -16.016 6.797 -2.16 1 86.38 346 ALA A N 1
ATOM 2537 C CA . ALA A 1 346 ? -17.438 7.023 -1.992 1 86.38 346 ALA A CA 1
ATOM 2538 C C . ALA A 1 346 ? -17.734 7.773 -0.694 1 86.38 346 ALA A C 1
ATOM 2540 O O . ALA A 1 346 ? -17.109 7.5 0.338 1 86.38 346 ALA A O 1
ATOM 2541 N N . LEU A 1 347 ? -18.578 8.75 -0.903 1 87.62 347 LEU A N 1
ATOM 2542 C CA . LEU A 1 347 ? -19.016 9.484 0.276 1 87.62 347 LEU A CA 1
ATOM 2543 C C . LEU A 1 347 ? -20.297 8.891 0.844 1 87.62 347 LEU A C 1
ATOM 2545 O O . LEU A 1 347 ? -21.312 8.82 0.15 1 87.62 347 LEU A O 1
ATOM 2549 N N . THR A 1 348 ? -20.25 8.383 1.998 1 87.44 348 THR A N 1
ATOM 2550 C CA . THR A 1 348 ? -21.406 7.82 2.67 1 87.44 348 THR A CA 1
ATOM 2551 C C . THR A 1 348 ? -21.891 8.742 3.783 1 87.44 348 THR A C 1
ATOM 2553 O O . THR A 1 348 ? -21.125 9.555 4.301 1 87.44 348 THR A O 1
ATOM 2556 N N . PRO A 1 349 ? -23.125 8.711 4.117 1 88.94 349 PRO A N 1
ATOM 2557 C CA . PRO A 1 349 ? -23.641 9.523 5.227 1 88.94 349 PRO A CA 1
ATOM 2558 C C . PRO A 1 349 ? -22.906 9.258 6.539 1 88.94 349 PRO A C 1
ATOM 2560 O O . PRO A 1 349 ? -22.719 10.18 7.34 1 88.94 349 PRO A O 1
ATOM 2563 N N . ARG A 1 350 ? -22.516 8.086 6.664 1 87.69 350 ARG A N 1
ATOM 2564 C CA . ARG A 1 350 ? -21.766 7.746 7.867 1 87.69 350 ARG A CA 1
ATOM 2565 C C . ARG A 1 350 ? -20.453 8.516 7.93 1 87.69 350 ARG A C 1
ATOM 2567 O O . ARG A 1 350 ? -20.062 9.016 8.992 1 87.69 350 ARG A O 1
ATOM 2574 N N . LEU A 1 351 ? -19.812 8.531 6.773 1 86.88 351 LEU A N 1
ATOM 2575 C CA . LEU A 1 351 ? -18.531 9.25 6.711 1 86.88 351 LEU A CA 1
ATOM 2576 C C . LEU A 1 351 ? -18.734 10.742 6.934 1 86.88 351 LEU A C 1
ATOM 2578 O O . LEU A 1 351 ? -17.906 11.398 7.566 1 86.88 351 LEU A O 1
ATOM 2582 N N . THR A 1 352 ? -19.828 11.289 6.414 1 89.56 352 THR A N 1
ATOM 2583 C CA . THR A 1 352 ? -20.125 12.703 6.609 1 89.56 352 THR A CA 1
ATOM 2584 C C . THR A 1 352 ? -20.344 13.016 8.086 1 89.56 352 THR A C 1
ATOM 2586 O O . THR A 1 352 ? -19.797 13.984 8.609 1 89.56 352 THR A O 1
ATOM 2589 N N . LEU A 1 353 ? -21.031 12.164 8.766 1 91.75 353 LEU A N 1
ATOM 2590 C CA . LEU A 1 353 ? -21.297 12.359 10.188 1 91.75 353 LEU A CA 1
ATOM 2591 C C . LEU A 1 353 ? -20.031 12.203 11.008 1 91.75 353 LEU A C 1
ATOM 2593 O O . LEU A 1 353 ? -19.828 12.938 11.984 1 91.75 353 LEU A O 1
ATOM 2597 N N . LEU A 1 354 ? -19.281 11.305 10.57 1 87.69 354 LEU A N 1
ATOM 2598 C CA . LEU A 1 354 ? -18.031 11.078 11.281 1 87.69 354 LEU A CA 1
ATOM 2599 C C . LEU A 1 354 ? -17.109 12.289 11.148 1 87.69 354 LEU A C 1
ATOM 2601 O O . LEU A 1 354 ? -16.469 12.695 12.125 1 87.69 354 LEU A O 1
ATOM 2605 N N . ALA A 1 355 ? -17.062 12.75 9.953 1 86.94 355 ALA A N 1
ATOM 2606 C CA . ALA A 1 355 ? -16.219 13.914 9.711 1 86.94 355 ALA A CA 1
ATOM 2607 C C . ALA A 1 355 ? -16.656 15.109 10.539 1 86.94 355 ALA A C 1
ATOM 2609 O O . ALA A 1 355 ? -15.836 15.797 11.148 1 86.94 355 ALA A O 1
ATOM 2610 N N . LEU A 1 356 ? -17.938 15.336 10.578 1 90.19 356 LEU A N 1
ATOM 2611 C CA . LEU A 1 356 ? -18.469 16.438 11.359 1 90.19 356 LEU A CA 1
ATOM 2612 C C . LEU A 1 356 ? -18.281 16.188 12.852 1 90.19 356 LEU A C 1
ATOM 2614 O O . LEU A 1 356 ? -17.984 17.125 13.609 1 90.19 356 LEU A O 1
ATOM 2618 N N . GLY A 1 357 ? -18.5 14.938 13.234 1 91.75 357 GLY A N 1
ATOM 2619 C CA . GLY A 1 357 ? -18.281 14.594 14.633 1 91.75 357 GLY A CA 1
ATOM 2620 C C . GLY A 1 357 ? -16.859 14.812 15.094 1 91.75 357 GLY A C 1
ATOM 2621 O O . GLY A 1 357 ? -16.625 15.359 16.172 1 91.75 357 GLY A O 1
ATOM 2622 N N . ILE A 1 358 ? -15.945 14.492 14.281 1 87.81 358 ILE A N 1
ATOM 2623 C CA . ILE A 1 358 ? -14.531 14.641 14.609 1 87.81 358 ILE A CA 1
ATOM 2624 C C . ILE A 1 358 ? -14.164 16.125 14.648 1 87.81 358 ILE A C 1
ATOM 2626 O O . ILE A 1 358 ? -13.383 16.547 15.5 1 87.81 358 ILE A O 1
ATOM 2630 N N . SER A 1 359 ? -14.711 16.844 13.68 1 87.31 359 SER A N 1
ATOM 2631 C CA . SER A 1 359 ? -14.469 18.281 13.68 1 87.31 359 SER A CA 1
ATOM 2632 C C . SER A 1 359 ? -14.984 18.922 14.969 1 87.31 359 SER A C 1
ATOM 2634 O O . SER A 1 359 ? -14.32 19.781 15.539 1 87.31 359 SER A O 1
ATOM 2636 N N . LEU A 1 360 ? -16.109 18.484 15.398 1 90 360 LEU A N 1
ATOM 2637 C CA . LEU A 1 360 ? -16.688 19 16.641 1 90 360 LEU A CA 1
ATOM 2638 C C . LEU A 1 360 ? -15.836 18.609 17.844 1 90 360 LEU A C 1
ATOM 2640 O O . LEU A 1 360 ? -15.602 19.438 18.734 1 90 360 LEU A O 1
ATOM 2644 N N . LEU A 1 361 ? -15.398 17.469 17.781 1 90.5 361 LEU A N 1
ATOM 2645 C CA . LEU A 1 361 ? -14.547 17 18.875 1 90.5 361 LEU A CA 1
ATOM 2646 C C . LEU A 1 361 ? -13.227 17.75 18.906 1 90.5 361 LEU A C 1
ATOM 2648 O O . LEU A 1 361 ? -12.719 18.078 19.984 1 90.5 361 LEU A O 1
ATOM 2652 N N . LEU A 1 362 ? -12.789 17.969 17.734 1 87.81 362 LEU A N 1
ATOM 2653 C CA . LEU A 1 362 ? -11.562 18.75 17.625 1 87.81 362 LEU A CA 1
ATOM 2654 C C . LEU A 1 362 ? -11.758 20.156 18.188 1 87.81 362 LEU A C 1
ATOM 2656 O O . LEU A 1 362 ? -10.883 20.672 18.891 1 87.81 362 LEU A O 1
ATOM 2660 N N . GLY A 1 363 ? -12.836 20.734 17.875 1 88.94 363 GLY A N 1
ATOM 2661 C CA . GLY A 1 363 ? -13.156 22.047 18.406 1 88.94 363 GLY A CA 1
ATOM 2662 C C . GLY A 1 363 ? -13.297 22.062 19.922 1 88.94 363 GLY A C 1
ATOM 2663 O O . GLY A 1 363 ? -12.805 22.984 20.594 1 88.94 363 GLY A O 1
ATOM 2664 N N . LEU A 1 364 ? -13.875 21.078 20.391 1 91.06 364 LEU A N 1
ATOM 2665 C CA . LEU A 1 364 ? -14.094 20.984 21.828 1 91.06 364 LEU A CA 1
ATOM 2666 C C . LEU A 1 364 ? -12.773 20.781 22.562 1 91.06 364 LEU A C 1
ATOM 2668 O O . LEU A 1 364 ? -12.508 21.469 23.562 1 91.06 364 LEU A O 1
ATOM 2672 N N . VAL A 1 365 ? -11.984 19.938 22.047 1 91.44 365 VAL A N 1
ATOM 2673 C CA . VAL A 1 365 ? -10.734 19.594 22.719 1 91.44 365 VAL A CA 1
ATOM 2674 C C . VAL A 1 365 ? -9.742 20.75 22.594 1 91.44 365 VAL A C 1
ATOM 2676 O O . VAL A 1 365 ? -9.055 21.109 23.547 1 91.44 365 VAL A O 1
ATOM 2679 N N . SER A 1 366 ? -9.742 21.281 21.422 1 90.06 366 SER A N 1
ATOM 2680 C CA . SER A 1 366 ? -8.805 22.359 21.172 1 90.06 366 SER A CA 1
ATOM 2681 C C . SER A 1 366 ? -9.188 23.609 21.953 1 90.06 366 SER A C 1
ATOM 2683 O O . SER A 1 366 ? -8.336 24.453 22.25 1 90.06 366 SER A O 1
ATOM 2685 N N . GLY A 1 367 ? -10.461 23.781 22.297 1 90.81 367 GLY A N 1
ATOM 2686 C CA . GLY A 1 367 ? -10.945 24.953 22.984 1 90.81 367 GLY A CA 1
ATOM 2687 C C . GLY A 1 367 ? -10.812 24.859 24.5 1 90.81 367 GLY A C 1
ATOM 2688 O O . GLY A 1 367 ? -10.969 25.859 25.203 1 90.81 367 GLY A O 1
ATOM 2689 N N . LEU A 1 368 ? -10.406 23.75 24.938 1 90.5 368 LEU A N 1
ATOM 2690 C CA . LEU A 1 368 ? -10.375 23.547 26.375 1 90.5 368 LEU A CA 1
ATOM 2691 C C . LEU A 1 368 ? -9.273 24.375 27.031 1 90.5 368 LEU A C 1
ATOM 2693 O O . LEU A 1 368 ? -9.5 25.016 28.062 1 90.5 368 LEU A O 1
ATOM 2697 N N . LEU A 1 369 ? -8.148 24.375 26.438 1 86.38 369 LEU A N 1
ATOM 2698 C CA . LEU A 1 369 ? -7.035 25.125 27.016 1 86.38 369 LEU A CA 1
ATOM 2699 C C . LEU A 1 369 ? -7.297 26.625 26.969 1 86.38 369 LEU A C 1
ATOM 2701 O O . LEU A 1 369 ? -7.168 27.297 27.984 1 86.38 369 LEU A O 1
ATOM 2705 N N . PRO A 1 370 ? -7.699 27.141 25.828 1 87.88 370 PRO A N 1
ATOM 2706 C CA . PRO A 1 370 ? -8.016 28.562 25.797 1 87.88 370 PRO A CA 1
ATOM 2707 C C . PRO A 1 370 ? -9.172 28.938 26.734 1 87.88 370 PRO A C 1
ATOM 2709 O O . PRO A 1 370 ? -9.156 30 27.344 1 87.88 370 PRO A O 1
ATOM 2712 N N . ALA A 1 371 ? -10.125 28.062 26.828 1 89.56 371 ALA A N 1
ATOM 2713 C CA . ALA A 1 371 ? -11.273 28.328 27.688 1 89.56 371 ALA A CA 1
ATOM 2714 C C . ALA A 1 371 ? -10.844 28.391 29.156 1 89.56 371 ALA A C 1
ATOM 2716 O O . ALA A 1 371 ? -11.312 29.25 29.922 1 89.56 371 ALA A O 1
ATOM 2717 N N . ARG A 1 372 ? -10 27.547 29.531 1 87.94 372 ARG A N 1
ATOM 2718 C CA . ARG A 1 372 ? -9.5 27.547 30.891 1 87.94 372 ARG A CA 1
ATOM 2719 C C . ARG A 1 372 ? -8.672 28.781 31.188 1 87.94 372 ARG A C 1
ATOM 2721 O O . ARG A 1 372 ? -8.75 29.359 32.281 1 87.94 372 ARG A O 1
ATOM 2728 N N . SER A 1 373 ? -7.914 29.156 30.25 1 84.19 373 SER A N 1
ATOM 2729 C CA . SER A 1 373 ? -7.09 30.359 30.406 1 84.19 373 SER A CA 1
ATOM 2730 C C . SER A 1 373 ? -7.949 31.609 30.531 1 84.19 373 SER A C 1
ATOM 2732 O O . SER A 1 373 ? -7.629 32.531 31.297 1 84.19 373 SER A O 1
ATOM 2734 N N . ALA A 1 374 ? -8.969 31.656 29.797 1 82.75 374 ALA A N 1
ATOM 2735 C CA . ALA A 1 374 ? -9.859 32.812 29.812 1 82.75 374 ALA A CA 1
ATOM 2736 C C . ALA A 1 374 ? -10.609 32.906 31.141 1 82.75 374 ALA A C 1
ATOM 2738 O O . ALA A 1 374 ? -10.859 34 31.641 1 82.75 374 ALA A O 1
ATOM 2739 N N . SER A 1 375 ? -10.945 31.828 31.656 1 82.31 375 SER A N 1
ATOM 2740 C CA . SER A 1 375 ? -11.742 31.812 32.875 1 82.31 375 SER A CA 1
ATOM 2741 C C . SER A 1 375 ? -10.906 32.156 34.094 1 82.31 375 SER A C 1
ATOM 2743 O O . SER A 1 375 ? -11.438 32.594 35.125 1 82.31 375 SER A O 1
ATOM 2745 N N . ARG A 1 376 ? -9.656 32.031 33.938 1 79.31 376 ARG A N 1
ATOM 2746 C CA . ARG A 1 376 ? -8.789 32.25 35.094 1 79.31 376 ARG A CA 1
ATOM 2747 C C . ARG A 1 376 ? -8.25 33.688 35.094 1 79.31 376 ARG A C 1
ATOM 2749 O O . ARG A 1 376 ? -7.457 34.062 35.969 1 79.31 376 ARG A O 1
ATOM 2756 N N . LEU A 1 377 ? -8.602 34.406 34.156 1 75.81 377 LEU A N 1
ATOM 2757 C CA . LEU A 1 377 ? -8.141 35.781 34.062 1 75.81 377 LEU A CA 1
ATOM 2758 C C . LEU A 1 377 ? -8.656 36.594 35.25 1 75.81 377 LEU A C 1
ATOM 2760 O O . LEU A 1 377 ? -9.852 36.562 35.562 1 75.81 377 LEU A O 1
ATOM 2764 N N . GLN A 1 378 ? -7.762 37.062 36.125 1 73.5 378 GLN A N 1
ATOM 2765 C CA . GLN A 1 378 ? -8.133 37.906 37.25 1 73.5 378 GLN A CA 1
ATOM 2766 C C . GLN A 1 378 ? -8.539 39.312 36.812 1 73.5 378 GLN A C 1
ATOM 2768 O O . GLN A 1 378 ? -7.895 39.906 35.938 1 73.5 378 GLN A O 1
ATOM 2773 N N . ILE A 1 379 ? -9.641 39.781 37.344 1 69.94 379 ILE A N 1
ATOM 2774 C CA . ILE A 1 379 ? -10.242 41.031 36.969 1 69.94 379 ILE A CA 1
ATOM 2775 C C . ILE A 1 379 ? -9.188 42.156 37.062 1 69.94 379 ILE A C 1
ATOM 2777 O O . ILE A 1 379 ? -9.062 42.969 36.156 1 69.94 379 ILE A O 1
ATOM 2781 N N . THR A 1 380 ? -8.43 42.062 38.125 1 67 380 THR A N 1
ATOM 2782 C CA . THR A 1 380 ? -7.453 43.125 38.344 1 67 380 THR A CA 1
ATOM 2783 C C . THR A 1 380 ? -6.348 43.094 37.312 1 67 380 THR A C 1
ATOM 2785 O O . THR A 1 380 ? -5.902 44.125 36.812 1 67 380 THR A O 1
ATOM 2788 N N . GLU A 1 381 ? -5.992 42.031 36.938 1 63.44 381 GLU A N 1
ATOM 2789 C CA . GLU A 1 381 ? -4.945 41.875 35.938 1 63.44 381 GLU A CA 1
ATOM 2790 C C . GLU A 1 381 ? -5.449 42.25 34.531 1 63.44 381 GLU A C 1
ATOM 2792 O O . GLU A 1 381 ? -4.719 42.844 33.75 1 63.44 381 GLU A O 1
ATOM 2797 N N . ALA A 1 382 ? -6.66 42 34.312 1 63.56 382 ALA A N 1
ATOM 2798 C CA . ALA A 1 382 ? -7.27 42.25 33.031 1 63.56 382 ALA A CA 1
ATOM 2799 C C . ALA A 1 382 ? -7.547 43.75 32.812 1 63.56 382 ALA A C 1
ATOM 2801 O O . ALA A 1 382 ? -7.379 44.25 31.703 1 63.56 382 ALA A O 1
ATOM 2802 N N . LEU A 1 383 ? -7.883 44.406 33.969 1 63.25 383 LEU A N 1
ATOM 2803 C CA . LEU A 1 383 ? -8.242 45.812 33.844 1 63.25 383 LEU A CA 1
ATOM 2804 C C . LEU A 1 383 ? -7.031 46.688 34.094 1 63.25 383 LEU A C 1
ATOM 2806 O O . LEU A 1 383 ? -7.02 47.844 33.688 1 63.25 383 LEU A O 1
ATOM 2810 N N . GLY A 1 384 ? -5.996 46.125 34.812 1 55.22 384 GLY A N 1
ATOM 2811 C CA . GLY A 1 384 ? -4.801 46.906 35.062 1 55.22 384 GLY A CA 1
ATOM 2812 C C . GLY A 1 384 ? -3.857 46.969 33.875 1 55.22 384 GLY A C 1
ATOM 2813 O O . GLY A 1 384 ? -2.869 47.688 33.906 1 55.22 384 GLY A O 1
ATOM 2814 N N . ARG A 1 385 ? -3.934 46.25 32.969 1 54.56 385 ARG A N 1
ATOM 2815 C CA . ARG A 1 385 ? -3.104 46.344 31.75 1 54.56 385 ARG A CA 1
ATOM 2816 C C . ARG A 1 385 ? -3.359 47.656 31 1 54.56 385 ARG A C 1
ATOM 2818 O O . ARG A 1 385 ? -4.305 47.75 30.219 1 54.56 385 ARG A O 1
ATOM 2825 N N . VAL A 1 386 ? -3.162 48.906 31.703 1 43.44 386 VAL A N 1
ATOM 2826 C CA . VAL A 1 386 ? -3.018 50.25 31.141 1 43.44 386 VAL A CA 1
ATOM 2827 C C . VAL A 1 386 ? -1.641 50.406 30.5 1 43.44 386 VAL A C 1
ATOM 2829 O O . VAL A 1 386 ? -0.641 49.906 31.047 1 43.44 386 VAL A O 1
ATOM 2832 N N . MET B 1 1 ? 21.562 47.75 12 1 59.28 1 MET B N 1
ATOM 2833 C CA . MET B 1 1 ? 21.297 46.719 13.023 1 59.28 1 MET B CA 1
ATOM 2834 C C . MET B 1 1 ? 21.812 45.375 12.594 1 59.28 1 MET B C 1
ATOM 2836 O O . MET B 1 1 ? 21.625 44.969 11.445 1 59.28 1 MET B O 1
ATOM 2840 N N . HIS B 1 2 ? 22.734 44.75 13.367 1 74.81 2 HIS B N 1
ATOM 2841 C CA . HIS B 1 2 ? 23.391 43.5 13.094 1 74.81 2 HIS B CA 1
ATOM 2842 C C . HIS B 1 2 ? 22.406 42.344 13.117 1 74.81 2 HIS B C 1
ATOM 2844 O O . HIS B 1 2 ? 21.375 42.406 13.789 1 74.81 2 HIS B O 1
ATOM 2850 N N . TRP B 1 3 ? 22.562 41.375 12.172 1 77.06 3 TRP B N 1
ATOM 2851 C CA . TRP B 1 3 ? 21.719 40.188 12.039 1 77.06 3 TRP B CA 1
ATOM 2852 C C . TRP B 1 3 ? 21.484 39.562 13.398 1 77.06 3 TRP B C 1
ATOM 2854 O O . TRP B 1 3 ? 20.375 39.094 13.688 1 77.06 3 TRP B O 1
ATOM 2864 N N . SER B 1 4 ? 22.438 39.719 14.289 1 82.25 4 SER B N 1
ATOM 2865 C CA . SER B 1 4 ? 22.312 39.125 15.617 1 82.25 4 SER B CA 1
ATOM 2866 C C . SER B 1 4 ? 21.25 39.844 16.453 1 82.25 4 SER B C 1
ATOM 2868 O O . SER B 1 4 ? 20.547 39.219 17.234 1 82.25 4 SER B O 1
ATOM 2870 N N . ASP B 1 5 ? 21.188 41.188 16.203 1 81.81 5 ASP B N 1
ATOM 2871 C CA . ASP B 1 5 ? 20.203 41.969 16.938 1 81.81 5 ASP B CA 1
ATOM 2872 C C . ASP B 1 5 ? 18.781 41.625 16.484 1 81.81 5 AS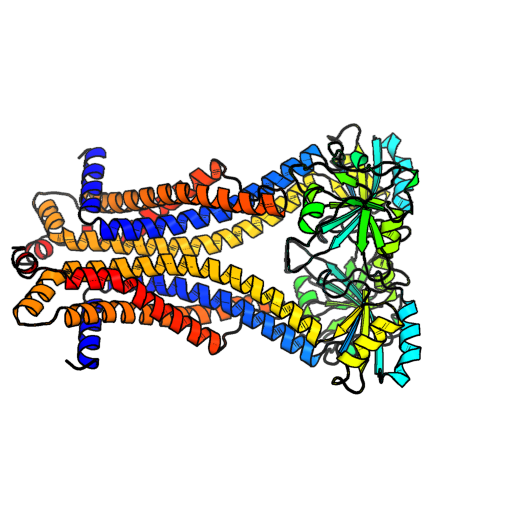P B C 1
ATOM 2874 O O . ASP B 1 5 ? 17.859 41.531 17.312 1 81.81 5 ASP B O 1
ATOM 2878 N N . VAL B 1 6 ? 18.656 41.344 15.25 1 82.69 6 VAL B N 1
ATOM 2879 C CA . VAL B 1 6 ? 17.344 41 14.695 1 82.69 6 VAL B CA 1
ATOM 2880 C C . VAL B 1 6 ? 16.875 39.688 15.25 1 82.69 6 VAL B C 1
ATOM 2882 O O . VAL B 1 6 ? 15.711 39.531 15.617 1 82.69 6 VAL B O 1
ATOM 2885 N N . TRP B 1 7 ? 17.797 38.781 15.461 1 86.19 7 TRP B N 1
ATOM 2886 C CA . TRP B 1 7 ? 17.469 37.438 15.953 1 86.19 7 TRP B CA 1
ATOM 2887 C C . TRP B 1 7 ? 17.078 37.5 17.438 1 86.19 7 TRP B C 1
ATOM 2889 O O . TRP B 1 7 ? 16.172 36.781 17.875 1 86.19 7 TRP B O 1
ATOM 2899 N N . LYS B 1 8 ? 17.812 38.312 18.109 1 86.12 8 LYS B N 1
ATOM 2900 C CA . LYS B 1 8 ? 17.516 38.469 19.531 1 86.12 8 LYS B CA 1
ATOM 2901 C C . LYS B 1 8 ? 16.141 39.094 19.734 1 86.12 8 LYS B C 1
ATOM 2903 O O . LYS B 1 8 ? 15.391 38.688 20.625 1 86.12 8 LYS B O 1
ATOM 2908 N N . LEU B 1 9 ? 15.859 40 18.859 1 81.38 9 LEU B N 1
ATOM 2909 C CA . LEU B 1 9 ? 14.562 40.656 18.953 1 81.38 9 LEU B CA 1
ATOM 2910 C C . LEU B 1 9 ? 13.438 39.688 18.547 1 81.38 9 LEU B C 1
ATOM 2912 O O . LEU B 1 9 ? 12.367 39.688 19.156 1 81.38 9 LEU B O 1
ATOM 2916 N N . ALA B 1 10 ? 13.734 39 17.562 1 86.25 10 ALA B N 1
ATOM 2917 C CA . ALA B 1 10 ? 12.758 38.031 17.094 1 86.25 10 ALA B CA 1
ATOM 2918 C C . ALA B 1 10 ? 12.484 36.969 18.156 1 86.25 10 ALA B C 1
ATOM 2920 O O . ALA B 1 10 ? 11.328 36.562 18.359 1 86.25 10 ALA B O 1
ATOM 2921 N N . TRP B 1 11 ? 13.508 36.531 18.828 1 85 11 TRP B N 1
ATOM 2922 C CA . TRP B 1 11 ? 13.375 35.531 19.891 1 85 11 TRP B CA 1
ATOM 2923 C C . TRP B 1 11 ? 12.547 36.094 21.047 1 85 11 TRP B C 1
ATOM 2925 O O . TRP B 1 11 ? 11.703 35.375 21.594 1 85 11 TRP B O 1
ATOM 2935 N N . LYS B 1 12 ? 12.773 37.312 21.328 1 81.25 12 LYS B N 1
ATOM 2936 C CA . LYS B 1 12 ? 12.031 37.938 22.406 1 81.25 12 LYS B CA 1
ATOM 2937 C C . LYS B 1 12 ? 10.555 38.094 22.047 1 81.25 12 LYS B C 1
ATOM 2939 O O . LYS B 1 12 ? 9.688 37.969 22.922 1 81.25 12 LYS B O 1
ATOM 2944 N N . GLY B 1 13 ? 10.391 38.344 20.812 1 78.12 13 GLY B N 1
ATOM 2945 C CA . GLY B 1 13 ? 9.016 38.438 20.359 1 78.12 13 GLY B CA 1
ATOM 2946 C C . GLY B 1 13 ? 8.258 37.125 20.469 1 78.12 13 GLY B C 1
ATOM 2947 O O . GLY B 1 13 ? 7.094 37.125 20.875 1 78.12 13 GLY B O 1
ATOM 2948 N N . LEU B 1 14 ? 8.93 36.094 20.25 1 82.88 14 LEU B N 1
ATOM 2949 C CA . LEU B 1 14 ? 8.297 34.781 20.266 1 82.88 14 LEU B CA 1
ATOM 2950 C C . LEU B 1 14 ? 8.086 34.281 21.688 1 82.88 14 LEU B C 1
ATOM 2952 O O . LEU B 1 14 ? 7.125 33.594 21.969 1 82.88 14 LEU B O 1
ATOM 2956 N N . THR B 1 15 ? 8.961 34.688 22.578 1 82.88 15 THR B N 1
ATOM 2957 C CA . THR B 1 15 ? 8.914 34.188 23.938 1 82.88 15 THR B CA 1
ATOM 2958 C C . THR B 1 15 ? 7.945 35 24.797 1 82.88 15 THR B C 1
ATOM 2960 O O . THR B 1 15 ? 7.707 34.688 25.953 1 82.88 15 THR B O 1
ATOM 2963 N N . ARG B 1 16 ? 7.465 36.094 24.203 1 77.5 16 ARG B N 1
ATOM 2964 C CA . ARG B 1 16 ? 6.488 36.875 24.922 1 77.5 16 ARG B CA 1
ATOM 2965 C C . ARG B 1 16 ? 5.176 36.125 25.109 1 77.5 16 ARG B C 1
ATOM 2967 O O . ARG B 1 16 ? 4.445 36.375 26.078 1 77.5 16 ARG B O 1
ATOM 2974 N N . ARG B 1 17 ? 4.922 35.25 24.172 1 77.62 17 ARG B N 1
ATOM 2975 C CA . ARG B 1 17 ? 3.736 34.406 24.266 1 77.62 17 ARG B CA 1
ATOM 2976 C C . ARG B 1 17 ? 4.102 32.938 24.109 1 77.62 17 ARG B C 1
ATOM 2978 O O . ARG B 1 17 ? 3.789 32.312 23.094 1 77.62 17 ARG B O 1
ATOM 2985 N N . PRO B 1 18 ? 4.48 32.375 25.125 1 83.31 18 PRO B N 1
ATOM 2986 C CA . PRO B 1 18 ? 5.082 31.031 25.031 1 83.31 18 PRO B CA 1
ATOM 2987 C C . PRO B 1 18 ? 4.059 29.953 24.688 1 83.31 18 PRO B C 1
ATOM 2989 O O . PRO B 1 18 ? 4.387 28.984 24 1 83.31 18 PRO B O 1
ATOM 2992 N N . VAL B 1 19 ? 2.834 30.203 25.156 1 79.81 19 VAL B N 1
ATOM 2993 C CA . VAL B 1 19 ? 1.838 29.156 24.938 1 79.81 19 VAL B CA 1
ATOM 2994 C C . VAL B 1 19 ? 1.526 29.031 23.453 1 79.81 19 VAL B C 1
ATOM 2996 O O . VAL B 1 19 ? 1.554 27.922 22.891 1 79.81 19 VAL B O 1
ATOM 2999 N N . ARG B 1 20 ? 1.384 30.125 22.797 1 77.5 20 ARG B N 1
ATOM 3000 C CA . ARG B 1 20 ? 1.062 30.109 21.375 1 77.5 20 ARG B CA 1
ATOM 3001 C C . ARG B 1 20 ? 2.258 29.641 20.562 1 77.5 20 ARG B C 1
ATOM 3003 O O . ARG B 1 20 ? 2.1 28.859 19.609 1 77.5 20 ARG B O 1
ATOM 3010 N N . THR B 1 21 ? 3.35 30.172 20.969 1 84.75 21 THR B N 1
ATOM 3011 C CA . THR B 1 21 ? 4.578 29.797 20.281 1 84.75 21 THR B CA 1
ATOM 3012 C C . THR B 1 21 ? 4.828 28.297 20.391 1 84.75 21 THR B C 1
ATOM 3014 O O . THR B 1 21 ? 5.188 27.656 19.406 1 84.75 21 THR B O 1
ATOM 3017 N N . LEU B 1 22 ? 4.484 27.797 21.531 1 87.44 22 LEU B N 1
ATOM 3018 C CA . LEU B 1 22 ? 4.707 26.375 21.766 1 87.44 22 LEU B CA 1
ATOM 3019 C C . LEU B 1 22 ? 3.703 25.531 20.969 1 87.44 22 LEU B C 1
ATOM 3021 O O . LEU B 1 22 ? 4.059 24.5 20.406 1 87.44 22 LEU B O 1
ATOM 3025 N N . LEU B 1 23 ? 2.482 26.016 20.922 1 82 23 LEU B N 1
ATOM 3026 C CA . LEU B 1 23 ? 1.446 25.281 20.203 1 82 23 LEU B CA 1
ATOM 3027 C C . LEU B 1 23 ? 1.74 25.234 18.703 1 82 23 LEU B C 1
ATOM 3029 O O . LEU B 1 23 ? 1.572 24.203 18.062 1 82 23 LEU B O 1
ATOM 3033 N N . THR B 1 24 ? 2.227 26.312 18.172 1 83.88 24 THR B N 1
ATOM 3034 C CA . THR B 1 24 ? 2.564 26.375 16.75 1 83.88 24 THR B CA 1
ATOM 3035 C C . THR B 1 24 ? 3.805 25.531 16.453 1 83.88 24 THR B C 1
ATOM 3037 O O . THR B 1 24 ? 3.844 24.797 15.453 1 83.88 24 THR B O 1
ATOM 3040 N N . ALA B 1 25 ? 4.746 25.688 17.359 1 88.56 25 ALA B N 1
ATOM 3041 C CA . ALA B 1 25 ? 5.965 24.906 17.203 1 88.56 25 ALA B CA 1
ATOM 3042 C C . ALA B 1 25 ? 5.656 23.406 17.219 1 88.56 25 ALA B C 1
ATOM 3044 O O . ALA B 1 25 ? 6.25 22.641 16.469 1 88.56 25 ALA B O 1
ATOM 3045 N N . LEU B 1 26 ? 4.727 23.031 18.078 1 87.19 26 LEU B N 1
ATOM 3046 C CA . LEU B 1 26 ? 4.344 21.625 18.156 1 87.19 26 LEU B CA 1
ATOM 3047 C C . LEU B 1 26 ? 3.668 21.172 16.875 1 87.19 26 LEU B C 1
ATOM 3049 O O . LEU B 1 26 ? 3.885 20.047 16.422 1 87.19 26 LEU B O 1
ATOM 3053 N N . GLY B 1 27 ? 2.863 22.047 16.391 1 82.88 27 GLY B N 1
ATOM 3054 C CA . GLY B 1 27 ? 2.24 21.734 15.117 1 82.88 27 GLY B CA 1
ATOM 3055 C C . GLY B 1 27 ? 3.244 21.5 14.008 1 82.88 27 GLY B C 1
ATOM 3056 O O . GLY B 1 27 ? 3.127 20.531 13.25 1 82.88 27 GLY B O 1
ATOM 3057 N N . ILE B 1 28 ? 4.234 22.312 13.906 1 86.31 28 ILE B N 1
ATOM 3058 C CA . ILE B 1 28 ? 5.281 22.172 12.898 1 86.31 28 ILE B CA 1
ATOM 3059 C C . ILE B 1 28 ? 6.105 20.922 13.172 1 86.31 28 ILE B C 1
ATOM 3061 O O . ILE B 1 28 ? 6.48 20.203 12.242 1 86.31 28 ILE B O 1
ATOM 3065 N N . THR B 1 29 ? 6.34 20.781 14.445 1 90.38 29 THR B N 1
ATOM 3066 C CA . THR B 1 29 ? 7.109 19.609 14.859 1 90.38 29 THR B CA 1
ATOM 3067 C C . THR B 1 29 ? 6.441 18.328 14.383 1 90.38 29 THR B C 1
ATOM 3069 O O . THR B 1 29 ? 7.094 17.453 13.82 1 90.38 29 THR B O 1
ATOM 3072 N N . VAL B 1 30 ? 5.18 18.234 14.523 1 85.88 30 VAL B N 1
ATOM 3073 C CA . VAL B 1 30 ? 4.449 17.047 14.133 1 85.88 30 VAL B CA 1
ATOM 3074 C C . VAL B 1 30 ? 4.461 16.906 12.617 1 85.88 30 VAL B C 1
ATOM 3076 O O . VAL B 1 30 ? 4.633 15.797 12.086 1 85.88 30 VAL B O 1
ATOM 3079 N N . ALA B 1 31 ? 4.344 17.984 11.977 1 82.44 31 ALA B N 1
ATOM 3080 C CA . ALA B 1 31 ? 4.328 17.969 10.516 1 82.44 31 ALA B CA 1
ATOM 3081 C C . ALA B 1 31 ? 5.672 17.516 9.961 1 82.44 31 ALA B C 1
ATOM 3083 O O . ALA B 1 31 ? 5.727 16.641 9.102 1 82.44 31 ALA B O 1
ATOM 3084 N N . VAL B 1 32 ? 6.684 18.062 10.453 1 87 32 VAL B N 1
ATOM 3085 C CA . VAL B 1 32 ? 8.023 17.75 9.969 1 87 32 VAL B CA 1
ATOM 3086 C C . VAL B 1 32 ? 8.406 16.328 10.391 1 87 32 VAL B C 1
ATOM 3088 O O . VAL B 1 32 ? 9.039 15.602 9.625 1 87 32 VAL B O 1
ATOM 3091 N N . ALA B 1 33 ? 8.039 15.992 11.602 1 89.38 33 ALA B N 1
ATOM 3092 C CA . ALA B 1 33 ? 8.328 14.641 12.07 1 89.38 33 ALA B CA 1
ATOM 3093 C C . ALA B 1 33 ? 7.684 13.594 11.172 1 89.38 33 ALA B C 1
ATOM 3095 O O . ALA B 1 33 ? 8.305 12.578 10.836 1 89.38 33 ALA B O 1
ATOM 3096 N N . SER B 1 34 ? 6.496 13.852 10.867 1 83.31 34 SER B N 1
ATOM 3097 C CA . SER B 1 34 ? 5.789 12.914 10 1 83.31 34 SER B CA 1
ATOM 3098 C C . SER B 1 34 ? 6.477 12.789 8.648 1 83.31 34 SER B C 1
ATOM 3100 O O . SER B 1 34 ? 6.598 11.688 8.109 1 83.31 34 SER B O 1
ATOM 3102 N N . MET B 1 35 ? 6.898 13.859 8.141 1 83.44 35 MET B N 1
ATOM 3103 C CA . MET B 1 35 ? 7.605 13.859 6.867 1 83.44 35 MET B CA 1
ATOM 3104 C C . MET B 1 35 ? 8.914 13.086 6.969 1 83.44 35 MET B C 1
ATOM 3106 O O . MET B 1 35 ? 9.242 12.297 6.082 1 83.44 35 MET B O 1
ATOM 3110 N N . VAL B 1 36 ? 9.586 13.297 8.008 1 88.06 36 VAL B N 1
ATOM 3111 C CA . VAL B 1 36 ? 10.875 12.648 8.211 1 88.06 36 VAL B CA 1
ATOM 3112 C C . VAL B 1 36 ? 10.68 11.141 8.336 1 88.06 36 VAL B C 1
ATOM 3114 O O . VAL B 1 36 ? 11.414 10.359 7.715 1 88.06 36 VAL B O 1
ATOM 3117 N N . VAL B 1 37 ? 9.703 10.766 9.062 1 86.44 37 VAL B N 1
ATOM 3118 C CA . VAL B 1 37 ? 9.453 9.344 9.266 1 86.44 37 VAL B CA 1
ATOM 3119 C C . VAL B 1 37 ? 9.062 8.695 7.938 1 86.44 37 VAL B C 1
ATOM 3121 O O . VAL B 1 37 ? 9.602 7.648 7.57 1 86.44 37 VAL B O 1
ATOM 3124 N N . PHE B 1 38 ? 8.227 9.312 7.203 1 81.38 38 PHE B N 1
ATOM 3125 C CA . PHE B 1 38 ? 7.734 8.734 5.957 1 81.38 38 PHE B CA 1
ATOM 3126 C C . PHE B 1 38 ? 8.844 8.656 4.918 1 81.38 38 PHE B C 1
ATOM 3128 O O . PHE B 1 38 ? 8.992 7.641 4.234 1 81.38 38 PHE B O 1
ATOM 3135 N N . LEU B 1 39 ? 9.594 9.734 4.82 1 83.38 39 LEU B N 1
ATOM 3136 C CA . LEU B 1 39 ? 10.68 9.734 3.838 1 83.38 39 LEU B CA 1
ATOM 3137 C C . LEU B 1 39 ? 11.789 8.781 4.262 1 83.38 39 LEU B C 1
ATOM 3139 O O . LEU B 1 39 ? 12.484 8.219 3.412 1 83.38 39 LEU B O 1
ATOM 3143 N N . SER B 1 40 ? 11.883 8.602 5.535 1 88.75 40 SER B N 1
ATOM 3144 C CA . SER B 1 40 ? 12.906 7.691 6.039 1 88.75 40 SER B CA 1
ATOM 3145 C C . SER B 1 40 ? 12.602 6.246 5.672 1 88.75 40 SER B C 1
ATOM 3147 O O . SER B 1 40 ? 13.508 5.414 5.578 1 88.75 40 SER B O 1
ATOM 3149 N N . LEU B 1 41 ? 11.352 5.918 5.504 1 85.75 41 LEU B N 1
ATOM 3150 C CA . LEU B 1 41 ? 10.945 4.574 5.109 1 85.75 41 LEU B CA 1
ATOM 3151 C C . LEU B 1 41 ? 11.5 4.227 3.727 1 85.75 41 LEU B C 1
ATOM 3153 O O . LEU B 1 41 ? 11.961 3.109 3.502 1 85.75 41 LEU B O 1
ATOM 3157 N N . GLY B 1 42 ? 11.398 5.195 2.885 1 81.75 42 GLY B N 1
ATOM 3158 C CA . GLY B 1 42 ? 11.961 4.984 1.563 1 81.75 42 GLY B CA 1
ATOM 3159 C C . GLY B 1 42 ? 13.461 4.738 1.589 1 81.75 42 GLY B C 1
ATOM 3160 O O . GLY B 1 42 ? 13.961 3.846 0.902 1 81.75 42 GLY B O 1
ATOM 3161 N N . GLU B 1 43 ? 14.133 5.5 2.369 1 84.44 43 GLU B N 1
ATOM 3162 C CA . GLU B 1 43 ? 15.578 5.348 2.5 1 84.44 43 GLU B CA 1
ATOM 3163 C C . GLU B 1 43 ? 15.938 4.012 3.145 1 84.44 43 GLU B C 1
ATOM 3165 O O . GLU B 1 43 ? 16.938 3.391 2.777 1 84.44 43 GLU B O 1
ATOM 3170 N N . GLY B 1 44 ? 15.125 3.676 4.059 1 85.44 44 GLY B N 1
ATOM 3171 C CA . GLY B 1 44 ? 15.359 2.402 4.723 1 85.44 44 GLY B CA 1
ATOM 3172 C C . GLY B 1 44 ? 15.188 1.209 3.803 1 85.44 44 GLY B C 1
ATOM 3173 O O . GLY B 1 44 ? 16.016 0.3 3.795 1 85.44 44 GLY B O 1
ATOM 3174 N N . ILE B 1 45 ? 14.188 1.203 3.035 1 82.5 45 ILE B N 1
ATOM 3175 C CA . ILE B 1 45 ? 13.922 0.113 2.104 1 82.5 45 ILE B CA 1
ATOM 3176 C C . ILE B 1 45 ? 15.047 0.024 1.076 1 82.5 45 ILE B C 1
ATOM 3178 O O . ILE B 1 45 ? 15.516 -1.069 0.754 1 82.5 45 ILE B O 1
ATOM 3182 N N . ARG B 1 46 ? 15.422 1.19 0.591 1 82.25 46 ARG B N 1
ATOM 3183 C CA . ARG B 1 46 ? 16.547 1.224 -0.343 1 82.25 46 ARG B CA 1
ATOM 3184 C C . ARG B 1 46 ? 17.781 0.602 0.277 1 82.25 46 ARG B C 1
ATOM 3186 O O . ARG B 1 46 ? 18.5 -0.167 -0.377 1 82.25 46 ARG B O 1
ATOM 3193 N N . LYS B 1 47 ? 17.984 0.897 1.449 1 81.81 47 LYS B N 1
ATOM 3194 C CA . LYS B 1 47 ? 19.156 0.392 2.145 1 81.81 47 LYS B CA 1
ATOM 3195 C C . LYS B 1 47 ? 19.078 -1.121 2.328 1 81.81 47 LYS B C 1
ATOM 3197 O O . LYS B 1 47 ? 20.078 -1.828 2.117 1 81.81 47 LYS B O 1
ATOM 3202 N N . VAL B 1 48 ? 17.969 -1.566 2.703 1 79.12 48 VAL B N 1
ATOM 3203 C CA . VAL B 1 48 ? 17.797 -2.996 2.928 1 79.12 48 VAL B CA 1
ATOM 3204 C C . VAL B 1 48 ? 18.031 -3.758 1.626 1 79.12 48 VAL B C 1
ATOM 3206 O O . VAL B 1 48 ? 18.781 -4.734 1.599 1 79.12 48 VAL B O 1
ATOM 3209 N N . PHE B 1 49 ? 17.453 -3.32 0.583 1 77.56 49 PHE B N 1
ATOM 3210 C CA . PHE B 1 49 ? 17.562 -4.047 -0.676 1 77.56 49 PHE B CA 1
ATOM 3211 C C . PHE B 1 49 ? 18.969 -3.912 -1.26 1 77.56 49 PHE B C 1
ATOM 3213 O O . PHE B 1 49 ? 19.484 -4.852 -1.871 1 77.56 49 PHE B O 1
ATOM 3220 N N . THR B 1 50 ? 19.562 -2.73 -1.103 1 77.19 50 THR B N 1
ATOM 3221 C CA . THR B 1 50 ? 20.922 -2.566 -1.582 1 77.19 50 THR B CA 1
ATOM 3222 C C . THR B 1 50 ? 21.891 -3.447 -0.79 1 77.19 50 THR B C 1
ATOM 3224 O O . THR B 1 50 ? 22.797 -4.059 -1.361 1 77.19 50 THR B O 1
ATOM 3227 N N . SER B 1 51 ? 21.641 -3.521 0.48 1 74.81 51 SER B N 1
ATOM 3228 C CA . SER B 1 51 ? 22.516 -4.332 1.322 1 74.81 51 SER B CA 1
ATOM 3229 C C . SER B 1 51 ? 22.297 -5.82 1.07 1 74.81 51 SER B C 1
ATOM 3231 O O . SER B 1 51 ? 23.25 -6.594 1.014 1 74.81 51 SER B O 1
ATOM 3233 N N . GLU B 1 52 ? 21.031 -6.191 0.937 1 71.38 52 GLU B N 1
ATOM 3234 C CA . GLU B 1 52 ? 20.703 -7.598 0.741 1 71.38 52 GLU B CA 1
ATOM 3235 C C . GLU B 1 52 ? 21.125 -8.078 -0.647 1 71.38 52 GLU B C 1
ATOM 3237 O O . GLU B 1 52 ? 21.641 -9.18 -0.797 1 71.38 52 GLU B O 1
ATOM 3242 N N . LEU B 1 53 ? 20.75 -7.309 -1.62 1 65.88 53 LEU B N 1
ATOM 3243 C CA . LEU B 1 53 ? 21.094 -7.707 -2.982 1 65.88 53 LEU B CA 1
ATOM 3244 C C . LEU B 1 53 ? 22.594 -7.652 -3.203 1 65.88 53 LEU B C 1
ATOM 3246 O O . LEU B 1 53 ? 23.141 -8.438 -3.982 1 65.88 53 LEU B O 1
ATOM 3250 N N . GLY B 1 54 ? 23.25 -6.641 -2.697 1 60.66 54 GLY B N 1
ATOM 3251 C CA . GLY B 1 54 ? 24.688 -6.531 -2.838 1 60.66 54 GLY B CA 1
ATOM 3252 C C . GLY B 1 54 ? 25.438 -7.699 -2.219 1 60.66 54 GLY B C 1
ATOM 3253 O O . GLY B 1 54 ? 26.469 -8.133 -2.742 1 60.66 54 GLY B O 1
ATOM 3254 N N . ALA B 1 55 ? 25.016 -8.164 -1.143 1 56.25 55 ALA B N 1
ATOM 3255 C CA . ALA B 1 55 ? 25.781 -9.203 -0.443 1 56.25 55 ALA B CA 1
ATOM 3256 C C . ALA B 1 55 ? 25.391 -10.594 -0.936 1 56.25 55 ALA B C 1
ATOM 3258 O O . ALA B 1 55 ? 26.234 -11.477 -1.047 1 56.25 55 ALA B O 1
ATOM 3259 N N . ILE B 1 56 ? 24.047 -10.875 -1.118 1 55.97 56 ILE B N 1
ATOM 3260 C CA . ILE B 1 56 ? 23.688 -12.281 -1.013 1 55.97 56 ILE B CA 1
ATOM 3261 C C . ILE B 1 56 ? 22.797 -12.68 -2.188 1 55.97 56 ILE B C 1
ATOM 3263 O O . ILE B 1 56 ? 22.75 -13.844 -2.584 1 55.97 56 ILE B O 1
ATOM 3267 N N . GLY B 1 57 ? 22.812 -11.969 -3.379 1 67.69 57 GLY B N 1
ATOM 3268 C CA . GLY B 1 57 ? 21.844 -12.383 -4.387 1 67.69 57 GLY B CA 1
ATOM 3269 C C . GLY B 1 57 ? 22.5 -12.797 -5.695 1 67.69 57 GLY B C 1
ATOM 3270 O O . GLY B 1 57 ? 23.719 -12.688 -5.852 1 67.69 57 GLY B O 1
ATOM 3271 N N . PRO B 1 58 ? 21.844 -13.633 -6.465 1 82.88 58 PRO B N 1
ATOM 3272 C CA . PRO B 1 58 ? 22.359 -14.023 -7.773 1 82.88 58 PRO B CA 1
ATOM 3273 C C . PRO B 1 58 ? 22.781 -12.828 -8.625 1 82.88 58 PRO B C 1
ATOM 3275 O O . PRO B 1 58 ? 22.219 -11.734 -8.484 1 82.88 58 PRO B O 1
ATOM 3278 N N . ASP B 1 59 ? 23.906 -13.062 -9.367 1 89.06 59 ASP B N 1
ATOM 3279 C CA . ASP B 1 59 ? 24.391 -12.008 -10.258 1 89.06 59 ASP B CA 1
ATOM 3280 C C . ASP B 1 59 ? 23.406 -11.773 -11.398 1 89.06 59 ASP B C 1
ATOM 3282 O O . ASP B 1 59 ? 23.203 -10.641 -11.836 1 89.06 59 ASP B O 1
ATOM 3286 N N . VAL B 1 60 ? 22.875 -12.906 -11.836 1 91.88 60 VAL B N 1
ATOM 3287 C CA . VAL B 1 60 ? 21.891 -12.859 -12.922 1 91.88 60 VAL B CA 1
ATOM 3288 C C . VAL B 1 60 ? 20.719 -13.773 -12.586 1 91.88 60 VAL B C 1
ATOM 3290 O O . VAL B 1 60 ? 20.906 -14.875 -12.055 1 91.88 60 VAL B O 1
ATOM 3293 N N . GLN B 1 61 ? 19.609 -13.266 -12.805 1 91.06 61 GLN B N 1
ATOM 3294 C CA . GLN B 1 61 ? 18.391 -14.07 -12.648 1 91.06 61 GLN B CA 1
ATOM 3295 C C . GLN B 1 61 ? 17.672 -14.25 -13.984 1 91.06 61 GLN B C 1
ATOM 3297 O O . GLN B 1 61 ? 17.391 -13.273 -14.68 1 91.06 61 GLN B O 1
ATOM 3302 N N . VAL B 1 62 ? 17.422 -15.484 -14.297 1 92.31 62 VAL B N 1
ATOM 3303 C CA . VAL B 1 62 ? 16.797 -15.805 -15.57 1 92.31 62 VAL B CA 1
ATOM 3304 C C . VAL B 1 62 ? 15.328 -16.203 -15.336 1 92.31 62 VAL B C 1
ATOM 3306 O O . VAL B 1 62 ? 15.031 -17.047 -14.492 1 92.31 62 VAL B O 1
ATOM 3309 N N . SER B 1 63 ? 14.438 -15.578 -15.969 1 91.25 63 SER B N 1
ATOM 3310 C CA . SER B 1 63 ? 13.008 -15.867 -15.883 1 91.25 63 SER B CA 1
ATOM 3311 C C . SER B 1 63 ? 12.32 -15.625 -17.219 1 91.25 63 SER B C 1
ATOM 3313 O O . SER B 1 63 ? 12.969 -15.305 -18.219 1 91.25 63 SER B O 1
ATOM 3315 N N . LEU B 1 64 ? 10.984 -15.906 -17.297 1 87.56 64 LEU B N 1
ATOM 3316 C CA . LEU B 1 64 ? 10.258 -15.664 -18.547 1 87.56 64 LEU B CA 1
ATOM 3317 C C . LEU B 1 64 ? 9.633 -14.273 -18.547 1 87.56 64 LEU B C 1
ATOM 3319 O O . LEU B 1 64 ? 9.359 -13.711 -19.609 1 87.56 64 LEU B O 1
ATOM 3323 N N . SER B 1 65 ? 9.219 -13.641 -17.406 1 76.62 65 SER B N 1
ATOM 3324 C CA . SER B 1 65 ? 8.477 -12.383 -17.359 1 76.62 65 SER B CA 1
ATOM 3325 C C . SER B 1 65 ? 9.273 -11.289 -16.656 1 76.62 65 SER B C 1
ATOM 3327 O O . SER B 1 65 ? 8.906 -10.117 -16.719 1 76.62 65 SER B O 1
ATOM 3329 N N . GLY B 1 66 ? 10.547 -11.422 -16.359 1 68.88 66 GLY B N 1
ATOM 3330 C CA . GLY B 1 66 ? 11.383 -10.422 -15.703 1 68.88 66 GLY B CA 1
ATOM 3331 C C . GLY B 1 66 ? 10.711 -9.781 -14.508 1 68.88 66 GLY B C 1
ATOM 3332 O O . GLY B 1 66 ? 9.688 -10.273 -14.023 1 68.88 66 GLY B O 1
ATOM 3333 N N . PHE B 1 67 ? 11.156 -8.602 -13.984 1 64.81 67 PHE B N 1
ATOM 3334 C CA . PHE B 1 67 ? 10.672 -7.891 -12.805 1 64.81 67 PHE B CA 1
ATOM 3335 C C . PHE B 1 67 ? 9.391 -7.125 -13.125 1 64.81 67 PHE B C 1
ATOM 3337 O O . PHE B 1 67 ? 8.672 -6.715 -12.211 1 64.81 67 PHE B O 1
ATOM 3344 N N . SER B 1 68 ? 9.203 -7.062 -14.422 1 59.72 68 SER B N 1
ATOM 3345 C CA . SER B 1 68 ? 8.031 -6.305 -14.844 1 59.72 68 SER B CA 1
ATOM 3346 C C . SER B 1 68 ? 6.742 -6.977 -14.375 1 59.72 68 SER B C 1
ATOM 3348 O O . SER B 1 68 ? 5.688 -6.34 -14.32 1 59.72 68 SER B O 1
ATOM 3350 N N . GLN B 1 69 ? 6.859 -8.164 -14 1 59.56 69 GLN B N 1
ATOM 3351 C CA . GLN B 1 69 ? 5.594 -8.82 -13.672 1 59.56 69 GLN B CA 1
ATOM 3352 C C . GLN B 1 69 ? 5.453 -9.008 -12.164 1 59.56 69 GLN B C 1
ATOM 3354 O O . GLN B 1 69 ? 4.633 -9.805 -11.703 1 59.56 69 GLN B O 1
ATOM 3359 N N . GLY B 1 70 ? 6.199 -8.359 -11.398 1 59.09 70 GLY B N 1
ATOM 3360 C CA . GLY B 1 70 ? 6.039 -8.406 -9.953 1 59.09 70 GLY B CA 1
ATOM 3361 C C . GLY B 1 70 ? 7.164 -9.141 -9.25 1 59.09 70 GLY B C 1
ATOM 3362 O O . GLY B 1 70 ? 8.125 -9.578 -9.891 1 59.09 70 GLY B O 1
ATOM 3363 N N . PHE B 1 71 ? 7.152 -9.172 -7.879 1 57.47 71 PHE B N 1
ATOM 3364 C CA . PHE B 1 71 ? 8.234 -9.664 -7.035 1 57.47 71 PHE B CA 1
ATOM 3365 C C . PHE B 1 71 ? 8.312 -11.188 -7.09 1 57.47 71 PHE B C 1
ATOM 3367 O O . PHE B 1 71 ? 9.391 -11.766 -6.977 1 57.47 71 PHE B O 1
ATOM 3374 N N . ALA B 1 72 ? 7.164 -11.82 -7.145 1 60.66 72 ALA B N 1
ATOM 3375 C CA . ALA B 1 72 ? 7.246 -13.281 -7.184 1 60.66 72 ALA B CA 1
ATOM 3376 C C . ALA B 1 72 ? 6.805 -13.82 -8.539 1 60.66 72 ALA B C 1
ATOM 3378 O O . ALA B 1 72 ? 5.609 -13.977 -8.797 1 60.66 72 ALA B O 1
ATOM 3379 N N . PRO B 1 73 ? 7.902 -14.102 -9.305 1 68.69 73 PRO B N 1
ATOM 3380 C CA . PRO B 1 73 ? 7.555 -14.625 -10.625 1 68.69 73 PRO B CA 1
ATOM 3381 C C . PRO B 1 73 ? 6.863 -15.984 -10.562 1 68.69 73 PRO B C 1
ATOM 3383 O O . PRO B 1 73 ? 7.113 -16.766 -9.641 1 68.69 73 PRO B O 1
ATOM 3386 N N . GLN B 1 74 ? 5.957 -16.203 -11.336 1 78.44 74 GLN B N 1
ATOM 3387 C CA . GLN B 1 74 ? 5.281 -17.484 -11.492 1 78.44 74 GLN B CA 1
ATOM 3388 C C . GLN B 1 74 ? 6.254 -18.562 -11.953 1 78.44 74 GLN B C 1
ATOM 3390 O O . GLN B 1 74 ? 7.207 -18.281 -12.672 1 78.44 74 GLN B O 1
ATOM 3395 N N . PRO B 1 75 ? 6.109 -19.688 -11.445 1 87.75 75 PRO B N 1
ATOM 3396 C CA . PRO B 1 75 ? 6.977 -20.781 -11.898 1 87.75 75 PRO B CA 1
ATOM 3397 C C . PRO B 1 75 ? 6.617 -21.281 -13.289 1 87.75 75 PRO B C 1
ATOM 3399 O O . PRO B 1 75 ? 6.211 -22.438 -13.453 1 87.75 75 PRO B O 1
ATOM 3402 N N . ASN B 1 76 ? 6.91 -20.5 -14.312 1 87.62 76 ASN B N 1
ATOM 3403 C CA . ASN B 1 76 ? 6.508 -20.812 -15.672 1 87.62 76 ASN B CA 1
ATOM 3404 C C . ASN B 1 76 ? 7.711 -21.094 -16.562 1 87.62 76 ASN B C 1
ATOM 3406 O O . ASN B 1 76 ? 7.559 -21.391 -17.75 1 87.62 76 ASN B O 1
ATOM 3410 N N . LEU B 1 77 ? 8.898 -21.078 -16.031 1 90.88 77 LEU B N 1
ATOM 3411 C CA . LEU B 1 77 ? 10.117 -21.375 -16.781 1 90.88 77 LEU B CA 1
ATOM 3412 C C . LEU B 1 77 ? 10.398 -22.875 -16.781 1 90.88 77 LEU B C 1
ATOM 3414 O O . LEU B 1 77 ? 10.508 -23.5 -15.719 1 90.88 77 LEU B O 1
ATOM 3418 N N . PRO B 1 78 ? 10.461 -23.422 -17.969 1 92.38 78 PRO B N 1
ATOM 3419 C CA . PRO B 1 78 ? 10.828 -24.828 -17.984 1 92.38 78 PRO B CA 1
ATOM 3420 C C . PRO B 1 78 ? 12.18 -25.109 -17.328 1 92.38 78 PRO B C 1
ATOM 3422 O O . PRO B 1 78 ? 13.148 -24.391 -17.594 1 92.38 78 PRO B O 1
ATOM 3425 N N . GLN B 1 79 ? 12.172 -26.047 -16.469 1 93.81 79 GLN B N 1
ATOM 3426 C CA . GLN B 1 79 ? 13.398 -26.375 -15.75 1 93.81 79 GLN B CA 1
ATOM 3427 C C . GLN B 1 79 ? 14.508 -26.781 -16.719 1 93.81 79 GLN B C 1
ATOM 3429 O O . GLN B 1 79 ? 15.688 -26.719 -16.391 1 93.81 79 GLN B O 1
ATOM 3434 N N . ALA B 1 80 ? 14.195 -27.156 -17.953 1 93.75 80 ALA B N 1
ATOM 3435 C CA . ALA B 1 80 ? 15.141 -27.562 -18.984 1 93.75 80 ALA B CA 1
ATOM 3436 C C . ALA B 1 80 ? 16.094 -26.422 -19.328 1 93.75 80 ALA B C 1
ATOM 3438 O O . ALA B 1 80 ? 17.203 -26.656 -19.828 1 93.75 80 ALA B O 1
ATOM 3439 N N . VAL B 1 81 ? 15.648 -25.25 -19.047 1 94.75 81 VAL B N 1
ATOM 3440 C CA . VAL B 1 81 ? 16.484 -24.078 -19.297 1 94.75 81 VAL B CA 1
ATOM 3441 C C . VAL B 1 81 ? 17.75 -24.172 -18.453 1 94.75 81 VAL B C 1
ATOM 3443 O O . VAL B 1 81 ? 18.812 -23.672 -18.844 1 94.75 81 VAL B O 1
ATOM 3446 N N . THR B 1 82 ? 17.672 -24.781 -17.297 1 95.62 82 THR B N 1
ATOM 3447 C CA . THR B 1 82 ? 18.828 -24.969 -16.453 1 95.62 82 THR B CA 1
ATOM 3448 C C . THR B 1 82 ? 19.906 -25.766 -17.172 1 95.62 82 THR B C 1
ATOM 3450 O O . THR B 1 82 ? 21.094 -25.484 -17.047 1 95.62 82 THR B O 1
ATOM 3453 N N . GLU B 1 83 ? 19.5 -26.781 -17.891 1 95.19 83 GLU B N 1
ATOM 3454 C CA . GLU B 1 83 ? 20.438 -27.578 -18.672 1 95.19 83 GLU B CA 1
ATOM 3455 C C . GLU B 1 83 ? 21.062 -26.766 -19.797 1 95.19 83 GLU B C 1
ATOM 3457 O O . GLU B 1 83 ? 22.25 -26.906 -20.078 1 95.19 83 GLU B O 1
ATOM 3462 N N . ASP B 1 84 ? 20.203 -25.984 -20.406 1 96.69 84 ASP B N 1
ATOM 3463 C CA . ASP B 1 84 ? 20.719 -25.109 -21.469 1 96.69 84 ASP B CA 1
ATOM 3464 C C . ASP B 1 84 ? 21.766 -24.141 -20.906 1 96.69 84 ASP B C 1
ATOM 3466 O O . ASP B 1 84 ? 22.766 -23.875 -21.578 1 96.69 84 ASP B O 1
ATOM 3470 N N . LEU B 1 85 ? 21.547 -23.656 -19.766 1 97.06 85 LEU B N 1
ATOM 3471 C CA . LEU B 1 85 ? 22.484 -22.734 -19.141 1 97.06 85 LEU B CA 1
ATOM 3472 C C . LEU B 1 85 ? 23.781 -23.453 -18.75 1 97.06 85 LEU B C 1
ATOM 3474 O O . LEU B 1 85 ? 24.859 -22.859 -18.797 1 97.06 85 LEU B O 1
ATOM 3478 N N . GLN B 1 86 ? 23.672 -24.672 -18.328 1 96.31 86 GLN B N 1
ATOM 3479 C CA . GLN B 1 86 ? 24.844 -25.453 -17.984 1 96.31 86 GLN B CA 1
ATOM 3480 C C . GLN B 1 86 ? 25.781 -25.609 -19.188 1 96.31 86 GLN B C 1
ATOM 3482 O O . GLN B 1 86 ? 27 -25.562 -19.031 1 96.31 86 GLN B O 1
ATOM 3487 N N . LYS B 1 87 ? 25.156 -25.75 -20.312 1 96 87 LYS B N 1
ATOM 3488 C CA . LYS B 1 87 ? 25.953 -25.859 -21.531 1 96 87 LYS B CA 1
ATOM 3489 C C . LYS B 1 87 ? 26.703 -24.578 -21.828 1 96 87 LYS B C 1
ATOM 3491 O O . LYS B 1 87 ? 27.781 -24.594 -22.422 1 96 87 LYS B O 1
ATOM 3496 N N . LEU B 1 88 ? 26.156 -23.531 -21.406 1 96 88 LEU B N 1
ATOM 3497 C CA . LEU B 1 88 ? 26.734 -22.219 -21.688 1 96 88 LEU B CA 1
ATOM 3498 C C . LEU B 1 88 ? 27.656 -21.781 -20.562 1 96 88 LEU B C 1
ATOM 3500 O O . LEU B 1 88 ? 28.312 -20.734 -20.641 1 96 88 LEU B O 1
ATOM 3504 N N . ALA B 1 89 ? 27.781 -22.469 -19.469 1 95.88 89 ALA B N 1
ATOM 3505 C CA . ALA B 1 89 ? 28.453 -22.062 -18.234 1 95.88 89 ALA B CA 1
ATOM 3506 C C . ALA B 1 89 ? 29.922 -21.781 -18.484 1 95.88 89 ALA B C 1
ATOM 3508 O O . ALA B 1 89 ? 30.453 -20.766 -18.031 1 95.88 89 ALA B O 1
ATOM 3509 N N . GLY B 1 90 ? 30.609 -22.656 -19.203 1 94.62 90 GLY B N 1
ATOM 3510 C CA . GLY B 1 90 ? 32.031 -22.469 -19.5 1 94.62 90 GLY B CA 1
ATOM 3511 C C . GLY B 1 90 ? 32.312 -21.234 -20.328 1 94.62 90 GLY B C 1
ATOM 3512 O O . GLY B 1 90 ? 33.219 -20.469 -20.031 1 94.62 90 GLY B O 1
ATOM 3513 N N . GLU B 1 91 ? 31.422 -21.047 -21.266 1 95.06 91 GLU B N 1
ATOM 3514 C CA . GLU B 1 91 ? 31.594 -19.922 -22.188 1 95.06 91 GLU B CA 1
ATOM 3515 C C . GLU B 1 91 ? 31.328 -18.594 -21.484 1 95.06 91 GLU B C 1
ATOM 3517 O O . GLU B 1 91 ? 31.984 -17.594 -21.766 1 95.06 91 GLU B O 1
ATOM 3522 N N . LEU B 1 92 ? 30.5 -18.594 -20.562 1 96.38 92 LEU B N 1
ATOM 3523 C CA . LEU B 1 92 ? 30.031 -17.328 -20.016 1 96.38 92 LEU B CA 1
ATOM 3524 C C . LEU B 1 92 ? 30.562 -17.109 -18.594 1 96.38 92 LEU B C 1
ATOM 3526 O O . LEU B 1 92 ? 30.266 -16.094 -17.969 1 96.38 92 LEU B O 1
ATOM 3530 N N . GLY B 1 93 ? 31.266 -18.047 -18.047 1 95.94 93 GLY B N 1
ATOM 3531 C CA . GLY B 1 93 ? 31.859 -17.906 -16.734 1 95.94 93 GLY B CA 1
ATOM 3532 C C . GLY B 1 93 ? 30.859 -18.078 -15.609 1 95.94 93 GLY B C 1
ATOM 3533 O O . GLY B 1 93 ? 30.922 -17.359 -14.602 1 95.94 93 GLY B O 1
ATOM 3534 N N . ILE B 1 94 ? 29.938 -18.906 -15.805 1 95.31 94 ILE B N 1
ATOM 3535 C CA . ILE B 1 94 ? 28.938 -19.188 -14.781 1 95.31 94 ILE B CA 1
ATOM 3536 C C . ILE B 1 94 ? 29.484 -20.234 -13.805 1 95.31 94 ILE B C 1
ATOM 3538 O O . ILE B 1 94 ? 29.938 -21.297 -14.211 1 95.31 94 ILE B O 1
ATOM 3542 N N . ILE B 1 95 ? 29.453 -19.922 -12.523 1 93.38 95 ILE B N 1
ATOM 3543 C CA . ILE B 1 95 ? 30 -20.797 -11.508 1 93.38 95 ILE B CA 1
ATOM 3544 C C . ILE B 1 95 ? 28.906 -21.672 -10.914 1 93.38 95 ILE B C 1
ATOM 3546 O O . ILE B 1 95 ? 29.109 -22.859 -10.672 1 93.38 95 ILE B O 1
ATOM 3550 N N . THR B 1 96 ? 27.766 -21.062 -10.672 1 93.06 96 THR B N 1
ATOM 3551 C CA . THR B 1 96 ? 26.672 -21.797 -10.07 1 93.06 96 THR B CA 1
ATOM 3552 C C . THR B 1 96 ? 25.359 -21.5 -10.797 1 93.06 96 THR B C 1
ATOM 3554 O O . THR B 1 96 ? 25.094 -20.359 -11.18 1 93.06 96 THR B O 1
ATOM 3557 N N . ILE B 1 97 ? 24.609 -22.516 -11.055 1 95.81 97 ILE B N 1
ATOM 3558 C CA . ILE B 1 97 ? 23.281 -22.453 -11.641 1 95.81 97 ILE B CA 1
ATOM 3559 C C . ILE B 1 97 ? 22.266 -23.062 -10.68 1 95.81 97 ILE B C 1
ATOM 3561 O O . ILE B 1 97 ? 22.297 -24.266 -10.422 1 95.81 97 ILE B O 1
ATOM 3565 N N . THR B 1 98 ? 21.391 -22.25 -10.141 1 95.06 98 THR B N 1
ATOM 3566 C CA . THR B 1 98 ? 20.469 -22.719 -9.125 1 95.06 98 THR B CA 1
ATOM 3567 C C . THR B 1 98 ? 19.016 -22.453 -9.547 1 95.06 98 THR B C 1
ATOM 3569 O O . THR B 1 98 ? 18.562 -21.297 -9.484 1 95.06 98 THR B O 1
ATOM 3572 N N . PRO B 1 99 ? 18.281 -23.453 -9.969 1 95.88 99 PRO B N 1
ATOM 3573 C CA . PRO B 1 99 ? 16.844 -23.266 -10.211 1 95.88 99 PRO B CA 1
ATOM 3574 C C . PRO B 1 99 ? 16.062 -22.984 -8.93 1 95.88 99 PRO B C 1
ATOM 3576 O O . PRO B 1 99 ? 16.312 -23.609 -7.898 1 95.88 99 PRO B O 1
ATOM 3579 N N . VAL B 1 100 ? 15.164 -22.047 -8.984 1 93.62 100 VAL B N 1
ATOM 3580 C CA . VAL B 1 100 ? 14.461 -21.625 -7.785 1 93.62 100 VAL B CA 1
ATOM 3581 C C . VAL B 1 100 ? 12.961 -21.516 -8.078 1 93.62 100 VAL B C 1
ATOM 3583 O O . VAL B 1 100 ? 12.562 -21.047 -9.148 1 93.62 100 VAL B O 1
ATOM 3586 N N . VAL B 1 101 ? 12.18 -22.062 -7.203 1 92.62 101 VAL B N 1
ATOM 3587 C CA . VAL B 1 101 ? 10.742 -21.781 -7.18 1 92.62 101 VAL B CA 1
ATOM 3588 C C . VAL B 1 101 ? 10.406 -20.875 -6 1 92.62 101 VAL B C 1
ATOM 3590 O O . VAL B 1 101 ? 10.812 -21.141 -4.867 1 92.62 101 VAL B O 1
ATOM 3593 N N . MET B 1 102 ? 9.711 -19.828 -6.293 1 89.88 102 MET B N 1
ATOM 3594 C CA . MET B 1 102 ? 9.328 -18.891 -5.246 1 89.88 102 MET B CA 1
ATOM 3595 C C . MET B 1 102 ? 7.812 -18.719 -5.188 1 89.88 102 MET B C 1
ATOM 3597 O O . MET B 1 102 ? 7.148 -18.688 -6.223 1 89.88 102 MET B O 1
ATOM 3601 N N . ALA B 1 103 ? 7.352 -18.672 -4.016 1 86.25 103 ALA B N 1
ATOM 3602 C CA . ALA B 1 103 ? 5.934 -18.406 -3.795 1 86.25 103 ALA B CA 1
ATOM 3603 C C . ALA B 1 103 ? 5.73 -17.5 -2.58 1 86.25 103 ALA B C 1
ATOM 3605 O O . ALA B 1 103 ? 6.434 -17.641 -1.575 1 86.25 103 ALA B O 1
ATOM 3606 N N . VAL B 1 104 ? 4.848 -16.609 -2.732 1 81.06 104 VAL B N 1
ATOM 3607 C CA . VAL B 1 104 ? 4.559 -15.695 -1.629 1 81.06 104 VAL B CA 1
ATOM 3608 C C . VAL B 1 104 ? 3.221 -16.062 -0.993 1 81.06 104 VAL B C 1
ATOM 3610 O O . VAL B 1 104 ? 2.229 -16.266 -1.696 1 81.06 104 VAL B O 1
ATOM 3613 N N . ARG B 1 105 ? 3.318 -16.234 0.251 1 78.31 105 ARG B N 1
ATOM 3614 C CA . ARG B 1 105 ? 2.092 -16.438 1.017 1 78.31 105 ARG B CA 1
ATOM 3615 C C . ARG B 1 105 ? 1.734 -15.188 1.817 1 78.31 105 ARG B C 1
ATOM 3617 O O . ARG B 1 105 ? 2.363 -14.891 2.838 1 78.31 105 ARG B O 1
ATOM 3624 N N . GLY B 1 106 ? 0.84 -14.484 1.23 1 69.5 106 GLY B N 1
ATOM 3625 C CA . GLY B 1 106 ? 0.456 -13.227 1.853 1 69.5 106 GLY B CA 1
ATOM 3626 C C . GLY B 1 106 ? -0.784 -13.344 2.719 1 69.5 106 GLY B C 1
ATOM 3627 O O . GLY B 1 106 ? -1.711 -14.086 2.387 1 69.5 106 GLY B O 1
ATOM 3628 N N . SER B 1 107 ? -0.684 -12.82 3.971 1 66.62 107 SER B N 1
ATOM 3629 C CA . SER B 1 107 ? -1.834 -12.703 4.863 1 66.62 107 SER B CA 1
ATOM 3630 C C . SER B 1 107 ? -2.121 -11.25 5.207 1 66.62 107 SER B C 1
ATOM 3632 O O . SER B 1 107 ? -1.306 -10.367 4.934 1 66.62 107 SER B O 1
ATOM 3634 N N . LEU B 1 108 ? -3.395 -10.992 5.516 1 65.75 108 LEU B N 1
ATOM 3635 C CA . LEU B 1 108 ? -3.729 -9.648 5.98 1 65.75 108 LEU B CA 1
ATOM 3636 C C . LEU B 1 108 ? -2.865 -9.258 7.176 1 65.75 108 LEU B C 1
ATOM 3638 O O . LEU B 1 108 ? -2.631 -8.07 7.414 1 65.75 108 LEU B O 1
ATOM 3642 N N . ASP B 1 109 ? -2.418 -10.352 7.848 1 65.88 109 ASP B N 1
ATOM 3643 C CA . ASP B 1 109 ? -1.456 -10.141 8.93 1 65.88 109 ASP B CA 1
ATOM 3644 C C . ASP B 1 109 ? -0.022 -10.258 8.414 1 65.88 109 ASP B C 1
ATOM 3646 O O . ASP B 1 109 ? 0.418 -11.336 8.023 1 65.88 109 ASP B O 1
ATOM 3650 N N . VAL B 1 110 ? 0.612 -9.172 8.344 1 65.81 110 VAL B N 1
ATOM 3651 C CA . VAL B 1 110 ? 1.958 -9.086 7.785 1 65.81 110 VAL B CA 1
ATOM 3652 C C . VAL B 1 110 ? 2.879 -10.07 8.516 1 65.81 110 VAL B C 1
ATOM 3654 O O . VAL B 1 110 ? 3.795 -10.633 7.91 1 65.81 110 VAL B O 1
ATOM 3657 N N . SER B 1 111 ? 2.5 -10.273 9.773 1 70.12 111 SER B N 1
ATOM 3658 C CA . SER B 1 111 ? 3.344 -11.164 10.562 1 70.12 111 SER B CA 1
ATOM 3659 C C . SER B 1 111 ? 3.209 -12.609 10.094 1 70.12 111 SER B C 1
ATOM 3661 O O . SER B 1 111 ? 4.074 -13.445 10.375 1 70.12 111 SER B O 1
ATOM 3663 N N . GLN B 1 112 ? 2.246 -12.844 9.258 1 74.38 112 GLN B N 1
ATOM 3664 C CA . GLN B 1 112 ? 2.021 -14.211 8.805 1 74.38 112 GLN B CA 1
ATOM 3665 C C . GLN B 1 112 ? 2.373 -14.375 7.332 1 74.38 112 GLN B C 1
ATOM 3667 O O . GLN B 1 112 ? 2.082 -15.406 6.727 1 74.38 112 GLN B O 1
ATOM 3672 N N . SER B 1 113 ? 2.936 -13.328 6.848 1 77.62 113 SER B N 1
ATOM 3673 C CA . SER B 1 113 ? 3.35 -13.406 5.453 1 77.62 113 SER B CA 1
ATOM 3674 C C . SER B 1 113 ? 4.746 -14 5.32 1 77.62 113 SER B C 1
ATOM 3676 O O . SER B 1 113 ? 5.641 -13.68 6.109 1 77.62 113 SER B O 1
ATOM 3678 N N . THR B 1 114 ? 4.863 -14.945 4.496 1 83 114 THR B N 1
ATOM 3679 C CA . THR B 1 114 ? 6.156 -15.594 4.293 1 83 114 THR B CA 1
ATOM 3680 C C . THR B 1 114 ? 6.414 -15.836 2.811 1 83 114 THR B C 1
ATOM 3682 O O . THR B 1 114 ? 5.496 -15.766 1.993 1 83 114 THR B O 1
ATOM 3685 N N . VAL B 1 115 ? 7.625 -15.977 2.512 1 87.44 115 VAL B N 1
ATOM 3686 C CA . VAL B 1 115 ? 8.047 -16.328 1.16 1 87.44 115 VAL B CA 1
ATOM 3687 C C . VAL B 1 115 ? 8.586 -17.766 1.146 1 87.44 115 VAL B C 1
ATOM 3689 O O . VAL B 1 115 ? 9.469 -18.094 1.931 1 87.44 115 VAL B O 1
ATOM 3692 N N . LEU B 1 116 ? 8.016 -18.547 0.382 1 91.25 116 LEU B N 1
ATOM 3693 C CA . LEU B 1 116 ? 8.516 -19.906 0.18 1 91.25 116 LEU B CA 1
ATOM 3694 C C . LEU B 1 116 ? 9.594 -19.938 -0.899 1 91.25 116 LEU B C 1
ATOM 3696 O O . LEU B 1 116 ? 9.414 -19.359 -1.979 1 91.25 116 LEU B O 1
ATOM 3700 N N . TYR B 1 117 ? 10.648 -20.531 -0.551 1 92.69 117 TYR B N 1
ATOM 3701 C CA . TYR B 1 117 ? 11.812 -20.594 -1.434 1 92.69 117 TYR B CA 1
ATOM 3702 C C . TYR B 1 117 ? 12.258 -22.031 -1.658 1 92.69 117 TYR B C 1
ATOM 3704 O O . TYR B 1 117 ? 12.773 -22.672 -0.742 1 92.69 117 TYR B O 1
ATOM 3712 N N . GLY B 1 118 ? 12.047 -22.516 -2.871 1 95.25 118 GLY B N 1
ATOM 3713 C CA . GLY B 1 118 ? 12.453 -23.859 -3.225 1 95.25 118 GLY B CA 1
ATOM 3714 C C . GLY B 1 118 ? 13.75 -23.906 -4.016 1 95.25 118 GLY B C 1
ATOM 3715 O O . GLY B 1 118 ? 13.875 -23.25 -5.047 1 95.25 118 GLY B O 1
ATOM 3716 N N . LEU B 1 119 ? 14.695 -24.656 -3.588 1 95.44 119 LEU B N 1
ATOM 3717 C CA . LEU B 1 119 ? 15.969 -24.828 -4.281 1 95.44 119 LEU B CA 1
ATOM 3718 C C . LEU B 1 119 ? 16.469 -26.266 -4.152 1 95.44 119 LEU B C 1
ATOM 3720 O O . LEU B 1 119 ? 16.016 -27 -3.273 1 95.44 119 LEU B O 1
ATOM 3724 N N . PRO B 1 120 ? 17.344 -26.641 -5.102 1 96.31 120 PRO B N 1
ATOM 3725 C CA . PRO B 1 120 ? 17.875 -28 -4.98 1 96.31 120 PRO B CA 1
ATOM 3726 C C . PRO B 1 120 ? 18.531 -28.266 -3.631 1 96.31 120 PRO B C 1
ATOM 3728 O O . PRO B 1 120 ? 19.438 -27.531 -3.236 1 96.31 120 PRO B O 1
ATOM 3731 N N . ALA B 1 121 ? 18.078 -29.328 -2.998 1 95.69 121 ALA B N 1
ATOM 3732 C CA . ALA B 1 121 ? 18.562 -29.609 -1.652 1 95.69 121 ALA B CA 1
ATOM 3733 C C . ALA B 1 121 ? 20.062 -29.859 -1.652 1 95.69 121 ALA B C 1
ATOM 3735 O O . ALA B 1 121 ? 20.766 -29.531 -0.683 1 95.69 121 ALA B O 1
ATOM 3736 N N . ALA B 1 122 ? 20.594 -30.422 -2.705 1 94.06 122 ALA B N 1
ATOM 3737 C CA . ALA B 1 122 ? 22.016 -30.734 -2.812 1 94.06 122 ALA B CA 1
ATOM 3738 C C . ALA B 1 122 ? 22.859 -29.453 -2.768 1 94.06 122 ALA B C 1
ATOM 3740 O O . ALA B 1 122 ? 23.969 -29.469 -2.223 1 94.06 122 ALA B O 1
ATOM 3741 N N . GLN B 1 123 ? 22.406 -28.406 -3.365 1 92.75 123 GLN B N 1
ATOM 3742 C CA . GLN B 1 123 ? 23.125 -27.141 -3.365 1 92.75 123 GLN B CA 1
ATOM 3743 C C . GLN B 1 123 ? 22.969 -26.422 -2.027 1 92.75 123 GLN B C 1
ATOM 3745 O O . GLN B 1 123 ? 23.906 -25.781 -1.549 1 92.75 123 GLN B O 1
ATOM 3750 N N . GLY B 1 124 ? 21.797 -26.609 -1.468 1 89.44 124 GLY B N 1
ATOM 3751 C CA . GLY B 1 124 ? 21.531 -26 -0.177 1 89.44 124 GLY B CA 1
ATOM 3752 C C . GLY B 1 124 ? 21.172 -24.531 -0.279 1 89.44 124 GLY B C 1
ATOM 3753 O O . GLY B 1 124 ? 21.219 -23.938 -1.362 1 89.44 124 GLY B O 1
ATOM 3754 N N . VAL B 1 125 ? 20.891 -24.016 0.894 1 87.81 125 VAL B N 1
ATOM 3755 C CA . VAL B 1 125 ? 20.453 -22.625 0.982 1 87.81 125 VAL B CA 1
ATOM 3756 C C . VAL B 1 125 ? 21.625 -21.688 0.733 1 87.81 125 VAL B C 1
ATOM 3758 O O . VAL B 1 125 ? 21.469 -20.609 0.186 1 87.81 125 VAL B O 1
ATOM 3761 N N . GLN B 1 126 ? 22.812 -22.125 1.018 1 86.56 126 GLN B N 1
ATOM 3762 C CA . GLN B 1 126 ? 24.016 -21.297 0.947 1 86.56 126 GLN B CA 1
ATOM 3763 C C . GLN B 1 126 ? 24.406 -21.016 -0.501 1 86.56 126 GLN B C 1
ATOM 3765 O O . GLN B 1 126 ? 25.203 -20.109 -0.771 1 86.56 126 GLN B O 1
ATOM 3770 N N . ALA B 1 127 ? 23.859 -21.781 -1.424 1 84.19 127 ALA B N 1
ATOM 3771 C CA . ALA B 1 127 ? 24.141 -21.547 -2.838 1 84.19 127 ALA B CA 1
ATOM 3772 C C . ALA B 1 127 ? 23.625 -20.172 -3.271 1 84.19 127 ALA B C 1
ATOM 3774 O O . ALA B 1 127 ? 24.219 -19.531 -4.152 1 84.19 127 ALA B O 1
ATOM 3775 N N . VAL B 1 128 ? 22.594 -19.781 -2.65 1 82.75 128 VAL B N 1
ATOM 3776 C CA . VAL B 1 128 ? 22 -18.484 -2.996 1 82.75 128 VAL B CA 1
ATOM 3777 C C . VAL B 1 128 ? 22.297 -17.469 -1.899 1 82.75 128 VAL B C 1
ATOM 3779 O O . VAL B 1 128 ? 22.547 -16.297 -2.184 1 82.75 128 VAL B O 1
ATOM 3782 N N . PHE B 1 129 ? 22.281 -18.016 -0.671 1 83.38 129 PHE B N 1
ATOM 3783 C CA . PHE B 1 129 ? 22.562 -17.172 0.479 1 83.38 129 PHE B CA 1
ATOM 3784 C C . PHE B 1 129 ? 23.734 -17.703 1.276 1 83.38 129 PHE B C 1
ATOM 3786 O O . PHE B 1 129 ? 23.562 -18.391 2.281 1 83.38 129 PHE B O 1
ATOM 3793 N N . PRO B 1 130 ? 24.891 -17.266 1.011 1 80.31 130 PRO B N 1
ATOM 3794 C CA . PRO B 1 130 ? 26.094 -17.859 1.577 1 80.31 130 PRO B CA 1
ATOM 3795 C C . PRO B 1 130 ? 26.25 -17.578 3.072 1 80.31 130 PRO B C 1
ATOM 3797 O O . PRO B 1 130 ? 26.922 -18.344 3.779 1 80.31 130 PRO B O 1
ATOM 3800 N N . SER B 1 131 ? 25.625 -16.625 3.627 1 80.5 131 SER B N 1
ATOM 3801 C CA . SER B 1 131 ? 25.859 -16.203 5.004 1 80.5 131 SER B CA 1
ATOM 3802 C C . SER B 1 131 ? 24.891 -16.891 5.965 1 80.5 131 SER B C 1
ATOM 3804 O O . SER B 1 131 ? 25 -16.719 7.18 1 80.5 131 SER B O 1
ATOM 3806 N N . VAL B 1 132 ? 24.016 -17.703 5.414 1 85.31 132 VAL B N 1
ATOM 3807 C CA . VAL B 1 132 ? 22.984 -18.266 6.273 1 85.31 132 VAL B CA 1
ATOM 3808 C C . VAL B 1 132 ? 23.531 -19.469 7.039 1 85.31 132 VAL B C 1
ATOM 3810 O O . VAL B 1 132 ? 24.312 -20.25 6.5 1 85.31 132 VAL B O 1
ATOM 3813 N N . ARG B 1 133 ? 23.266 -19.531 8.453 1 88.06 133 ARG B N 1
ATOM 3814 C CA . ARG B 1 133 ? 23.641 -20.641 9.32 1 88.06 133 ARG B CA 1
ATOM 3815 C C . ARG B 1 133 ? 22.469 -21.109 10.156 1 88.06 133 ARG B C 1
ATOM 3817 O O . ARG B 1 133 ? 21.594 -20.312 10.516 1 88.06 133 ARG B O 1
ATOM 3824 N N . ALA B 1 134 ? 22.406 -22.438 10.328 1 91.94 134 ALA B N 1
ATOM 3825 C CA . ALA B 1 134 ? 21.344 -22.984 11.164 1 91.94 134 ALA B CA 1
ATOM 3826 C C . ALA B 1 134 ? 21.578 -22.672 12.633 1 91.94 134 ALA B C 1
ATOM 3828 O O . ALA B 1 134 ? 22.688 -22.828 13.141 1 91.94 134 ALA B O 1
ATOM 3829 N N . ALA B 1 135 ? 20.609 -22.109 13.273 1 93.19 135 ALA B N 1
ATOM 3830 C CA . ALA B 1 135 ? 20.672 -21.875 14.719 1 93.19 135 ALA B CA 1
ATOM 3831 C C . ALA B 1 135 ? 20.203 -23.109 15.492 1 93.19 135 ALA B C 1
ATOM 3833 O O . ALA B 1 135 ? 20.766 -23.438 16.531 1 93.19 135 ALA B O 1
ATOM 3834 N N . SER B 1 136 ? 19.141 -23.672 15.055 1 95.44 136 SER B N 1
ATOM 3835 C CA . SER B 1 136 ? 18.594 -24.906 15.617 1 95.44 136 SER B CA 1
ATOM 3836 C C . SER B 1 136 ? 18.25 -25.906 14.523 1 95.44 136 SER B C 1
ATOM 3838 O O . SER B 1 136 ? 17.766 -25.531 13.453 1 95.44 136 SER B O 1
ATOM 3840 N N . GLY B 1 137 ? 18.562 -27.188 14.82 1 96 137 GLY B N 1
ATOM 3841 C CA . GLY B 1 137 ? 18.328 -28.219 13.828 1 96 137 GLY B CA 1
ATOM 3842 C C . GLY B 1 137 ? 19.422 -28.312 12.781 1 96 137 GLY B C 1
ATOM 3843 O O . GLY B 1 137 ? 20.609 -28.25 13.109 1 96 137 GLY B O 1
ATOM 3844 N N . ARG B 1 138 ? 18.969 -28.578 11.555 1 93.94 138 ARG B N 1
ATOM 3845 C CA . ARG B 1 138 ? 19.953 -28.766 10.484 1 93.94 138 ARG B CA 1
ATOM 3846 C C . ARG B 1 138 ? 19.516 -28.047 9.211 1 93.94 138 ARG B C 1
ATOM 3848 O O . ARG B 1 138 ? 18.344 -27.672 9.07 1 93.94 138 ARG B O 1
ATOM 3855 N N . ALA B 1 139 ? 20.516 -27.891 8.367 1 94 139 ALA B N 1
ATOM 3856 C CA . ALA B 1 139 ? 20.234 -27.344 7.043 1 94 139 ALA B CA 1
ATOM 3857 C C . ALA B 1 139 ? 19.766 -28.422 6.078 1 94 139 ALA B C 1
ATOM 3859 O O . ALA B 1 139 ? 19.719 -29.609 6.434 1 94 139 ALA B O 1
ATOM 3860 N N . LEU B 1 140 ? 19.375 -27.969 4.988 1 94.81 140 LEU B N 1
ATOM 3861 C CA . LEU B 1 140 ? 18.953 -28.938 3.977 1 94.81 140 LEU B CA 1
ATOM 3862 C C . LEU B 1 140 ? 20.141 -29.734 3.459 1 94.81 140 LEU B C 1
ATOM 3864 O O . LEU B 1 140 ? 21.234 -29.203 3.283 1 94.81 140 LEU B O 1
ATOM 3868 N N . THR B 1 141 ? 19.953 -31.016 3.25 1 94.19 141 THR B N 1
ATOM 3869 C CA . THR B 1 141 ? 20.953 -31.906 2.666 1 94.19 141 THR B CA 1
ATOM 3870 C C . THR B 1 141 ? 20.438 -32.531 1.366 1 94.19 141 THR B C 1
ATOM 3872 O O . THR B 1 141 ? 19.25 -32.438 1.064 1 94.19 141 THR B O 1
ATOM 3875 N N . ALA B 1 142 ? 21.297 -33.125 0.623 1 95.19 142 ALA B N 1
ATOM 3876 C CA . ALA B 1 142 ? 20.953 -33.719 -0.66 1 95.19 142 ALA B CA 1
ATOM 3877 C C . ALA B 1 142 ? 19.875 -34.812 -0.487 1 95.19 142 ALA B C 1
ATOM 3879 O O . ALA B 1 142 ? 19.031 -35 -1.362 1 95.19 142 ALA B O 1
ATOM 3880 N N . ALA B 1 143 ? 19.891 -35.438 0.629 1 95.44 143 ALA B N 1
ATOM 3881 C CA . ALA B 1 143 ? 18.969 -36.531 0.896 1 95.44 143 ALA B CA 1
ATOM 3882 C C . ALA B 1 143 ? 17.547 -36.031 1.107 1 95.44 143 ALA B C 1
ATOM 3884 O O . ALA B 1 143 ? 16.578 -36.781 1.048 1 95.44 143 ALA B O 1
ATOM 3885 N N . ASP B 1 144 ? 17.438 -34.75 1.261 1 96.56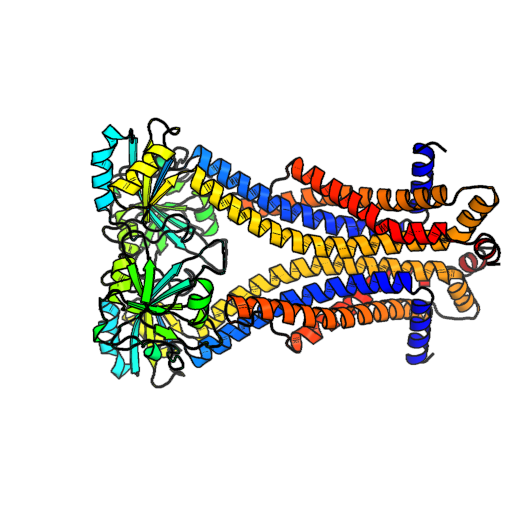 144 ASP B N 1
ATOM 3886 C CA . ASP B 1 144 ? 16.141 -34.156 1.58 1 96.56 144 ASP B CA 1
ATOM 3887 C C . ASP B 1 144 ? 15.344 -33.875 0.312 1 96.56 144 ASP B C 1
ATOM 3889 O O . ASP B 1 144 ? 14.172 -33.5 0.384 1 96.56 144 ASP B O 1
ATOM 3893 N N . GLU B 1 145 ? 15.992 -34.062 -0.811 1 96.5 145 GLU B N 1
ATOM 3894 C CA . GLU B 1 145 ? 15.289 -33.75 -2.047 1 96.5 145 GLU B CA 1
ATOM 3895 C C . GLU B 1 145 ? 14.031 -34.594 -2.199 1 96.5 145 GLU B C 1
ATOM 3897 O O . GLU B 1 145 ? 14.086 -35.812 -2.07 1 96.5 145 GLU B O 1
ATOM 3902 N N . GLY B 1 146 ? 12.969 -33.938 -2.381 1 94.5 146 GLY B N 1
ATOM 3903 C CA . GLY B 1 146 ? 11.703 -34.625 -2.566 1 94.5 146 GLY B CA 1
ATOM 3904 C C . GLY B 1 146 ? 11.016 -34.969 -1.26 1 94.5 146 GLY B C 1
ATOM 3905 O O . GLY B 1 146 ? 9.883 -35.438 -1.257 1 94.5 146 GLY B O 1
ATOM 3906 N N . GLN B 1 147 ? 11.703 -34.719 -0.2 1 95.81 147 GLN B N 1
ATOM 3907 C CA . GLN B 1 147 ? 11.117 -35.031 1.102 1 95.81 147 GLN B CA 1
ATOM 3908 C C . GLN B 1 147 ? 10.32 -33.844 1.633 1 95.81 147 GLN B C 1
ATOM 3910 O O . GLN B 1 147 ? 10.516 -32.719 1.191 1 95.81 147 GLN B O 1
ATOM 3915 N N . GLY B 1 148 ? 9.438 -34.094 2.5 1 96.88 148 GLY B N 1
ATOM 3916 C CA . GLY B 1 148 ? 8.609 -33.062 3.094 1 96.88 148 GLY B CA 1
ATOM 3917 C C . GLY B 1 148 ? 9.266 -32.375 4.277 1 96.88 148 GLY B C 1
ATOM 3918 O O . GLY B 1 148 ? 8.766 -32.438 5.402 1 96.88 148 GLY B O 1
ATOM 3919 N N . VAL B 1 149 ? 10.344 -31.703 3.982 1 97.62 149 VAL B N 1
ATOM 3920 C CA . VAL B 1 149 ? 11.07 -31.016 5.047 1 97.62 149 VAL B CA 1
ATOM 3921 C C . VAL B 1 149 ? 11.273 -29.547 4.676 1 97.62 149 VAL B C 1
ATOM 3923 O O . VAL B 1 149 ? 11.195 -29.188 3.5 1 97.62 149 VAL B O 1
ATOM 3926 N N . ALA B 1 150 ? 11.484 -28.719 5.684 1 97.62 150 ALA B N 1
ATOM 3927 C CA . ALA B 1 150 ? 11.695 -27.297 5.449 1 97.62 150 ALA B CA 1
ATOM 3928 C C . ALA B 1 150 ? 12.672 -26.719 6.473 1 97.62 150 ALA B C 1
ATOM 3930 O O . ALA B 1 150 ? 12.812 -27.25 7.578 1 97.62 150 ALA B O 1
ATOM 3931 N N . VAL B 1 151 ? 13.383 -25.75 6.078 1 97.31 151 VAL B N 1
ATOM 3932 C CA . VAL B 1 151 ? 14.211 -24.922 6.941 1 97.31 151 VAL B CA 1
ATOM 3933 C C . VAL B 1 151 ? 13.648 -23.5 6.977 1 97.31 151 VAL B C 1
ATOM 3935 O O . VAL B 1 151 ? 13.445 -22.875 5.93 1 97.31 151 VAL B O 1
ATOM 3938 N N . VAL B 1 152 ? 13.422 -23.016 8.156 1 96 152 VAL B N 1
ATOM 3939 C CA . VAL B 1 152 ? 12.672 -21.781 8.312 1 96 152 VAL B CA 1
ATOM 3940 C C . VAL B 1 152 ? 13.602 -20.656 8.789 1 96 152 VAL B C 1
ATOM 3942 O O . VAL B 1 152 ? 14.469 -20.891 9.633 1 96 152 VAL B O 1
ATOM 3945 N N . GLY B 1 153 ? 13.469 -19.5 8.195 1 93.81 153 GLY B N 1
ATOM 3946 C CA . GLY B 1 153 ? 14.188 -18.328 8.688 1 93.81 153 GLY B CA 1
ATOM 3947 C C . GLY B 1 153 ? 13.805 -17.953 10.109 1 93.81 153 GLY B C 1
ATOM 3948 O O . GLY B 1 153 ? 12.719 -18.312 10.578 1 93.81 153 GLY B O 1
ATOM 3949 N N . ALA B 1 154 ? 14.633 -17.203 10.75 1 92.25 154 ALA B N 1
ATOM 3950 C CA . ALA B 1 154 ? 14.484 -16.891 12.164 1 92.25 154 ALA B CA 1
ATOM 3951 C C . ALA B 1 154 ? 13.188 -16.125 12.43 1 92.25 154 ALA B C 1
ATOM 3953 O O . ALA B 1 154 ? 12.43 -16.484 13.336 1 92.25 154 ALA B O 1
ATOM 3954 N N . LYS B 1 155 ? 12.883 -15.164 11.695 1 89.56 155 LYS B N 1
ATOM 3955 C CA . LYS B 1 155 ? 11.695 -14.352 11.93 1 89.56 155 LYS B CA 1
ATOM 3956 C C . LYS B 1 155 ? 10.43 -15.094 11.523 1 89.56 155 LYS B C 1
ATOM 3958 O O . LYS B 1 155 ? 9.391 -14.961 12.172 1 89.56 155 LYS B O 1
ATOM 3963 N N . ALA B 1 156 ? 10.523 -15.766 10.414 1 90.62 156 ALA B N 1
ATOM 3964 C CA . ALA B 1 156 ? 9.391 -16.594 10.023 1 90.62 156 ALA B CA 1
ATOM 3965 C C . ALA B 1 156 ? 9.047 -17.609 11.117 1 90.62 156 ALA B C 1
ATOM 3967 O O . ALA B 1 156 ? 7.871 -17.844 11.406 1 90.62 156 ALA B O 1
ATOM 3968 N N . ALA B 1 157 ? 10.055 -18.219 11.688 1 93.75 157 ALA B N 1
ATOM 3969 C CA . ALA B 1 157 ? 9.852 -19.188 12.766 1 93.75 157 ALA B CA 1
ATOM 3970 C C . ALA B 1 157 ? 9.18 -18.547 13.969 1 93.75 157 ALA B C 1
ATOM 3972 O O . ALA B 1 157 ? 8.242 -19.094 14.539 1 93.75 157 ALA B O 1
ATOM 3973 N N . GLN B 1 158 ? 9.648 -17.406 14.336 1 90.88 158 GLN B N 1
ATOM 3974 C CA . GLN B 1 158 ? 9.102 -16.672 15.477 1 90.88 158 GLN B CA 1
ATOM 3975 C C . GLN B 1 158 ? 7.656 -16.266 15.227 1 90.88 158 GLN B C 1
ATOM 3977 O O . GLN B 1 158 ? 6.793 -16.469 16.094 1 90.88 158 GLN B O 1
ATOM 3982 N N . ASN B 1 159 ? 7.402 -15.727 14.078 1 88.12 159 ASN B N 1
ATOM 3983 C CA . ASN B 1 159 ? 6.086 -15.18 13.766 1 88.12 159 ASN B CA 1
ATOM 3984 C C . ASN B 1 159 ? 5.043 -16.281 13.617 1 88.12 159 ASN B C 1
ATOM 3986 O O . ASN B 1 159 ? 3.887 -16.109 14.008 1 88.12 159 ASN B O 1
ATOM 3990 N N . LEU B 1 160 ? 5.473 -17.375 13.039 1 89.56 160 LEU B N 1
ATOM 3991 C CA . LEU B 1 160 ? 4.535 -18.469 12.797 1 89.56 160 LEU B CA 1
ATOM 3992 C C . LEU B 1 160 ? 4.59 -19.484 13.922 1 89.56 160 LEU B C 1
ATOM 3994 O O . LEU B 1 160 ? 3.951 -20.547 13.844 1 89.56 160 LEU B O 1
ATOM 3998 N N . HIS B 1 161 ? 5.387 -19.219 14.891 1 91.69 161 HIS B N 1
ATOM 3999 C CA . HIS B 1 161 ? 5.543 -20.078 16.047 1 91.69 161 HIS B CA 1
ATOM 4000 C C . HIS B 1 161 ? 5.953 -21.484 15.625 1 91.69 161 HIS B C 1
ATOM 4002 O O . HIS B 1 161 ? 5.34 -22.469 16.047 1 91.69 161 HIS B O 1
ATOM 4008 N N . LEU B 1 162 ? 6.934 -21.469 14.797 1 94.62 162 LEU B N 1
ATOM 4009 C CA . LEU B 1 162 ? 7.453 -22.75 14.312 1 94.62 162 LEU B CA 1
ATOM 4010 C C . LEU B 1 162 ? 8.766 -23.094 15.008 1 94.62 162 LEU B C 1
ATOM 4012 O O . LEU B 1 162 ? 9.578 -22.203 15.297 1 94.62 162 LEU B O 1
ATOM 4016 N N . ALA B 1 163 ? 8.938 -24.359 15.352 1 95.88 163 ALA B N 1
ATOM 4017 C CA . ALA B 1 163 ? 10.18 -24.906 15.898 1 95.88 163 ALA B CA 1
ATOM 4018 C C . ALA B 1 163 ? 10.578 -26.203 15.188 1 95.88 163 ALA B C 1
ATOM 4020 O O . ALA B 1 163 ? 9.828 -26.703 14.344 1 95.88 163 ALA B O 1
ATOM 4021 N N . VAL B 1 164 ? 11.766 -26.578 15.445 1 97.19 164 VAL B N 1
ATOM 4022 C CA . VAL B 1 164 ? 12.188 -27.844 14.867 1 97.19 164 VAL B CA 1
ATOM 4023 C C . VAL B 1 164 ? 11.211 -28.953 15.266 1 97.19 164 VAL B C 1
ATOM 4025 O O . VAL B 1 164 ? 10.875 -29.094 16.438 1 97.19 164 VAL B O 1
ATOM 4028 N N . GLY B 1 165 ? 10.695 -29.672 14.273 1 96.38 165 GLY B N 1
ATOM 4029 C CA . GLY B 1 165 ? 9.719 -30.719 14.523 1 96.38 165 GLY B CA 1
ATOM 4030 C C . GLY B 1 165 ? 8.297 -30.281 14.219 1 96.38 165 GLY B C 1
ATOM 4031 O O . GLY B 1 165 ? 7.406 -31.125 14.078 1 96.38 165 GLY B O 1
ATOM 4032 N N . SER B 1 166 ? 8.117 -29 14.102 1 96.5 166 SER B N 1
ATOM 4033 C CA . SER B 1 166 ? 6.785 -28.484 13.789 1 96.5 166 SER B CA 1
ATOM 4034 C C . SER B 1 166 ? 6.363 -28.875 12.375 1 96.5 166 SER B C 1
ATOM 4036 O O . SER B 1 166 ? 7.211 -29.109 11.516 1 96.5 166 SER B O 1
ATOM 4038 N N . VAL B 1 167 ? 5.082 -28.938 12.219 1 95.75 167 VAL B N 1
ATOM 4039 C CA . VAL B 1 167 ? 4.535 -29.25 10.906 1 95.75 167 VAL B CA 1
ATOM 4040 C C . VAL B 1 167 ? 3.949 -27.984 10.281 1 95.75 167 VAL B C 1
ATOM 4042 O O . VAL B 1 167 ? 3.193 -27.25 10.93 1 95.75 167 VAL B O 1
ATOM 4045 N N . LEU B 1 168 ? 4.352 -27.719 9.102 1 92.81 168 LEU B N 1
ATOM 4046 C CA . LEU B 1 168 ? 3.877 -26.547 8.359 1 92.81 168 LEU B CA 1
ATOM 4047 C C . LEU B 1 168 ? 3.02 -26.984 7.172 1 92.81 168 LEU B C 1
ATOM 4049 O O . LEU B 1 168 ? 3.455 -27.781 6.344 1 92.81 168 LEU B O 1
ATOM 4053 N N . ASN B 1 169 ? 1.867 -26.469 7.141 1 88.44 169 ASN B N 1
ATOM 4054 C CA . ASN B 1 169 ? 1 -26.719 5.996 1 88.44 169 ASN B CA 1
ATOM 4055 C C . ASN B 1 169 ? 1.271 -25.75 4.852 1 88.44 169 ASN B C 1
ATOM 4057 O O . ASN B 1 169 ? 1.135 -24.547 5.016 1 88.44 169 ASN B O 1
ATOM 4061 N N . LEU B 1 170 ? 1.692 -26.281 3.754 1 87.88 170 LEU B N 1
ATOM 4062 C CA . LEU B 1 170 ? 1.887 -25.438 2.578 1 87.88 170 LEU B CA 1
ATOM 4063 C C . LEU B 1 170 ? 0.555 -25.125 1.901 1 87.88 170 LEU B C 1
ATOM 4065 O O . LEU B 1 170 ? 0.337 -24.016 1.424 1 87.88 170 LEU B O 1
ATOM 4069 N N . ASN B 1 171 ? -0.261 -26.078 1.832 1 85.44 171 ASN B N 1
ATOM 4070 C CA . ASN B 1 171 ? -1.65 -26 1.392 1 85.44 171 ASN B CA 1
ATOM 4071 C C . ASN B 1 171 ? -2.49 -27.125 1.977 1 85.44 171 ASN B C 1
ATOM 4073 O O . ASN B 1 171 ? -2.074 -27.797 2.93 1 85.44 171 ASN B O 1
ATOM 4077 N N . ARG B 1 172 ? -3.678 -27.312 1.456 1 83.38 172 ARG B N 1
ATOM 4078 C CA . ARG B 1 172 ? -4.605 -28.281 2.041 1 83.38 172 ARG B CA 1
ATOM 4079 C C . ARG B 1 172 ? -4.102 -29.703 1.852 1 83.38 172 ARG B C 1
ATOM 4081 O O . ARG B 1 172 ? -4.387 -30.578 2.67 1 83.38 172 ARG B O 1
ATOM 4088 N N . ARG B 1 173 ? -3.246 -29.938 0.933 1 87.44 173 ARG B N 1
ATOM 4089 C CA . ARG B 1 173 ? -2.869 -31.297 0.59 1 87.44 173 ARG B CA 1
ATOM 4090 C C . ARG B 1 173 ? -1.392 -31.547 0.873 1 87.44 173 ARG B C 1
ATOM 4092 O O . ARG B 1 173 ? -0.939 -32.688 0.882 1 87.44 173 ARG B O 1
ATOM 4099 N N . ASN B 1 174 ? -0.604 -30.516 1.061 1 89.88 174 ASN B N 1
ATOM 4100 C CA . ASN B 1 174 ? 0.841 -30.656 1.221 1 89.88 174 ASN B CA 1
ATOM 4101 C C . ASN B 1 174 ? 1.309 -30.094 2.562 1 89.88 174 ASN B C 1
ATOM 4103 O O . ASN B 1 174 ? 0.925 -28.984 2.949 1 89.88 174 ASN B O 1
ATOM 4107 N N . ARG B 1 175 ? 2.047 -30.906 3.297 1 94.06 175 ARG B N 1
ATOM 4108 C CA . ARG B 1 175 ? 2.621 -30.5 4.574 1 94.06 175 ARG B CA 1
ATOM 4109 C C . ARG B 1 175 ? 4.105 -30.844 4.641 1 94.06 175 ARG B C 1
ATOM 4111 O O . ARG B 1 175 ? 4.562 -31.781 3.986 1 94.06 175 ARG B O 1
ATOM 4118 N N . VAL B 1 176 ? 4.832 -30.109 5.379 1 96.56 176 VAL B N 1
ATOM 4119 C CA . VAL B 1 176 ? 6.262 -30.344 5.547 1 96.56 176 VAL B CA 1
ATOM 4120 C C . VAL B 1 176 ? 6.633 -30.234 7.023 1 96.56 176 VAL B C 1
ATOM 4122 O O . VAL B 1 176 ? 5.918 -29.609 7.809 1 96.56 176 VAL B O 1
ATOM 4125 N N . LYS B 1 177 ? 7.684 -30.891 7.348 1 97.81 177 LYS B N 1
ATOM 4126 C CA . LYS B 1 177 ? 8.195 -30.844 8.711 1 97.81 177 LYS B CA 1
ATOM 4127 C C . LYS B 1 177 ? 9.414 -29.922 8.805 1 97.81 177 LYS B C 1
ATOM 4129 O O . LYS B 1 177 ? 10.312 -29.984 7.965 1 97.81 177 LYS B O 1
ATOM 4134 N N . VAL B 1 178 ? 9.398 -29.156 9.781 1 98.06 178 VAL B N 1
ATOM 4135 C CA . VAL B 1 178 ? 10.516 -28.234 9.984 1 98.06 178 VAL B CA 1
ATOM 4136 C C . VAL B 1 178 ? 11.711 -28.984 10.562 1 98.06 178 VAL B C 1
ATOM 4138 O O . VAL B 1 178 ? 11.617 -29.578 11.641 1 98.06 178 VAL B O 1
ATOM 4141 N N . VAL B 1 179 ? 12.805 -28.906 9.906 1 97.75 179 VAL B N 1
ATOM 4142 C CA . VAL B 1 179 ? 13.961 -29.672 10.367 1 97.75 179 VAL B CA 1
ATOM 4143 C C . VAL B 1 179 ? 15.047 -28.719 10.852 1 97.75 179 VAL B C 1
ATOM 4145 O O . VAL B 1 179 ? 16.016 -29.141 11.477 1 97.75 179 VAL B O 1
ATOM 4148 N N . GLY B 1 180 ? 14.883 -27.438 10.578 1 97.25 180 GLY B N 1
ATOM 4149 C CA . GLY B 1 180 ? 15.875 -26.469 11.023 1 97.25 180 GLY B CA 1
ATOM 4150 C C . GLY B 1 180 ? 15.344 -25.047 11.047 1 97.25 180 GLY B C 1
ATOM 4151 O O . GLY B 1 180 ? 14.445 -24.703 10.281 1 97.25 180 GLY B O 1
ATOM 4152 N N . VAL B 1 181 ? 15.891 -24.266 11.891 1 96.94 181 VAL B N 1
ATOM 4153 C CA . VAL B 1 181 ? 15.633 -22.828 11.969 1 96.94 181 VAL B CA 1
ATOM 4154 C C . VAL B 1 181 ? 16.953 -22.062 11.844 1 96.94 181 VAL B C 1
ATOM 4156 O O . VAL B 1 181 ? 17.922 -22.359 12.539 1 96.94 181 VAL B O 1
ATOM 4159 N N . LEU B 1 182 ? 16.984 -21.156 10.945 1 94.75 182 LEU B N 1
ATOM 4160 C CA . LEU B 1 182 ? 18.203 -20.391 10.664 1 94.75 182 LEU B CA 1
ATOM 4161 C C . LEU B 1 182 ? 18.453 -19.359 11.758 1 94.75 182 LEU B C 1
ATOM 4163 O O . LEU B 1 182 ? 17.531 -18.953 12.461 1 94.75 182 LEU B O 1
ATOM 4167 N N . ALA B 1 183 ? 19.719 -19.031 11.898 1 93.44 183 ALA B N 1
ATOM 4168 C CA . ALA B 1 183 ? 20.094 -17.938 12.797 1 93.44 183 ALA B CA 1
ATOM 4169 C C . ALA B 1 183 ? 19.625 -16.594 12.242 1 93.44 183 ALA B C 1
ATOM 4171 O O . ALA B 1 183 ? 19.547 -16.422 11.023 1 93.44 183 ALA B O 1
ATOM 4172 N N . PRO B 1 184 ? 19.172 -15.773 13.164 1 87.62 184 PRO B N 1
ATOM 4173 C CA . PRO B 1 184 ? 18.734 -14.453 12.68 1 87.62 184 PRO B CA 1
ATOM 4174 C C . PRO B 1 184 ? 19.812 -13.742 11.867 1 87.62 184 PRO B C 1
ATOM 4176 O O . PRO B 1 184 ? 20.984 -13.758 12.242 1 87.62 184 PRO B O 1
ATOM 4179 N N . GLU B 1 185 ? 19.359 -13.484 10.711 1 78.25 185 GLU B N 1
ATOM 4180 C CA . GLU B 1 185 ? 20.172 -12.633 9.844 1 78.25 185 GLU B CA 1
ATOM 4181 C C . GLU B 1 185 ? 19.453 -11.32 9.539 1 78.25 185 GLU B C 1
ATOM 4183 O O . GLU B 1 185 ? 18.234 -11.227 9.68 1 78.25 185 GLU B O 1
ATOM 4188 N N . SER B 1 186 ? 20.172 -10.172 9.562 1 66.75 186 SER B N 1
ATOM 4189 C CA . SER B 1 186 ? 19.531 -8.914 9.18 1 66.75 186 SER B CA 1
ATOM 4190 C C . SER B 1 186 ? 19.125 -8.922 7.703 1 66.75 186 SER B C 1
ATOM 4192 O O . SER B 1 186 ? 19.969 -9.188 6.836 1 66.75 186 SER B O 1
ATOM 4194 N N . GLY B 1 187 ? 17.75 -9.164 7.473 1 74.75 187 GLY B N 1
ATOM 4195 C CA . GLY B 1 187 ? 17.359 -9.055 6.078 1 74.75 187 GLY B CA 1
ATOM 4196 C C . GLY B 1 187 ? 16.125 -9.859 5.738 1 74.75 187 GLY B C 1
ATOM 4197 O O . GLY B 1 187 ? 15.43 -10.352 6.633 1 74.75 187 GLY B O 1
ATOM 4198 N N . LEU B 1 188 ? 15.93 -10.031 4.48 1 78.06 188 LEU B N 1
ATOM 4199 C CA . LEU B 1 188 ? 14.711 -10.648 3.973 1 78.06 188 LEU B CA 1
ATOM 4200 C C . LEU B 1 188 ? 14.734 -12.156 4.184 1 78.06 188 LEU B C 1
ATOM 4202 O O . LEU B 1 188 ? 13.68 -12.789 4.258 1 78.06 188 LEU B O 1
ATOM 4206 N N . VAL B 1 189 ? 15.938 -12.734 4.355 1 84.06 189 VAL B N 1
ATOM 4207 C CA . VAL B 1 189 ? 16.094 -14.18 4.441 1 84.06 189 VAL B CA 1
ATOM 4208 C C . VAL B 1 189 ? 15.422 -14.703 5.707 1 84.06 189 VAL B C 1
ATOM 4210 O O . VAL B 1 189 ? 14.938 -15.836 5.738 1 84.06 189 VAL B O 1
ATOM 4213 N N . ASP B 1 190 ? 15.367 -13.852 6.734 1 87.69 190 ASP B N 1
ATOM 4214 C CA . ASP B 1 190 ? 14.758 -14.242 8 1 87.69 190 ASP B CA 1
ATOM 4215 C C . ASP B 1 190 ? 13.273 -14.531 7.832 1 87.69 190 ASP B C 1
ATOM 4217 O O . ASP B 1 190 ? 12.664 -15.195 8.672 1 87.69 190 ASP B O 1
ATOM 4221 N N . ASN B 1 191 ? 12.758 -14.086 6.695 1 87 191 ASN B N 1
ATOM 4222 C CA . ASN B 1 191 ? 11.328 -14.266 6.469 1 87 191 ASN B CA 1
ATOM 4223 C C . ASN B 1 191 ? 11.055 -15.352 5.438 1 87 191 ASN B C 1
ATOM 4225 O O . ASN B 1 191 ? 9.906 -15.57 5.051 1 87 191 ASN B O 1
ATOM 4229 N N . PHE B 1 192 ? 12.062 -16.047 5.043 1 90.94 192 PHE B N 1
ATOM 4230 C CA . PHE B 1 192 ? 11.914 -17.078 4.023 1 90.94 192 PHE B CA 1
ATOM 4231 C C . PHE B 1 192 ? 11.758 -18.453 4.66 1 90.94 192 PHE B C 1
ATOM 4233 O O . PHE B 1 192 ? 12.203 -18.672 5.789 1 90.94 192 PHE B O 1
ATOM 4240 N N . ILE B 1 193 ? 11.094 -19.281 3.979 1 94.62 193 ILE B N 1
ATOM 4241 C CA . ILE B 1 193 ? 11.023 -20.703 4.273 1 94.62 193 ILE B CA 1
ATOM 4242 C C . ILE B 1 193 ? 11.633 -21.5 3.119 1 94.62 193 ILE B C 1
ATOM 4244 O O . ILE B 1 193 ? 11.148 -21.422 1.985 1 94.62 193 ILE B O 1
ATOM 4248 N N . PHE B 1 194 ? 12.633 -22.25 3.426 1 96.25 194 PHE B N 1
ATOM 4249 C CA . PHE B 1 194 ? 13.367 -22.969 2.391 1 96.25 194 PHE B CA 1
ATOM 4250 C C . PHE B 1 194 ? 12.914 -24.422 2.324 1 96.25 194 PHE B C 1
ATOM 4252 O O . PHE B 1 194 ? 12.836 -25.094 3.352 1 96.25 194 PHE B O 1
ATOM 4259 N N . LEU B 1 195 ? 12.641 -24.828 1.162 1 97.5 195 LEU B N 1
ATOM 4260 C CA . LEU B 1 195 ? 12.219 -26.203 0.884 1 97.5 195 LEU B CA 1
ATOM 4261 C C . LEU B 1 195 ? 13.023 -26.797 -0.26 1 97.5 195 LEU B C 1
ATOM 4263 O O . LEU B 1 195 ? 13.586 -26.062 -1.077 1 97.5 195 LEU B O 1
ATOM 4267 N N . PRO B 1 196 ? 13.109 -28.172 -0.229 1 97.62 196 PRO B N 1
ATOM 4268 C CA . PRO B 1 196 ? 13.664 -28.766 -1.447 1 97.62 196 PRO B CA 1
ATOM 4269 C C . PRO B 1 196 ? 12.883 -28.391 -2.701 1 97.62 196 PRO B C 1
ATOM 4271 O O . PRO B 1 196 ? 11.656 -28.266 -2.658 1 97.62 196 PRO B O 1
ATOM 4274 N N . LEU B 1 197 ? 13.539 -28.219 -3.785 1 97.31 197 LEU B N 1
ATOM 4275 C CA . LEU B 1 197 ? 12.961 -27.75 -5.035 1 97.31 197 LEU B CA 1
ATOM 4276 C C . LEU B 1 197 ? 11.766 -28.609 -5.445 1 97.31 197 LEU B C 1
ATOM 4278 O O . LEU B 1 197 ? 10.68 -28.078 -5.711 1 97.31 197 LEU B O 1
ATOM 4282 N N . THR B 1 198 ? 11.922 -29.938 -5.422 1 96.81 198 THR B N 1
ATOM 4283 C CA . THR B 1 198 ? 10.891 -30.844 -5.906 1 96.81 198 THR B CA 1
ATOM 4284 C C . THR B 1 198 ? 9.672 -30.812 -4.992 1 96.81 198 THR B C 1
ATOM 4286 O O . THR B 1 198 ? 8.539 -30.953 -5.453 1 96.81 198 THR B O 1
ATOM 4289 N N . THR B 1 199 ? 9.938 -30.594 -3.725 1 96.25 199 THR B N 1
ATOM 4290 C CA . THR B 1 199 ? 8.844 -30.531 -2.762 1 96.25 199 THR B CA 1
ATOM 4291 C C . THR B 1 199 ? 7.957 -29.328 -3.033 1 96.25 199 THR B C 1
ATOM 4293 O O . THR B 1 199 ? 6.73 -29.438 -3.084 1 96.25 199 THR B O 1
ATOM 4296 N N . LEU B 1 200 ? 8.586 -28.188 -3.219 1 94.69 200 LEU B N 1
ATOM 4297 C CA . LEU B 1 200 ? 7.793 -26.984 -3.473 1 94.69 200 LEU B CA 1
ATOM 4298 C C . LEU B 1 200 ? 7.164 -27.047 -4.859 1 94.69 200 LEU B C 1
ATOM 4300 O O . LEU B 1 200 ? 6.051 -26.547 -5.059 1 94.69 200 LEU B O 1
ATOM 4304 N N . GLN B 1 201 ? 7.875 -27.625 -5.812 1 94.81 201 GLN B N 1
ATOM 4305 C CA . GLN B 1 201 ? 7.301 -27.797 -7.145 1 94.81 201 GLN B CA 1
ATOM 4306 C C . GLN B 1 201 ? 6.004 -28.594 -7.082 1 94.81 201 GLN B C 1
ATOM 4308 O O . GLN B 1 201 ? 5.016 -28.234 -7.719 1 94.81 201 GLN B O 1
ATOM 4313 N N . ARG B 1 202 ? 6.062 -29.625 -6.305 1 92.12 202 ARG B N 1
ATOM 4314 C CA . ARG B 1 202 ? 4.875 -30.453 -6.164 1 92.12 202 ARG B CA 1
ATOM 4315 C C . ARG B 1 202 ? 3.752 -29.688 -5.469 1 92.12 202 ARG B C 1
ATOM 4317 O O . ARG B 1 202 ? 2.6 -29.75 -5.906 1 92.12 202 ARG B O 1
ATOM 4324 N N . ALA B 1 203 ? 4.062 -29.031 -4.48 1 90.31 203 ALA B N 1
ATOM 4325 C CA . ALA B 1 203 ? 3.062 -28.297 -3.703 1 90.31 203 ALA B CA 1
ATOM 4326 C C . ALA B 1 203 ? 2.416 -27.203 -4.539 1 90.31 203 ALA B C 1
ATOM 4328 O O . ALA B 1 203 ? 1.227 -26.906 -4.383 1 90.31 203 ALA B O 1
ATOM 4329 N N . GLU B 1 204 ? 3.193 -26.562 -5.375 1 88.5 204 GLU B N 1
ATOM 4330 C CA . GLU B 1 204 ? 2.703 -25.438 -6.172 1 88.5 204 GLU B CA 1
ATOM 4331 C C . GLU B 1 204 ? 2.18 -25.922 -7.523 1 88.5 204 GLU B C 1
ATOM 4333 O O . GLU B 1 204 ? 1.712 -25.109 -8.336 1 88.5 204 GLU B O 1
ATOM 4338 N N . GLY B 1 205 ? 2.287 -27.172 -7.773 1 87.5 205 GLY B N 1
ATOM 4339 C CA . GLY B 1 205 ? 1.871 -27.719 -9.055 1 87.5 205 GLY B CA 1
ATOM 4340 C C . GLY B 1 205 ? 2.762 -27.266 -10.203 1 87.5 205 GLY B C 1
ATOM 4341 O O . GLY B 1 205 ? 2.277 -27.016 -11.312 1 87.5 205 GLY B O 1
ATOM 4342 N N . ALA B 1 206 ? 3.969 -27.062 -9.953 1 90.44 206 ALA B N 1
ATOM 4343 C CA . ALA B 1 206 ? 4.918 -26.547 -10.938 1 90.44 206 ALA B CA 1
ATOM 4344 C C . ALA B 1 206 ? 5.996 -27.578 -11.25 1 90.44 206 ALA B C 1
ATOM 4346 O O . ALA B 1 206 ? 7.18 -27.25 -11.352 1 90.44 206 ALA B O 1
ATOM 4347 N N . GLN B 1 207 ? 5.578 -28.844 -11.305 1 92.06 207 GLN B N 1
ATOM 4348 C CA . GLN B 1 207 ? 6.559 -29.891 -11.578 1 92.06 207 GLN B CA 1
ATOM 4349 C C . GLN B 1 207 ? 7.25 -29.672 -12.914 1 92.06 207 GLN B C 1
ATOM 4351 O O . GLN B 1 207 ? 6.586 -29.484 -13.938 1 92.06 207 GLN B O 1
ATOM 4356 N N . GLY B 1 208 ? 8.602 -29.641 -12.875 1 92.69 208 GLY B N 1
ATOM 4357 C CA . GLY B 1 208 ? 9.391 -29.453 -14.086 1 92.69 208 GLY B CA 1
ATOM 4358 C C . GLY B 1 208 ? 9.539 -28 -14.484 1 92.69 208 GLY B C 1
ATOM 4359 O O . GLY B 1 208 ? 10.008 -27.688 -15.586 1 92.69 208 GLY B O 1
ATOM 4360 N N . ARG B 1 209 ? 9.102 -27.188 -13.656 1 93.5 209 ARG B N 1
ATOM 4361 C CA . ARG B 1 209 ? 9.188 -25.75 -13.93 1 93.5 209 ARG B CA 1
ATOM 4362 C C . ARG B 1 209 ? 9.758 -25 -12.734 1 93.5 209 ARG B C 1
ATOM 4364 O O . ARG B 1 209 ? 9.758 -25.516 -11.609 1 93.5 209 ARG B O 1
ATOM 4371 N N . VAL B 1 210 ? 10.305 -23.828 -13.016 1 93.56 210 VAL B N 1
ATOM 4372 C CA . VAL B 1 210 ? 10.875 -23 -11.953 1 93.56 210 VAL B CA 1
ATOM 4373 C C . VAL B 1 210 ? 10.477 -21.547 -12.156 1 93.56 210 VAL B C 1
ATOM 4375 O O . VAL B 1 210 ? 10.039 -21.156 -13.242 1 93.56 210 VAL B O 1
ATOM 4378 N N . SER B 1 211 ? 10.508 -20.812 -11.062 1 90.5 211 SER B N 1
ATOM 4379 C CA . SER B 1 211 ? 10.211 -19.375 -11.148 1 90.5 211 SER B CA 1
ATOM 4380 C C . SER B 1 211 ? 11.359 -18.609 -11.797 1 90.5 211 SER B C 1
ATOM 4382 O O . SER B 1 211 ? 11.125 -17.703 -12.594 1 90.5 211 SER B O 1
ATOM 4384 N N . LEU B 1 212 ? 12.539 -19 -11.406 1 91.44 212 LEU B N 1
ATOM 4385 C CA . LEU B 1 212 ? 13.742 -18.359 -11.93 1 91.44 212 LEU B CA 1
ATOM 4386 C C . LEU B 1 212 ? 14.961 -19.266 -11.75 1 91.44 212 LEU B C 1
ATOM 4388 O O . LEU B 1 212 ? 14.906 -20.25 -11.016 1 91.44 212 LEU B O 1
ATOM 4392 N N . VAL B 1 213 ? 15.961 -18.938 -12.492 1 93.94 213 VAL B N 1
ATOM 4393 C CA . VAL B 1 213 ? 17.266 -19.594 -12.328 1 93.94 213 VAL B CA 1
ATOM 4394 C C . VAL B 1 213 ? 18.297 -18.547 -11.891 1 93.94 213 VAL B C 1
ATOM 4396 O O . VAL B 1 213 ? 18.547 -17.578 -12.602 1 93.94 213 VAL B O 1
ATOM 4399 N N . ALA B 1 214 ? 18.828 -18.781 -10.734 1 92.5 214 ALA B N 1
ATOM 4400 C CA . ALA B 1 214 ? 19.844 -17.891 -10.195 1 92.5 214 ALA B CA 1
ATOM 4401 C C . ALA B 1 214 ? 21.234 -18.281 -10.664 1 92.5 214 ALA B C 1
ATOM 4403 O O . ALA B 1 214 ? 21.641 -19.453 -10.547 1 92.5 214 ALA B O 1
ATOM 4404 N N . LEU B 1 215 ? 21.953 -17.312 -11.203 1 94.25 215 LEU B N 1
ATOM 4405 C CA . LEU B 1 215 ? 23.312 -17.578 -11.695 1 94.25 215 LEU B CA 1
ATOM 4406 C C . LEU B 1 215 ? 24.344 -16.812 -10.883 1 94.25 215 LEU B C 1
ATOM 4408 O O . LEU B 1 215 ? 24.141 -15.641 -10.555 1 94.25 215 LEU B O 1
ATOM 4412 N N . LYS B 1 216 ? 25.328 -17.484 -10.508 1 92.25 216 LYS B N 1
ATOM 4413 C CA . LYS B 1 216 ? 26.516 -16.859 -9.945 1 92.25 216 LYS B CA 1
ATOM 4414 C C . LYS B 1 216 ? 27.672 -16.875 -10.945 1 92.25 216 LYS B C 1
ATOM 4416 O O . LYS B 1 216 ? 27.984 -17.922 -11.516 1 92.25 216 LYS B O 1
ATOM 4421 N N . LEU B 1 217 ? 28.297 -15.734 -11.148 1 94.12 217 LEU B N 1
ATOM 4422 C CA . LEU B 1 217 ? 29.375 -15.602 -12.133 1 94.12 217 LEU B CA 1
ATOM 4423 C C . LEU B 1 217 ? 30.734 -15.547 -11.461 1 94.12 217 LEU B C 1
ATOM 4425 O O . LEU B 1 217 ? 30.844 -15.18 -10.289 1 94.12 217 LEU B O 1
ATOM 4429 N N . ALA B 1 218 ? 31.688 -15.93 -12.211 1 93.31 218 ALA B N 1
ATOM 4430 C CA . ALA B 1 218 ? 33.062 -15.789 -11.734 1 93.31 218 ALA B CA 1
ATOM 4431 C C . ALA B 1 218 ? 33.438 -14.32 -11.547 1 93.31 218 ALA B C 1
ATOM 4433 O O . ALA B 1 218 ? 34.125 -13.969 -10.586 1 93.31 218 ALA B O 1
ATOM 4434 N N . ASN B 1 219 ? 32.938 -13.547 -12.508 1 92.88 219 ASN B N 1
ATOM 4435 C CA . ASN B 1 219 ? 33.125 -12.102 -12.445 1 92.88 219 ASN B CA 1
ATOM 4436 C C . ASN B 1 219 ? 31.797 -11.359 -12.5 1 92.88 219 ASN B C 1
ATOM 4438 O O . ASN B 1 219 ? 31.25 -11.148 -13.578 1 92.88 219 ASN B O 1
ATOM 4442 N N . PRO B 1 220 ? 31.438 -10.836 -11.359 1 88.81 220 PRO B N 1
ATOM 4443 C CA . PRO B 1 220 ? 30.141 -10.156 -11.312 1 88.81 220 PRO B CA 1
ATOM 4444 C C . PRO B 1 220 ? 30.078 -8.938 -12.234 1 88.81 220 PRO B C 1
ATOM 4446 O O . PRO B 1 220 ? 28.984 -8.5 -12.602 1 88.81 220 PRO B O 1
ATOM 4449 N N . ARG B 1 221 ? 31.234 -8.383 -12.695 1 90.81 221 ARG B N 1
ATOM 4450 C CA . ARG B 1 221 ? 31.266 -7.199 -13.562 1 90.81 221 ARG B CA 1
ATOM 4451 C C . ARG B 1 221 ? 30.734 -7.531 -14.953 1 90.81 221 ARG B C 1
ATOM 4453 O O . ARG B 1 221 ? 30.359 -6.633 -15.711 1 90.81 221 ARG B O 1
ATOM 4460 N N . ASP B 1 222 ? 30.656 -8.836 -15.273 1 94.19 222 ASP B N 1
ATOM 4461 C CA . ASP B 1 222 ? 30.219 -9.266 -16.594 1 94.19 222 ASP B CA 1
ATOM 4462 C C . ASP B 1 222 ? 28.734 -9.578 -16.609 1 94.19 222 ASP B C 1
ATOM 4464 O O . ASP B 1 222 ? 28.203 -10.094 -17.594 1 94.19 222 ASP B O 1
ATOM 4468 N N . ALA B 1 223 ? 28.094 -9.289 -15.555 1 94.56 223 ALA B N 1
ATOM 4469 C CA . ALA B 1 223 ? 26.719 -9.711 -15.359 1 94.56 223 ALA B CA 1
ATOM 4470 C C . ALA B 1 223 ? 25.828 -9.188 -16.484 1 94.56 223 ALA B C 1
ATOM 4472 O O . ALA B 1 223 ? 25 -9.922 -17.031 1 94.56 223 ALA B O 1
ATOM 4473 N N . GLN B 1 224 ? 26 -7.988 -16.891 1 95.31 224 GLN B N 1
ATOM 4474 C CA . GLN B 1 224 ? 25.141 -7.395 -17.906 1 95.31 224 GLN B CA 1
ATOM 4475 C C . GLN B 1 224 ? 25.375 -8.047 -19.266 1 95.31 224 GLN B C 1
ATOM 4477 O O . GLN B 1 224 ? 24.422 -8.336 -19.984 1 95.31 224 GLN B O 1
ATOM 4482 N N . ALA B 1 225 ? 26.578 -8.234 -19.578 1 95.88 225 ALA B N 1
ATOM 4483 C CA . ALA B 1 225 ? 26.922 -8.867 -20.859 1 95.88 225 ALA B CA 1
ATOM 4484 C C . ALA B 1 225 ? 26.391 -10.297 -20.906 1 95.88 225 ALA B C 1
ATOM 4486 O O . ALA B 1 225 ? 25.844 -10.719 -21.938 1 95.88 225 ALA B O 1
ATOM 4487 N N . VAL B 1 226 ? 26.562 -11 -19.844 1 96.56 226 VAL B N 1
ATOM 4488 C CA . VAL B 1 226 ? 26.094 -12.375 -19.75 1 96.56 226 VAL B CA 1
ATOM 4489 C C . VAL B 1 226 ? 24.578 -12.414 -19.859 1 96.56 226 VAL B C 1
ATOM 4491 O O . VAL B 1 226 ? 24.016 -13.25 -20.578 1 96.56 226 VAL B O 1
ATOM 4494 N N . ALA B 1 227 ? 23.953 -11.531 -19.172 1 96.25 227 ALA B N 1
ATOM 4495 C CA . ALA B 1 227 ? 22.5 -11.453 -19.203 1 96.25 227 ALA B CA 1
ATOM 4496 C C . ALA B 1 227 ? 22 -11.219 -20.625 1 96.25 227 ALA B C 1
ATOM 4498 O O . ALA B 1 227 ? 21.047 -11.867 -21.062 1 96.25 227 ALA B O 1
ATOM 4499 N N . HIS B 1 228 ? 22.609 -10.359 -21.344 1 95.75 228 HIS B N 1
ATOM 4500 C CA . HIS B 1 228 ? 22.203 -10.047 -22.719 1 95.75 228 HIS B CA 1
ATOM 4501 C C . HIS B 1 228 ? 22.359 -11.266 -23.625 1 95.75 228 HIS B C 1
ATOM 4503 O O . HIS B 1 228 ? 21.5 -11.539 -24.469 1 95.75 228 HIS B O 1
ATOM 4509 N N . THR B 1 229 ? 23.453 -11.93 -23.422 1 96.56 229 THR B N 1
ATOM 4510 C CA . THR B 1 229 ? 23.734 -13.117 -24.234 1 96.56 229 THR B CA 1
ATOM 4511 C C . THR B 1 229 ? 22.703 -14.203 -23.969 1 96.56 229 THR B C 1
ATOM 4513 O O . THR B 1 229 ? 22.156 -14.805 -24.891 1 96.56 229 THR B O 1
ATOM 4516 N N . ILE B 1 230 ? 22.391 -14.406 -22.734 1 96.62 230 ILE B N 1
ATOM 4517 C CA . ILE B 1 230 ? 21.438 -15.438 -22.344 1 96.62 230 ILE B CA 1
ATOM 4518 C C . ILE B 1 230 ? 20.047 -15.086 -22.875 1 96.62 230 ILE B C 1
ATOM 4520 O O . ILE B 1 230 ? 19.344 -15.953 -23.406 1 96.62 230 ILE B O 1
ATOM 4524 N N . ALA B 1 231 ? 19.688 -13.883 -22.734 1 94.5 231 ALA B N 1
ATOM 4525 C CA . ALA B 1 231 ? 18.375 -13.438 -23.203 1 94.5 231 ALA B CA 1
ATOM 4526 C C . ALA B 1 231 ? 18.219 -13.672 -24.703 1 94.5 231 ALA B C 1
ATOM 4528 O O . ALA B 1 231 ? 17.156 -14.117 -25.156 1 94.5 231 ALA B O 1
ATOM 4529 N N . ARG B 1 232 ? 19.234 -13.43 -25.406 1 94.06 232 ARG B N 1
ATOM 4530 C CA . ARG B 1 232 ? 19.172 -13.531 -26.859 1 94.06 232 ARG B CA 1
ATOM 4531 C C . ARG B 1 232 ? 19.219 -14.992 -27.312 1 94.06 232 ARG B C 1
ATOM 4533 O O . ARG B 1 232 ? 18.469 -15.406 -28.188 1 94.06 232 ARG B O 1
ATOM 4540 N N . ARG B 1 233 ? 20 -15.789 -26.688 1 94.75 233 ARG B N 1
ATOM 4541 C CA . ARG B 1 233 ? 20.25 -17.156 -27.141 1 94.75 233 ARG B CA 1
ATOM 4542 C C . ARG B 1 233 ? 19.125 -18.094 -26.688 1 94.75 233 ARG B C 1
ATOM 4544 O O . ARG B 1 233 ? 18.781 -19.031 -27.391 1 94.75 233 ARG B O 1
ATOM 4551 N N . LEU B 1 234 ? 18.625 -17.812 -25.531 1 95.06 234 LEU B N 1
ATOM 4552 C CA . LEU B 1 234 ? 17.672 -18.766 -24.969 1 95.06 234 LEU B CA 1
ATOM 4553 C C . LEU B 1 234 ? 16.266 -18.188 -24.969 1 95.06 234 LEU B C 1
ATOM 4555 O O . LEU B 1 234 ? 15.312 -18.859 -24.547 1 95.06 234 LEU B O 1
ATOM 4559 N N . ASN B 1 235 ? 16 -16.969 -25.438 1 93.06 235 ASN B N 1
ATOM 4560 C CA . ASN B 1 235 ? 14.703 -16.312 -25.5 1 93.06 235 ASN B CA 1
ATOM 4561 C C . ASN B 1 235 ? 14.031 -16.266 -24.125 1 93.06 235 ASN B C 1
ATOM 4563 O O . ASN B 1 235 ? 12.891 -16.688 -23.969 1 93.06 235 ASN B O 1
ATOM 4567 N N . VAL B 1 236 ? 14.812 -15.844 -23.109 1 92.94 236 VAL B N 1
ATOM 4568 C CA . VAL B 1 236 ? 14.359 -15.656 -21.75 1 92.94 236 VAL B CA 1
ATOM 4569 C C . VAL B 1 236 ? 14.711 -14.25 -21.266 1 92.94 236 VAL B C 1
ATOM 4571 O O . VAL B 1 236 ? 15.383 -13.5 -21.984 1 92.94 236 VAL B O 1
ATOM 4574 N N . GLU B 1 237 ? 14.125 -13.93 -20.234 1 90.5 237 GLU B N 1
ATOM 4575 C CA . GLU B 1 237 ? 14.531 -12.68 -19.594 1 90.5 237 GLU B CA 1
ATOM 4576 C C . GLU B 1 237 ? 15.672 -12.922 -18.609 1 90.5 237 GLU B C 1
ATOM 4578 O O . GLU B 1 237 ? 15.633 -13.875 -17.828 1 90.5 237 GLU B O 1
ATOM 4583 N N . ALA B 1 238 ? 16.703 -12.188 -18.781 1 92.5 238 ALA B N 1
ATOM 4584 C CA . ALA B 1 238 ? 17.828 -12.234 -17.859 1 92.5 238 ALA B CA 1
ATOM 4585 C C . ALA B 1 238 ? 18.078 -10.875 -17.219 1 92.5 238 ALA B C 1
ATOM 4587 O O . ALA B 1 238 ? 18.359 -9.898 -17.922 1 92.5 238 ALA B O 1
ATOM 4588 N N . GLN B 1 239 ? 17.938 -10.875 -15.961 1 89.69 239 GLN B N 1
ATOM 4589 C CA . GLN B 1 239 ? 18.062 -9.602 -15.25 1 89.69 239 GLN B CA 1
ATOM 4590 C C . GLN B 1 239 ? 19.203 -9.641 -14.25 1 89.69 239 GLN B C 1
ATOM 4592 O O . GLN B 1 239 ? 19.484 -10.688 -13.648 1 89.69 239 GLN B O 1
ATOM 4597 N N . THR B 1 240 ? 19.844 -8.531 -14.078 1 90.38 240 THR B N 1
ATOM 4598 C CA . THR B 1 240 ? 20.984 -8.422 -13.164 1 90.38 240 THR B CA 1
ATOM 4599 C C . THR B 1 240 ? 20.547 -7.773 -11.852 1 90.38 240 THR B C 1
ATOM 4601 O O . THR B 1 240 ? 19.391 -7.359 -11.703 1 90.38 240 THR B O 1
ATOM 4604 N N . GLN B 1 241 ? 21.484 -7.77 -10.922 1 84.06 241 GLN B N 1
ATOM 4605 C CA . GLN B 1 241 ? 21.25 -7.086 -9.656 1 84.06 241 GLN B CA 1
ATOM 4606 C C . GLN B 1 241 ? 20.969 -5.602 -9.875 1 84.06 241 GLN B C 1
ATOM 4608 O O . GLN B 1 241 ? 20.141 -5.008 -9.188 1 84.06 241 GLN B O 1
ATOM 4613 N N . SER B 1 242 ? 21.703 -5.059 -10.844 1 84.81 242 SER B N 1
ATOM 4614 C CA . SER B 1 242 ? 21.516 -3.646 -11.172 1 84.81 242 SER B CA 1
ATOM 4615 C C . SER B 1 242 ? 20.109 -3.385 -11.688 1 84.81 242 SER B C 1
ATOM 4617 O O . SER B 1 242 ? 19.516 -2.35 -11.375 1 84.81 242 SER B O 1
ATOM 4619 N N . ASP B 1 243 ? 19.594 -4.336 -12.438 1 84.69 243 ASP B N 1
ATOM 4620 C CA . ASP B 1 243 ? 18.219 -4.203 -12.945 1 84.69 243 ASP B CA 1
ATOM 4621 C C . ASP B 1 243 ? 17.203 -4.238 -11.805 1 84.69 243 ASP B C 1
ATOM 4623 O O . ASP B 1 243 ? 16.219 -3.498 -11.828 1 84.69 243 ASP B O 1
ATOM 4627 N N . PHE B 1 244 ? 17.438 -5.109 -10.875 1 81.88 244 PHE B N 1
ATOM 4628 C CA . PHE B 1 244 ? 16.547 -5.223 -9.719 1 81.88 244 PHE B CA 1
ATOM 4629 C C . PHE B 1 244 ? 16.578 -3.949 -8.883 1 81.88 244 PHE B C 1
ATOM 4631 O O . PHE B 1 244 ? 15.539 -3.449 -8.461 1 81.88 244 PHE B O 1
ATOM 4638 N N . LEU B 1 245 ? 17.781 -3.438 -8.688 1 81.62 245 LEU B N 1
ATOM 4639 C CA . LEU B 1 245 ? 17.922 -2.217 -7.902 1 81.62 245 LEU B CA 1
ATOM 4640 C C . LEU B 1 245 ? 17.25 -1.04 -8.602 1 81.62 245 LEU B C 1
ATOM 4642 O O . LEU B 1 245 ? 16.656 -0.182 -7.945 1 81.62 245 LEU B O 1
ATOM 4646 N N . SER B 1 246 ? 17.391 -1.018 -9.938 1 83.19 246 SER B N 1
ATOM 4647 C CA . SER B 1 246 ? 16.719 0.034 -10.703 1 83.19 246 SER B CA 1
ATOM 4648 C C . SER B 1 246 ? 15.211 -0.064 -10.57 1 83.19 246 SER B C 1
ATOM 4650 O O . SER B 1 246 ? 14.516 0.955 -10.5 1 83.19 246 SER B O 1
ATOM 4652 N N . PHE B 1 247 ? 14.742 -1.239 -10.555 1 79.44 247 PHE B N 1
ATOM 4653 C CA . PHE B 1 247 ? 13.312 -1.467 -10.359 1 79.44 247 PHE B CA 1
ATOM 4654 C C . PHE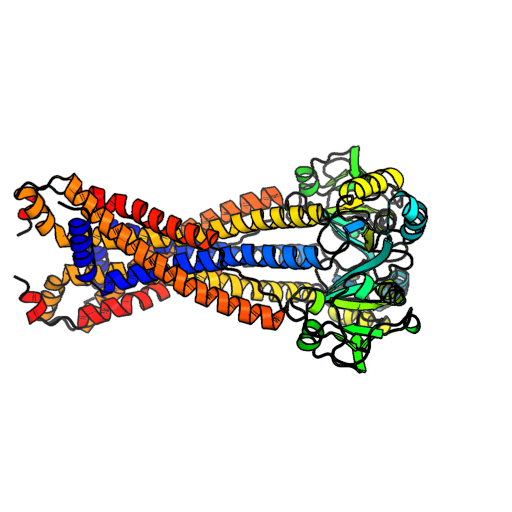 B 1 247 ? 12.867 -0.98 -8.992 1 79.44 247 PHE B C 1
ATOM 4656 O O . PHE B 1 247 ? 11.844 -0.305 -8.867 1 79.44 247 PHE B O 1
ATOM 4663 N N . ILE B 1 248 ? 13.586 -1.302 -8.047 1 81.81 248 ILE B N 1
ATOM 4664 C CA . ILE B 1 248 ? 13.273 -0.892 -6.684 1 81.81 248 ILE B CA 1
ATOM 4665 C C . ILE B 1 248 ? 13.32 0.631 -6.582 1 81.81 248 ILE B C 1
ATOM 4667 O O . ILE B 1 248 ? 12.461 1.238 -5.938 1 81.81 248 ILE B O 1
ATOM 4671 N N . ASP B 1 249 ? 14.328 1.197 -7.246 1 83.31 249 ASP B N 1
ATOM 4672 C CA . ASP B 1 249 ? 14.469 2.65 -7.219 1 83.31 249 ASP B CA 1
ATOM 4673 C C . ASP B 1 249 ? 13.25 3.328 -7.844 1 83.31 249 ASP B C 1
ATOM 4675 O O . ASP B 1 249 ? 12.766 4.34 -7.332 1 83.31 249 ASP B O 1
ATOM 4679 N N . ARG B 1 250 ? 12.82 2.781 -8.883 1 81.69 250 ARG B N 1
ATOM 4680 C CA . ARG B 1 250 ? 11.641 3.338 -9.531 1 81.69 250 ARG B CA 1
ATOM 4681 C C . ARG B 1 250 ? 10.414 3.203 -8.625 1 81.69 250 ARG B C 1
ATOM 4683 O O . ARG B 1 250 ? 9.617 4.137 -8.516 1 81.69 250 ARG B O 1
ATOM 4690 N N . ALA B 1 251 ? 10.289 1.996 -8.062 1 80.44 251 ALA B N 1
ATOM 4691 C CA . ALA B 1 251 ? 9.18 1.774 -7.137 1 80.44 251 ALA B CA 1
ATOM 4692 C C . ALA B 1 251 ? 9.227 2.762 -5.977 1 80.44 251 ALA B C 1
ATOM 4694 O O . ALA B 1 251 ? 8.195 3.303 -5.57 1 80.44 251 ALA B O 1
ATOM 4695 N N . LEU B 1 252 ? 10.398 3.023 -5.484 1 81.69 252 LEU B N 1
ATOM 4696 C CA . LEU B 1 252 ? 10.57 3.932 -4.355 1 81.69 252 LEU B CA 1
ATOM 4697 C C . LEU B 1 252 ? 10.289 5.371 -4.77 1 81.69 252 LEU B C 1
ATOM 4699 O O . LEU B 1 252 ? 9.758 6.156 -3.98 1 81.69 252 LEU B O 1
ATOM 4703 N N . ARG B 1 253 ? 10.641 5.734 -5.977 1 82.19 253 ARG B N 1
ATOM 4704 C CA . ARG B 1 253 ? 10.367 7.086 -6.453 1 82.19 253 ARG B CA 1
ATOM 4705 C C . ARG B 1 253 ? 8.867 7.355 -6.504 1 82.19 253 ARG B C 1
ATOM 4707 O O . ARG B 1 253 ? 8.414 8.445 -6.152 1 82.19 253 ARG B O 1
ATOM 4714 N N . ILE B 1 254 ? 8.18 6.348 -6.934 1 77.5 254 ILE B N 1
ATOM 4715 C CA . ILE B 1 254 ? 6.727 6.484 -6.969 1 77.5 254 ILE B CA 1
ATOM 4716 C C . ILE B 1 254 ? 6.188 6.633 -5.547 1 77.5 254 ILE B C 1
ATOM 4718 O O . ILE B 1 254 ? 5.352 7.5 -5.281 1 77.5 254 ILE B O 1
ATOM 4722 N N . SER B 1 255 ? 6.668 5.805 -4.695 1 77.75 255 SER B N 1
ATOM 4723 C CA . SER B 1 255 ? 6.266 5.875 -3.295 1 77.75 255 SER B CA 1
ATOM 4724 C C . SER B 1 255 ? 6.629 7.223 -2.68 1 77.75 255 SER B C 1
ATOM 4726 O O . SER B 1 255 ? 5.875 7.762 -1.869 1 77.75 255 SER B O 1
ATOM 4728 N N . ASP B 1 256 ? 7.75 7.746 -3.068 1 77.5 256 ASP B N 1
ATOM 4729 C CA . ASP B 1 256 ? 8.18 9.047 -2.574 1 77.5 256 ASP B CA 1
ATOM 4730 C C . ASP B 1 256 ? 7.207 10.148 -2.996 1 77.5 256 ASP B C 1
ATOM 4732 O O . ASP B 1 256 ? 6.914 11.055 -2.215 1 77.5 256 ASP B O 1
ATOM 4736 N N . ALA B 1 257 ? 6.781 10.008 -4.156 1 76.19 257 ALA B N 1
ATOM 4737 C CA . ALA B 1 257 ? 5.848 11.016 -4.656 1 76.19 257 ALA B CA 1
ATOM 4738 C C . ALA B 1 257 ? 4.566 11.031 -3.82 1 76.19 257 ALA B C 1
ATOM 4740 O O . ALA B 1 257 ? 4.066 12.102 -3.471 1 76.19 257 ALA B O 1
ATOM 4741 N N . VAL B 1 258 ? 4.109 9.852 -3.523 1 72.5 258 VAL B N 1
ATOM 4742 C CA . VAL B 1 258 ? 2.895 9.734 -2.725 1 72.5 258 VAL B CA 1
ATOM 4743 C C . VAL B 1 258 ? 3.146 10.281 -1.32 1 72.5 258 VAL B C 1
ATOM 4745 O O . VAL B 1 258 ? 2.35 11.07 -0.801 1 72.5 258 VAL B O 1
ATOM 4748 N N . ARG B 1 259 ? 4.203 9.922 -0.74 1 71.69 259 ARG B N 1
ATOM 4749 C CA . ARG B 1 259 ? 4.551 10.367 0.604 1 71.69 259 ARG B CA 1
ATOM 4750 C C . ARG B 1 259 ? 4.777 11.875 0.633 1 71.69 259 ARG B C 1
ATOM 4752 O O . ARG B 1 259 ? 4.422 12.547 1.607 1 71.69 259 ARG B O 1
ATOM 4759 N N . PHE B 1 260 ? 5.348 12.391 -0.382 1 72.5 260 PHE B N 1
ATOM 4760 C CA . PHE B 1 260 ? 5.547 13.828 -0.476 1 72.5 260 PHE B CA 1
ATOM 4761 C C . PHE B 1 260 ? 4.211 14.562 -0.516 1 72.5 260 PHE B C 1
ATOM 4763 O O . PHE B 1 260 ? 4.059 15.625 0.095 1 72.5 260 PHE B O 1
ATOM 4770 N N . GLY B 1 261 ? 3.303 13.953 -1.288 1 73.31 261 GLY B N 1
ATOM 4771 C CA . GLY B 1 261 ? 1.978 14.555 -1.32 1 73.31 261 GLY B CA 1
ATOM 4772 C C . GLY B 1 261 ? 1.329 14.641 0.049 1 73.31 261 GLY B C 1
ATOM 4773 O O . GLY B 1 261 ? 0.8 15.688 0.426 1 73.31 261 GLY B O 1
ATOM 4774 N N . ILE B 1 262 ? 1.491 13.594 0.746 1 70.38 262 ILE B N 1
ATOM 4775 C CA . ILE B 1 262 ? 0.918 13.547 2.086 1 70.38 262 ILE B CA 1
ATOM 4776 C C . ILE B 1 262 ? 1.625 14.555 2.988 1 70.38 262 ILE B C 1
ATOM 4778 O O . ILE B 1 262 ? 0.976 15.297 3.732 1 70.38 262 ILE B O 1
ATOM 4782 N N . SER B 1 263 ? 2.916 14.523 2.904 1 74.62 263 SER B N 1
ATOM 4783 C CA . SER B 1 263 ? 3.713 15.445 3.705 1 74.62 263 SER B CA 1
ATOM 4784 C C . SER B 1 263 ? 3.396 16.891 3.354 1 74.62 263 SER B C 1
ATOM 4786 O O . SER B 1 263 ? 3.414 17.766 4.223 1 74.62 263 SER B O 1
ATOM 4788 N N . LEU B 1 264 ? 3.09 17.094 2.076 1 76.81 264 LEU B N 1
ATOM 4789 C CA . LEU B 1 264 ? 2.779 18.453 1.625 1 76.81 264 LEU B CA 1
ATOM 4790 C C . LEU B 1 264 ? 1.521 18.969 2.309 1 76.81 264 LEU B C 1
ATOM 4792 O O . LEU B 1 264 ? 1.456 20.156 2.684 1 76.81 264 LEU B O 1
ATOM 4796 N N . ILE B 1 265 ? 0.591 18.109 2.459 1 74.06 265 ILE B N 1
ATOM 4797 C CA . ILE B 1 265 ? -0.633 18.516 3.146 1 74.06 265 ILE B CA 1
ATOM 4798 C C . ILE B 1 265 ? -0.311 18.922 4.582 1 74.06 265 ILE B C 1
ATOM 4800 O O . ILE B 1 265 ? -0.766 19.953 5.059 1 74.06 265 ILE B O 1
ATOM 4804 N N . ALA B 1 266 ? 0.477 18.062 5.25 1 76.5 266 ALA B N 1
ATOM 4805 C CA . ALA B 1 266 ? 0.878 18.359 6.621 1 76.5 266 ALA B CA 1
ATOM 4806 C C . ALA B 1 266 ? 1.646 19.672 6.699 1 76.5 266 ALA B C 1
ATOM 4808 O O . ALA B 1 266 ? 1.453 20.453 7.633 1 76.5 266 ALA B O 1
ATOM 4809 N N . LEU B 1 267 ? 2.414 19.891 5.656 1 78.25 267 LEU B N 1
ATOM 4810 C CA . LEU B 1 267 ? 3.227 21.109 5.621 1 78.25 267 LEU B CA 1
ATOM 4811 C C . LEU B 1 267 ? 2.359 22.344 5.375 1 78.25 267 LEU B C 1
ATOM 4813 O O . LEU B 1 267 ? 2.615 23.406 5.938 1 78.25 267 LEU B O 1
ATOM 4817 N N . ILE B 1 268 ? 1.382 22.203 4.633 1 81.19 268 ILE B N 1
ATOM 4818 C CA . ILE B 1 268 ? 0.466 23.297 4.375 1 81.19 268 ILE B CA 1
ATOM 4819 C C . ILE B 1 268 ? -0.267 23.672 5.66 1 81.19 268 ILE B C 1
ATOM 4821 O O . ILE B 1 268 ? -0.322 24.859 6.031 1 81.19 268 ILE B O 1
ATOM 4825 N N . VAL B 1 269 ? -0.744 22.672 6.332 1 78.38 269 VAL B N 1
ATOM 4826 C CA . VAL B 1 269 ? -1.456 22.922 7.582 1 78.38 269 VAL B CA 1
ATOM 4827 C C . VAL B 1 269 ? -0.513 23.562 8.594 1 78.38 269 VAL B C 1
ATOM 4829 O O . VAL B 1 269 ? -0.886 24.516 9.281 1 78.38 269 VAL B O 1
ATOM 4832 N N . GLY B 1 270 ? 0.675 23.016 8.672 1 79.81 270 GLY B N 1
ATOM 4833 C CA . GLY B 1 270 ? 1.675 23.594 9.555 1 79.81 270 GLY B CA 1
ATOM 4834 C C . GLY B 1 270 ? 2.053 25.016 9.18 1 79.81 270 GLY B C 1
ATOM 4835 O O . GLY B 1 270 ? 2.195 25.875 10.047 1 79.81 270 GLY B O 1
ATOM 4836 N N . GLY B 1 271 ? 2.258 25.219 7.895 1 83.69 271 GLY B N 1
ATOM 4837 C CA . GLY B 1 271 ? 2.58 26.562 7.418 1 83.69 271 GLY B CA 1
ATOM 4838 C C . GLY B 1 271 ? 1.501 27.578 7.723 1 83.69 271 GLY B C 1
ATOM 4839 O O . GLY B 1 271 ? 1.801 28.703 8.109 1 83.69 271 GLY B O 1
ATOM 4840 N N . LEU B 1 272 ? 0.315 27.188 7.57 1 82.25 272 LEU B N 1
ATOM 4841 C CA . LEU B 1 272 ? -0.803 28.062 7.895 1 82.25 272 LEU B CA 1
ATOM 4842 C C . LEU B 1 272 ? -0.835 28.375 9.391 1 82.25 272 LEU B C 1
ATOM 4844 O O . LEU B 1 272 ? -1.188 29.484 9.789 1 82.25 272 LEU B O 1
ATOM 4848 N N . ALA B 1 273 ? -0.427 27.375 10.125 1 80.75 273 ALA B N 1
ATOM 4849 C CA . ALA B 1 273 ? -0.354 27.578 11.57 1 80.75 273 ALA B CA 1
ATOM 4850 C C . ALA B 1 273 ? 0.701 28.625 11.93 1 80.75 273 ALA B C 1
ATOM 4852 O O . ALA B 1 273 ? 0.477 29.469 12.797 1 80.75 273 ALA B O 1
ATOM 4853 N N . VAL B 1 274 ? 1.774 28.547 11.242 1 84.44 274 VAL B N 1
ATOM 4854 C CA . VAL B 1 274 ? 2.861 29.484 11.469 1 84.44 274 VAL B CA 1
ATOM 4855 C C . VAL B 1 274 ? 2.414 30.891 11.062 1 84.44 274 VAL B C 1
ATOM 4857 O O . VAL B 1 274 ? 2.627 31.859 11.805 1 84.44 274 VAL B O 1
ATOM 4860 N N . ALA B 1 275 ? 1.818 30.969 9.945 1 86.25 275 ALA B N 1
ATOM 4861 C CA . ALA B 1 275 ? 1.338 32.25 9.461 1 86.25 275 ALA B CA 1
ATOM 4862 C C . ALA B 1 275 ? 0.357 32.875 10.453 1 86.25 275 ALA B C 1
ATOM 4864 O O . ALA B 1 275 ? 0.421 34.094 10.727 1 86.25 275 ALA B O 1
ATOM 4865 N N . ASN B 1 276 ? -0.425 32.062 10.984 1 80.5 276 ASN B N 1
ATOM 4866 C CA . ASN B 1 276 ? -1.415 32.531 11.945 1 80.5 276 ASN B CA 1
ATOM 4867 C C . ASN B 1 276 ? -0.756 33.062 13.219 1 80.5 276 ASN B C 1
ATOM 4869 O O . ASN B 1 276 ? -1.121 34.125 13.727 1 80.5 276 ASN B O 1
ATOM 4873 N N . THR B 1 277 ? 0.177 32.375 13.656 1 82.06 277 THR B N 1
ATOM 4874 C CA . THR B 1 277 ? 0.852 32.719 14.898 1 82.06 277 THR B CA 1
ATOM 4875 C C . THR B 1 277 ? 1.658 34.031 14.719 1 82.06 277 THR B C 1
ATOM 4877 O O . THR B 1 277 ? 1.594 34.906 15.555 1 82.06 277 THR B O 1
ATOM 4880 N N . VAL B 1 278 ? 2.373 34.125 13.633 1 85.31 278 VAL B N 1
ATOM 4881 C CA . VAL B 1 278 ? 3.219 35.281 13.391 1 85.31 278 VAL B CA 1
ATOM 4882 C C . VAL B 1 278 ? 2.348 36.5 13.102 1 85.31 278 VAL B C 1
ATOM 4884 O O . VAL B 1 278 ? 2.66 37.625 13.531 1 85.31 278 VAL B O 1
ATOM 4887 N N . MET B 1 279 ? 1.292 36.281 12.406 1 83 279 MET B N 1
ATOM 4888 C CA . MET B 1 279 ? 0.37 37.375 12.117 1 83 279 MET B CA 1
ATOM 4889 C C . MET B 1 279 ? -0.21 37.969 13.406 1 83 279 MET B C 1
ATOM 4891 O O . MET B 1 279 ? -0.349 39.188 13.539 1 83 279 MET B O 1
ATOM 4895 N N . MET B 1 280 ? -0.437 37.125 14.25 1 76.5 280 MET B N 1
ATOM 4896 C CA . MET B 1 280 ? -0.954 37.562 15.547 1 76.5 280 MET B CA 1
ATOM 4897 C C . MET B 1 280 ? 0.1 38.375 16.312 1 76.5 280 MET B C 1
ATOM 4899 O O . MET B 1 280 ? -0.223 39.344 16.984 1 76.5 280 MET B O 1
ATOM 4903 N N . GLY B 1 281 ? 1.26 37.906 16.188 1 80.31 281 GLY B N 1
ATOM 4904 C CA . GLY B 1 281 ? 2.346 38.656 16.797 1 80.31 281 GLY B CA 1
ATOM 4905 C C . GLY B 1 281 ? 2.488 40.062 16.234 1 80.31 281 GLY B C 1
ATOM 4906 O O . GLY B 1 281 ? 2.762 41 16.969 1 80.31 281 GLY B O 1
ATOM 4907 N N . VAL B 1 282 ? 2.18 40.156 15.031 1 81.94 282 VAL B N 1
ATOM 4908 C CA . VAL B 1 282 ? 2.246 41.469 14.375 1 81.94 282 VAL B CA 1
ATOM 4909 C C . VAL B 1 282 ? 1.123 42.344 14.883 1 81.94 282 VAL B C 1
ATOM 4911 O O . VAL B 1 282 ? 1.345 43.531 15.164 1 81.94 282 VAL B O 1
ATOM 4914 N N . PHE B 1 283 ? -0.017 41.781 15.055 1 76.94 283 PHE B N 1
ATOM 4915 C CA . PHE B 1 283 ? -1.163 42.562 15.508 1 76.94 283 PHE B CA 1
ATOM 4916 C C . PHE B 1 283 ? -0.977 43 16.953 1 76.94 283 PHE B C 1
ATOM 4918 O O . PHE B 1 283 ? -1.353 44.125 17.312 1 76.94 283 PHE B O 1
ATOM 4925 N N . GLU B 1 284 ? -0.381 42.188 17.719 1 76 284 GLU B N 1
ATOM 4926 C CA . GLU B 1 284 ? -0.162 42.5 19.125 1 76 284 GLU B CA 1
ATOM 4927 C C . GLU B 1 284 ? 0.921 43.562 19.297 1 76 284 GLU B C 1
ATOM 4929 O O . GLU B 1 284 ? 0.926 44.312 20.281 1 76 284 GLU B O 1
ATOM 4934 N N . ARG B 1 285 ? 1.789 43.594 18.297 1 81.12 285 ARG B N 1
ATOM 4935 C CA . ARG B 1 285 ? 2.92 44.531 18.406 1 81.12 285 ARG B CA 1
ATOM 4936 C C . ARG B 1 285 ? 2.773 45.688 17.438 1 81.12 285 ARG B C 1
ATOM 4938 O O . ARG B 1 285 ? 3.77 46.25 16.969 1 81.12 285 ARG B O 1
ATOM 4945 N N . THR B 1 286 ? 1.573 45.938 17.156 1 81.94 286 THR B N 1
ATOM 4946 C CA . THR B 1 286 ? 1.316 47.031 16.203 1 81.94 286 THR B CA 1
ATOM 4947 C C . THR B 1 286 ? 1.887 48.344 16.703 1 81.94 286 THR B C 1
ATOM 4949 O O . THR B 1 286 ? 2.5 49.094 15.953 1 81.94 286 THR B O 1
ATOM 4952 N N . ARG B 1 287 ? 1.668 48.562 18 1 81.5 287 ARG B N 1
ATOM 4953 C CA . ARG B 1 287 ? 2.146 49.812 18.578 1 81.5 287 ARG B CA 1
ATOM 4954 C C . ARG B 1 287 ? 3.672 49.844 18.609 1 81.5 287 ARG B C 1
ATOM 4956 O O . ARG B 1 287 ? 4.273 50.906 18.359 1 81.5 287 ARG B O 1
ATOM 4963 N N . GLU B 1 288 ? 4.191 48.719 18.953 1 83.62 288 GLU B N 1
ATOM 4964 C CA . GLU B 1 288 ? 5.648 48.625 18.953 1 83.62 288 GLU B CA 1
ATOM 4965 C C . GLU B 1 288 ? 6.219 48.875 17.562 1 83.62 288 GLU B C 1
ATOM 4967 O O . GLU B 1 288 ? 7.207 49.594 17.422 1 83.62 288 GLU B O 1
ATOM 4972 N N . PHE B 1 289 ? 5.594 48.344 16.594 1 85.19 289 PHE B N 1
ATOM 4973 C CA . PHE B 1 289 ? 6.059 48.5 15.219 1 85.19 289 PHE B CA 1
ATOM 4974 C C . PHE B 1 289 ? 5.832 49.938 14.742 1 85.19 289 PHE B C 1
ATOM 4976 O O . PHE B 1 289 ? 6.66 50.5 14.016 1 85.19 289 PHE B O 1
ATOM 4983 N N . GLY B 1 290 ? 4.707 50.5 15.148 1 82.06 290 GLY B N 1
ATOM 4984 C CA . GLY B 1 290 ? 4.445 51.875 14.844 1 82.06 290 GLY B CA 1
ATOM 4985 C C . GLY B 1 290 ? 5.48 52.812 15.43 1 82.06 290 GLY B C 1
ATOM 4986 O O . GLY B 1 290 ? 5.926 53.75 14.758 1 82.06 290 GLY B O 1
ATOM 4987 N N . THR B 1 291 ? 5.789 52.5 16.719 1 84.88 291 THR B N 1
ATOM 4988 C CA . THR B 1 291 ? 6.793 53.312 17.406 1 84.88 291 THR B CA 1
ATOM 4989 C C . THR B 1 291 ? 8.141 53.219 16.719 1 84.88 291 THR B C 1
ATOM 4991 O O . THR B 1 291 ? 8.859 54.219 16.578 1 84.88 291 THR B O 1
ATOM 4994 N N . LEU B 1 292 ? 8.461 52.062 16.266 1 85.5 292 LEU B N 1
ATOM 4995 C CA . LEU B 1 292 ? 9.711 51.844 15.562 1 85.5 292 LEU B CA 1
ATOM 4996 C C . LEU B 1 292 ? 9.727 52.594 14.242 1 85.5 292 LEU B C 1
ATOM 4998 O O . LEU B 1 292 ? 10.75 53.156 13.867 1 85.5 292 LEU B O 1
ATOM 5002 N N . ARG B 1 293 ? 8.633 52.562 13.633 1 86.12 293 ARG B N 1
ATOM 5003 C CA . ARG B 1 293 ? 8.523 53.281 12.367 1 86.12 293 ARG B CA 1
ATOM 5004 C C . ARG B 1 293 ? 8.57 54.781 12.578 1 86.12 293 ARG B C 1
ATOM 5006 O O . ARG B 1 293 ? 9.109 55.531 11.75 1 86.12 293 ARG B O 1
ATOM 5013 N N . ALA B 1 294 ? 7.98 55.25 13.641 1 84.62 294 ALA B N 1
ATOM 5014 C CA . ALA B 1 294 ? 7.953 56.656 13.969 1 84.62 294 ALA B CA 1
ATOM 5015 C C . ALA B 1 294 ? 9.352 57.156 14.297 1 84.62 294 ALA B C 1
ATOM 5017 O O . ALA B 1 294 ? 9.672 58.344 14.016 1 84.62 294 ALA B O 1
ATOM 5018 N N . ILE B 1 295 ? 10.148 56.344 14.836 1 87.88 295 ILE B N 1
ATOM 5019 C CA . ILE B 1 295 ? 11.492 56.75 15.219 1 87.88 295 ILE B CA 1
ATOM 5020 C C . ILE B 1 295 ? 12.445 56.562 14.031 1 87.88 295 ILE B C 1
ATOM 5022 O O . ILE B 1 295 ? 13.641 56.844 14.141 1 87.88 295 ILE B O 1
ATOM 5026 N N . GLY B 1 296 ? 11.953 56.062 12.875 1 83.25 296 GLY B N 1
ATOM 5027 C CA . GLY B 1 296 ? 12.75 56.094 11.656 1 83.25 296 GLY B CA 1
ATOM 5028 C C . GLY B 1 296 ? 13.062 54.719 11.117 1 83.25 296 GLY B C 1
ATOM 5029 O O . GLY B 1 296 ? 13.836 54.562 10.156 1 83.25 296 GLY B O 1
ATOM 5030 N N . ALA B 1 297 ? 12.531 53.719 11.719 1 85.31 297 ALA B N 1
ATOM 5031 C CA . ALA B 1 297 ? 12.805 52.375 11.211 1 85.31 297 ALA B CA 1
ATOM 5032 C C . ALA B 1 297 ? 12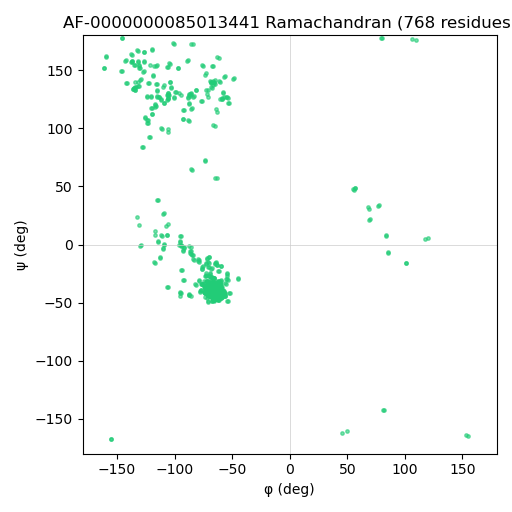.18 52.156 9.836 1 85.31 297 ALA B C 1
ATOM 5034 O O . ALA B 1 297 ? 11.055 52.594 9.578 1 85.31 297 ALA B O 1
ATOM 5035 N N . ARG B 1 298 ? 12.875 51.562 8.82 1 88.44 298 ARG B N 1
ATOM 5036 C CA . ARG B 1 298 ? 12.391 51.281 7.469 1 88.44 298 ARG B CA 1
ATOM 5037 C C . ARG B 1 298 ? 11.398 50.125 7.465 1 88.44 298 ARG B C 1
ATOM 5039 O O . ARG B 1 298 ? 11.508 49.219 8.289 1 88.44 298 ARG B O 1
ATOM 5046 N N . PRO B 1 299 ? 10.516 50.188 6.629 1 88 299 PRO B N 1
ATOM 5047 C CA . PRO B 1 299 ? 9.578 49.062 6.496 1 88 299 PRO B CA 1
ATOM 5048 C C . PRO B 1 299 ? 10.289 47.75 6.281 1 88 299 PRO B C 1
ATOM 5050 O O . PRO B 1 299 ? 9.805 46.688 6.742 1 88 299 PRO B O 1
ATOM 5053 N N . ALA B 1 300 ? 11.445 47.781 5.73 1 89.44 300 ALA B N 1
ATOM 5054 C CA . ALA B 1 300 ? 12.203 46.562 5.48 1 89.44 300 ALA B CA 1
ATOM 5055 C C . ALA B 1 300 ? 12.688 45.938 6.785 1 89.44 300 ALA B C 1
ATOM 5057 O O . ALA B 1 300 ? 12.781 44.719 6.898 1 89.44 300 ALA B O 1
ATOM 5058 N N . PHE B 1 301 ? 12.938 46.844 7.664 1 88.06 301 PHE B N 1
ATOM 5059 C CA . PHE B 1 301 ? 13.391 46.344 8.953 1 88.06 301 PHE B CA 1
ATOM 5060 C C . PHE B 1 301 ? 12.289 45.562 9.656 1 88.06 301 PHE B C 1
ATOM 5062 O O . PHE B 1 301 ? 12.523 44.469 10.195 1 88.06 301 PHE B O 1
ATOM 5069 N N . VAL B 1 302 ? 11.102 46.094 9.641 1 87.38 302 VAL B N 1
ATOM 5070 C CA . VAL B 1 302 ? 9.953 45.469 10.273 1 87.38 302 VAL B CA 1
ATOM 5071 C C . VAL B 1 302 ? 9.656 44.125 9.57 1 87.38 302 VAL B C 1
ATOM 5073 O O . VAL B 1 302 ? 9.383 43.125 10.227 1 87.38 302 VAL B O 1
ATOM 5076 N N . ARG B 1 303 ? 9.758 44.188 8.32 1 90.81 303 ARG B N 1
ATOM 5077 C CA . ARG B 1 303 ? 9.523 42.969 7.535 1 90.81 303 ARG B CA 1
ATOM 5078 C C . ARG B 1 303 ? 10.539 41.875 7.887 1 90.81 303 ARG B C 1
ATOM 5080 O O . ARG B 1 303 ? 10.188 40.719 8.039 1 90.81 303 ARG B O 1
ATOM 5087 N N . THR B 1 304 ? 11.766 42.25 7.977 1 91.12 304 THR B N 1
ATOM 5088 C CA . THR B 1 304 ? 12.836 41.281 8.281 1 91.12 304 THR B CA 1
ATOM 5089 C C . THR B 1 304 ? 12.664 40.719 9.688 1 91.12 304 THR B C 1
ATOM 5091 O O . THR B 1 304 ? 12.969 39.562 9.938 1 91.12 304 THR B O 1
ATOM 5094 N N . LEU B 1 305 ? 12.18 41.531 10.531 1 89.12 305 LEU B N 1
ATOM 5095 C CA . LEU B 1 305 ? 11.961 41.094 11.898 1 89.12 305 LEU B CA 1
ATOM 5096 C C . LEU B 1 305 ? 10.875 40.031 11.953 1 89.12 305 LEU B C 1
ATOM 5098 O O . LEU B 1 305 ? 11.047 39 12.602 1 89.12 305 LEU B O 1
ATOM 5102 N N . VAL B 1 306 ? 9.828 40.375 11.281 1 90.12 306 VAL B N 1
ATOM 5103 C CA . VAL B 1 306 ? 8.711 39.438 11.266 1 90.12 306 VAL B CA 1
ATOM 5104 C C . VAL B 1 306 ? 9.102 38.156 10.547 1 90.12 306 VAL B C 1
ATOM 5106 O O . VAL B 1 306 ? 8.766 37.062 10.984 1 90.12 306 VAL B O 1
ATOM 5109 N N . LEU B 1 307 ? 9.828 38.281 9.523 1 92.44 307 LEU B N 1
ATOM 5110 C CA . LEU B 1 307 ? 10.305 37.125 8.781 1 92.44 307 LEU B CA 1
ATOM 5111 C C . LEU B 1 307 ? 11.258 36.281 9.633 1 92.44 307 LEU B C 1
ATOM 5113 O O . LEU B 1 307 ? 11.266 35.062 9.547 1 92.44 307 LEU B O 1
ATOM 5117 N N . SER B 1 308 ? 12.039 36.969 10.375 1 92.25 308 SER B N 1
ATOM 5118 C CA . SER B 1 308 ? 12.977 36.281 11.25 1 92.25 308 SER B CA 1
ATOM 5119 C C . SER B 1 308 ? 12.242 35.5 12.344 1 92.25 308 SER B C 1
ATOM 5121 O O . SER B 1 308 ? 12.672 34.438 12.742 1 92.25 308 SER B O 1
ATOM 5123 N N . GLU B 1 309 ? 11.156 36 12.781 1 91.38 309 GLU B N 1
ATOM 5124 C CA . GLU B 1 309 ? 10.344 35.312 13.773 1 91.38 309 GLU B CA 1
ATOM 5125 C C . GLU B 1 309 ? 9.742 34.031 13.195 1 91.38 309 GLU B C 1
ATOM 5127 O O . GLU B 1 309 ? 9.742 33 13.844 1 91.38 309 GLU B O 1
ATOM 5132 N N . SER B 1 310 ? 9.266 34.219 12.008 1 92.69 310 SER B N 1
ATOM 5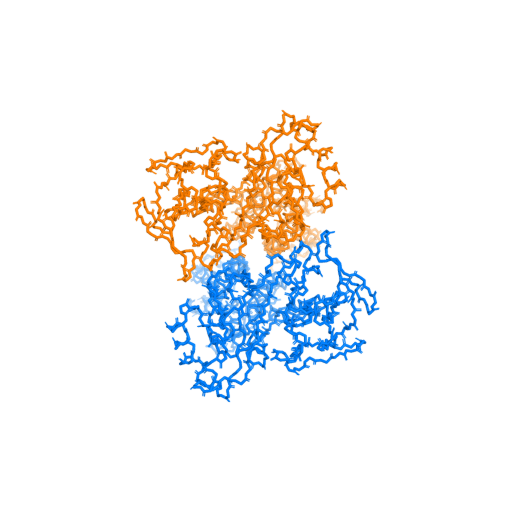133 C CA . SER B 1 310 ? 8.703 33.062 11.328 1 92.69 310 SER B CA 1
ATOM 5134 C C . SER B 1 310 ? 9.758 32 11.078 1 92.69 310 SER B C 1
ATOM 5136 O O . SER B 1 310 ? 9.5 30.812 11.25 1 92.69 310 SER B O 1
ATOM 5138 N N . LEU B 1 311 ? 10.906 32.438 10.703 1 92.94 311 LEU B N 1
ATOM 5139 C CA . LEU B 1 311 ? 12 31.5 10.422 1 92.94 311 LEU B CA 1
ATOM 5140 C C . LEU B 1 311 ? 12.453 30.797 11.688 1 92.94 311 LEU B C 1
ATOM 5142 O O . LEU B 1 311 ? 12.742 29.594 11.672 1 92.94 311 LEU B O 1
ATOM 5146 N N . LEU B 1 312 ? 12.523 31.516 12.742 1 91.94 312 LEU B N 1
ATOM 5147 C CA . LEU B 1 312 ? 12.93 30.938 14.016 1 91.94 312 LEU B CA 1
ATOM 5148 C C . LEU B 1 312 ? 11.914 29.906 14.492 1 91.94 312 LEU B C 1
ATOM 5150 O O . LEU B 1 312 ? 12.289 28.844 15.016 1 91.94 312 LEU B O 1
ATOM 5154 N N . LEU B 1 313 ? 10.711 30.234 14.32 1 90.88 313 LEU B N 1
ATOM 5155 C CA . LEU B 1 313 ? 9.648 29.312 14.719 1 90.88 313 LEU B CA 1
ATOM 5156 C C . LEU B 1 313 ? 9.695 28.047 13.883 1 90.88 313 LEU B C 1
ATOM 5158 O O . LEU B 1 313 ? 9.555 26.938 14.414 1 90.88 313 LEU B O 1
ATOM 5162 N N . ALA B 1 314 ? 9.812 28.25 12.633 1 91.25 314 ALA B N 1
ATOM 5163 C CA . ALA B 1 314 ? 9.875 27.109 11.727 1 91.25 314 ALA B CA 1
ATOM 5164 C C . ALA B 1 314 ? 11.109 26.266 11.992 1 91.25 314 ALA B C 1
ATOM 5166 O O . ALA B 1 314 ? 11.062 25.031 11.906 1 91.25 314 ALA B O 1
ATOM 5167 N N . LEU B 1 315 ? 12.203 26.938 12.266 1 91 315 LEU B N 1
ATOM 5168 C CA . LEU B 1 315 ? 13.438 26.219 12.57 1 91 315 LEU B CA 1
ATOM 5169 C C . LEU B 1 315 ? 13.305 25.453 13.875 1 91 315 LEU B C 1
ATOM 5171 O O . LEU B 1 315 ? 13.781 24.312 13.984 1 91 315 LEU B O 1
ATOM 5175 N N . ALA B 1 316 ? 12.727 26.094 14.836 1 91.5 316 ALA B N 1
ATOM 5176 C CA . ALA B 1 316 ? 12.484 25.406 16.094 1 91.5 316 ALA B CA 1
ATOM 5177 C C . ALA B 1 316 ? 11.578 24.188 15.898 1 91.5 316 ALA B C 1
ATOM 5179 O O . ALA B 1 316 ? 11.836 23.109 16.438 1 91.5 316 ALA B O 1
ATOM 5180 N N . GLY B 1 317 ? 10.562 24.375 15.172 1 90.81 317 GLY B N 1
ATOM 5181 C CA . GLY B 1 317 ? 9.68 23.266 14.852 1 90.81 317 GLY B CA 1
ATOM 5182 C C . GLY B 1 317 ? 10.352 22.203 14.016 1 90.81 317 GLY B C 1
ATOM 5183 O O . GLY B 1 317 ? 10.109 21 14.219 1 90.81 317 GLY B O 1
ATOM 5184 N N . GLY B 1 318 ? 11.141 22.672 13.094 1 91.69 318 GLY B N 1
ATOM 5185 C CA . GLY B 1 318 ? 11.875 21.734 12.258 1 91.69 318 GLY B CA 1
ATOM 5186 C C . GLY B 1 318 ? 12.836 20.875 13.047 1 91.69 318 GLY B C 1
ATOM 5187 O O . GLY B 1 318 ? 12.883 19.656 12.844 1 91.69 318 GLY B O 1
ATOM 5188 N N . VAL B 1 319 ? 13.586 21.516 13.945 1 94.12 319 VAL B N 1
ATOM 5189 C CA . VAL B 1 319 ? 14.523 20.781 14.781 1 94.12 319 VAL B CA 1
ATOM 5190 C C . VAL B 1 319 ? 13.758 19.828 15.703 1 94.12 319 VAL B C 1
ATOM 5192 O O . VAL B 1 319 ? 14.156 18.688 15.898 1 94.12 319 VAL B O 1
ATOM 5195 N N . GLY B 1 320 ? 12.719 20.312 16.25 1 94.44 320 GLY B N 1
ATOM 5196 C CA . GLY B 1 320 ? 11.852 19.438 17.031 1 94.44 320 GLY B CA 1
ATOM 5197 C C . GLY B 1 320 ? 11.32 18.266 16.234 1 94.44 320 GLY B C 1
ATOM 5198 O O . GLY B 1 320 ? 11.258 17.141 16.734 1 94.44 320 GLY B O 1
ATOM 5199 N N . GLY B 1 321 ? 10.938 18.562 15.039 1 92.44 321 GLY B N 1
ATOM 5200 C CA . GLY B 1 321 ? 10.453 17.531 14.148 1 92.44 321 GLY B CA 1
ATOM 5201 C C . GLY B 1 321 ? 11.5 16.484 13.828 1 92.44 321 GLY B C 1
ATOM 5202 O O . GLY B 1 321 ? 11.188 15.289 13.758 1 92.44 321 GLY B O 1
ATOM 5203 N N . LEU B 1 322 ? 12.695 16.969 13.688 1 93.62 322 LEU B N 1
ATOM 5204 C CA . LEU B 1 322 ? 13.789 16.031 13.438 1 93.62 322 LEU B CA 1
ATOM 5205 C C . LEU B 1 322 ? 14.016 15.125 14.648 1 93.62 322 LEU B C 1
ATOM 5207 O O . LEU B 1 322 ? 14.219 13.914 14.492 1 93.62 322 LEU B O 1
ATOM 5211 N N . LEU B 1 323 ? 13.961 15.688 15.797 1 94.81 323 LEU B N 1
ATOM 5212 C CA . LEU B 1 323 ? 14.148 14.906 17.016 1 94.81 323 LEU B CA 1
ATOM 5213 C C . LEU B 1 323 ? 13.016 13.914 17.203 1 94.81 323 LEU B C 1
ATOM 5215 O O . LEU B 1 323 ? 13.258 12.734 17.5 1 94.81 323 LEU B O 1
ATOM 5219 N N . LEU B 1 324 ? 11.875 14.414 16.984 1 92.62 324 LEU B N 1
ATOM 5220 C CA . LEU B 1 324 ? 10.719 13.523 17.094 1 92.62 324 LEU B CA 1
ATOM 5221 C C . LEU B 1 324 ? 10.734 12.492 15.969 1 92.62 324 LEU B C 1
ATOM 5223 O O . LEU B 1 324 ? 10.297 11.352 16.156 1 92.62 324 LEU B O 1
ATOM 5227 N N . GLY B 1 325 ? 11.148 12.945 14.883 1 91.44 325 GLY B N 1
ATOM 5228 C CA . GLY B 1 325 ? 11.297 12.031 13.766 1 91.44 325 GLY B CA 1
ATOM 5229 C C . GLY B 1 325 ? 12.25 10.883 14.047 1 91.44 325 GLY B C 1
ATOM 5230 O O . GLY B 1 325 ? 11.984 9.742 13.68 1 91.44 325 GLY B O 1
ATOM 5231 N N . VAL B 1 326 ? 13.32 11.172 14.719 1 92.5 326 VAL B N 1
ATOM 5232 C CA . VAL B 1 326 ? 14.289 10.148 15.086 1 92.5 326 VAL B CA 1
ATOM 5233 C C . VAL B 1 326 ? 13.641 9.141 16.031 1 92.5 326 VAL B C 1
ATOM 5235 O O . VAL B 1 326 ? 13.844 7.93 15.891 1 92.5 326 VAL B O 1
ATOM 5238 N N . VAL B 1 327 ? 12.898 9.648 16.875 1 92.69 327 VAL B N 1
ATOM 5239 C CA . VAL B 1 327 ? 12.172 8.773 17.797 1 92.69 327 VAL B CA 1
ATOM 5240 C C . VAL B 1 327 ? 11.172 7.926 17.016 1 92.69 327 VAL B C 1
ATOM 5242 O O . VAL B 1 327 ? 11.023 6.73 17.281 1 92.69 327 VAL B O 1
ATOM 5245 N N . GLY B 1 328 ? 10.523 8.562 16.078 1 89.31 328 GLY B N 1
ATOM 5246 C CA . GLY B 1 328 ? 9.609 7.832 15.227 1 89.31 328 GLY B CA 1
ATOM 5247 C C . GLY B 1 328 ? 10.289 6.746 14.406 1 89.31 328 GLY B C 1
ATOM 5248 O O . GLY B 1 328 ? 9.766 5.641 14.273 1 89.31 328 GLY B O 1
ATOM 5249 N N . ILE B 1 329 ? 11.398 7.074 13.938 1 90.19 329 ILE B N 1
ATOM 5250 C CA . ILE B 1 329 ? 12.18 6.125 13.156 1 90.19 329 ILE B CA 1
ATOM 5251 C C . ILE B 1 329 ? 12.578 4.941 14.031 1 90.19 329 ILE B C 1
ATOM 5253 O O . ILE B 1 329 ? 12.469 3.785 13.617 1 90.19 329 ILE B O 1
ATOM 5257 N N . ALA B 1 330 ? 13.008 5.23 15.211 1 90.88 330 ALA B N 1
ATOM 5258 C CA . ALA B 1 330 ? 13.391 4.168 16.141 1 90.88 330 ALA B CA 1
ATOM 5259 C C . ALA B 1 330 ? 12.195 3.277 16.469 1 90.88 330 ALA B C 1
ATOM 5261 O O . ALA B 1 330 ? 12.328 2.055 16.562 1 90.88 330 ALA B O 1
ATOM 5262 N N . ALA B 1 331 ? 11.117 3.904 16.609 1 88.62 331 ALA B N 1
ATOM 5263 C CA . ALA B 1 331 ? 9.906 3.15 16.922 1 88.62 331 ALA B CA 1
ATOM 5264 C C . ALA B 1 331 ? 9.508 2.252 15.75 1 88.62 331 ALA B C 1
ATOM 5266 O O . ALA B 1 331 ? 9.164 1.084 15.945 1 88.62 331 ALA B O 1
ATOM 5267 N N . VAL B 1 332 ? 9.586 2.783 14.609 1 85.06 332 VAL B N 1
ATOM 5268 C CA . VAL B 1 332 ? 9.258 2.023 13.406 1 85.06 332 VAL B CA 1
ATOM 5269 C C . VAL B 1 332 ? 10.234 0.862 13.242 1 85.06 332 VAL B C 1
ATOM 5271 O O . VAL B 1 332 ? 9.828 -0.264 12.945 1 85.06 332 VAL B O 1
ATOM 5274 N N . ASN B 1 333 ? 11.445 1.131 13.414 1 87.06 333 ASN B N 1
ATOM 5275 C CA . ASN B 1 333 ? 12.461 0.094 13.266 1 87.06 333 ASN B CA 1
ATOM 5276 C C . ASN B 1 333 ? 12.32 -0.985 14.336 1 87.06 333 ASN B C 1
ATOM 5278 O O . ASN B 1 333 ? 12.547 -2.166 14.07 1 87.06 333 ASN B O 1
ATOM 5282 N N . ALA B 1 334 ? 12.008 -0.529 15.539 1 85.44 334 ALA B N 1
ATOM 5283 C CA . ALA B 1 334 ? 11.766 -1.515 16.594 1 85.44 334 ALA B CA 1
ATOM 5284 C C . ALA B 1 334 ? 10.617 -2.445 16.219 1 85.44 334 ALA B C 1
ATOM 5286 O O . ALA B 1 334 ? 10.703 -3.66 16.422 1 85.44 334 ALA B O 1
ATOM 5287 N N . TYR B 1 335 ? 9.695 -1.864 15.641 1 81.62 335 TYR B N 1
ATOM 5288 C CA . TYR B 1 335 ? 8.531 -2.641 15.234 1 81.62 335 TYR B CA 1
ATOM 5289 C C . TYR B 1 335 ? 8.852 -3.547 14.055 1 81.62 335 TYR B C 1
ATOM 5291 O O . TYR B 1 335 ? 8.5 -4.727 14.055 1 81.62 335 TYR B O 1
ATOM 5299 N N . THR B 1 336 ? 9.492 -3.07 13.086 1 80.12 336 THR B N 1
ATOM 5300 C CA . THR B 1 336 ? 9.773 -3.832 11.875 1 80.12 336 THR B CA 1
ATOM 5301 C C . THR B 1 336 ? 10.867 -4.867 12.133 1 80.12 336 THR B C 1
ATOM 5303 O O . THR B 1 336 ? 10.875 -5.934 11.508 1 80.12 336 THR B O 1
ATOM 5306 N N . GLN B 1 337 ? 11.727 -4.457 12.93 1 76.25 337 GLN B N 1
ATOM 5307 C CA . GLN B 1 337 ? 12.742 -5.438 13.305 1 76.25 337 GLN B CA 1
ATOM 5308 C C . GLN B 1 337 ? 12.117 -6.629 14.023 1 76.25 337 GLN B C 1
ATOM 5310 O O . GLN B 1 337 ? 12.516 -7.773 13.797 1 76.25 337 GLN B O 1
ATOM 5315 N N . LYS B 1 338 ? 11.211 -6.27 14.859 1 74 338 LYS B N 1
ATOM 5316 C CA . LYS B 1 338 ? 10.539 -7.34 15.586 1 74 338 LYS B CA 1
ATOM 5317 C C . LYS B 1 338 ? 9.672 -8.18 14.648 1 74 338 LYS B C 1
ATOM 5319 O O . LYS B 1 338 ? 9.648 -9.406 14.758 1 74 338 LYS B O 1
ATOM 5324 N N . LEU B 1 339 ? 9.188 -7.605 13.656 1 72.12 339 LEU B N 1
ATOM 5325 C CA . LEU B 1 339 ? 8.234 -8.289 12.789 1 72.12 339 LEU B CA 1
ATOM 5326 C C . LEU B 1 339 ? 8.938 -8.938 11.602 1 72.12 339 LEU B C 1
ATOM 5328 O O . LEU B 1 339 ? 8.625 -10.07 11.234 1 72.12 339 LEU B O 1
ATOM 5332 N N . ALA B 1 340 ? 9.922 -8.203 11 1 72.44 340 ALA B N 1
ATOM 5333 C CA . ALA B 1 340 ? 10.461 -8.672 9.719 1 72.44 340 ALA B CA 1
ATOM 5334 C C . ALA B 1 340 ? 11.984 -8.719 9.75 1 72.44 340 ALA B C 1
ATOM 5336 O O . ALA B 1 340 ? 12.617 -9.148 8.789 1 72.44 340 ALA B O 1
ATOM 5337 N N . GLY B 1 341 ? 12.531 -8.344 10.844 1 72.12 341 GLY B N 1
ATOM 5338 C CA . GLY B 1 341 ? 13.977 -8.398 10.977 1 72.12 341 GLY B CA 1
ATOM 5339 C C . GLY B 1 341 ? 14.695 -7.383 10.109 1 72.12 341 GLY B C 1
ATOM 5340 O O . GLY B 1 341 ? 15.82 -7.629 9.656 1 72.12 341 GLY B O 1
ATOM 5341 N N . ILE B 1 342 ? 13.938 -6.367 9.734 1 74.62 342 ILE B N 1
ATOM 5342 C CA . ILE B 1 342 ? 14.555 -5.359 8.875 1 74.62 342 ILE B CA 1
ATOM 5343 C C . ILE B 1 342 ? 14.359 -3.973 9.484 1 74.62 342 ILE B C 1
ATOM 5345 O O . ILE B 1 342 ? 13.414 -3.748 10.242 1 74.62 342 ILE B O 1
ATOM 5349 N N . ASP B 1 343 ? 15.352 -3.182 9.172 1 77.12 343 ASP B N 1
ATOM 5350 C CA . ASP B 1 343 ? 15.172 -1.766 9.484 1 77.12 343 ASP B CA 1
ATOM 5351 C C . ASP B 1 343 ? 14.492 -1.035 8.32 1 77.12 343 ASP B C 1
ATOM 5353 O O . ASP B 1 343 ? 15.148 -0.672 7.344 1 77.12 343 ASP B O 1
ATOM 5357 N N . ALA B 1 344 ? 13.289 -0.737 8.57 1 76.19 344 ALA B N 1
ATOM 5358 C CA . ALA B 1 344 ? 12.469 -0.221 7.469 1 76.19 344 ALA B CA 1
ATOM 5359 C C . ALA B 1 344 ? 12.688 1.278 7.289 1 76.19 344 ALA B C 1
ATOM 5361 O O . ALA B 1 344 ? 12.336 1.839 6.246 1 76.19 344 ALA B O 1
ATOM 5362 N N . ALA B 1 345 ? 13.328 1.854 8.312 1 83.19 345 ALA B N 1
ATOM 5363 C CA . ALA B 1 345 ? 13.508 3.301 8.227 1 83.19 345 ALA B CA 1
ATOM 5364 C C . ALA B 1 345 ? 14.953 3.691 8.508 1 83.19 345 ALA B C 1
ATOM 5366 O O . ALA B 1 345 ? 15.617 3.08 9.352 1 83.19 345 ALA B O 1
ATOM 5367 N N . ALA B 1 346 ? 15.461 4.59 7.715 1 86.56 346 ALA B N 1
ATOM 5368 C CA . ALA B 1 346 ? 16.828 5.059 7.902 1 86.56 346 ALA B CA 1
ATOM 5369 C C . ALA B 1 346 ? 16.922 6.578 7.766 1 86.56 346 ALA B C 1
ATOM 5371 O O . ALA B 1 346 ? 16.281 7.164 6.887 1 86.56 346 ALA B O 1
ATOM 5372 N N . LEU B 1 347 ? 17.625 7.086 8.727 1 87.56 347 LEU B N 1
ATOM 5373 C CA . LEU B 1 347 ? 17.875 8.523 8.656 1 87.56 347 LEU B CA 1
ATOM 5374 C C . LEU B 1 347 ? 19.188 8.812 7.93 1 87.56 347 LEU B C 1
ATOM 5376 O O . LEU B 1 347 ? 20.25 8.359 8.352 1 87.56 347 LEU B O 1
ATOM 5380 N N . THR B 1 348 ? 19.109 9.445 6.848 1 87.56 348 THR B N 1
ATOM 5381 C CA . THR B 1 348 ? 20.297 9.82 6.074 1 87.56 348 THR B CA 1
ATOM 5382 C C . THR B 1 348 ? 20.562 11.32 6.191 1 87.56 348 THR B C 1
ATOM 5384 O O . THR B 1 348 ? 19.656 12.094 6.488 1 87.56 348 THR B O 1
ATOM 5387 N N . PRO B 1 349 ? 21.75 11.742 6.055 1 89.06 349 PRO B N 1
ATOM 5388 C CA . PRO B 1 349 ? 22.078 13.172 6.09 1 89.06 349 PRO B CA 1
ATOM 5389 C C . PRO B 1 349 ? 21.281 13.977 5.055 1 89.06 349 PRO B C 1
ATOM 5391 O O . PRO B 1 349 ? 20.906 15.125 5.309 1 89.06 349 PRO B O 1
ATOM 5394 N N . ARG B 1 350 ? 21.047 13.336 3.998 1 87.88 350 ARG B N 1
ATOM 5395 C CA . ARG B 1 350 ? 20.266 14 2.961 1 87.88 350 ARG B CA 1
ATOM 5396 C C . ARG B 1 350 ? 18.859 14.312 3.457 1 87.88 350 ARG B C 1
ATOM 5398 O O . ARG B 1 350 ? 18.344 15.406 3.209 1 87.88 350 ARG B O 1
ATOM 5405 N N . LEU B 1 351 ? 18.312 13.312 4.113 1 86.94 351 LEU B N 1
ATOM 5406 C CA . LEU B 1 351 ? 16.969 13.492 4.637 1 86.94 351 LEU B CA 1
ATOM 5407 C C . LEU B 1 351 ? 16.938 14.562 5.719 1 86.94 351 LEU B C 1
ATOM 5409 O O . LEU B 1 351 ? 15.977 15.336 5.816 1 86.94 351 LEU B O 1
ATOM 5413 N N . THR B 1 352 ? 17.969 14.609 6.543 1 89.75 352 THR B N 1
ATOM 5414 C CA . THR B 1 352 ? 18.062 15.625 7.582 1 89.75 352 THR B CA 1
ATOM 5415 C C . THR B 1 352 ? 18.125 17.016 6.973 1 89.75 352 THR B C 1
ATOM 5417 O O . THR B 1 352 ? 17.406 17.922 7.406 1 89.75 352 THR B O 1
ATOM 5420 N N . LEU B 1 353 ? 18.875 17.172 5.941 1 91.81 353 LEU B N 1
ATOM 5421 C CA . LEU B 1 353 ? 19.016 18.453 5.277 1 91.81 353 LEU B CA 1
ATOM 5422 C C . LEU B 1 353 ? 17.719 18.859 4.578 1 91.81 353 LEU B C 1
ATOM 5424 O O . LEU B 1 353 ? 17.359 20.031 4.578 1 91.81 353 LEU B O 1
ATOM 5428 N N . LEU B 1 354 ? 17.141 17.875 4.062 1 87.81 354 LEU B N 1
ATOM 5429 C CA . LEU B 1 354 ? 15.883 18.141 3.375 1 87.81 354 LEU B CA 1
ATOM 5430 C C . LEU B 1 354 ? 14.812 18.609 4.355 1 87.81 354 LEU B C 1
ATOM 5432 O O . LEU B 1 354 ? 14.062 19.547 4.066 1 87.81 354 LEU B O 1
ATOM 5436 N N . ALA B 1 355 ? 14.797 17.922 5.434 1 87.06 355 ALA B N 1
ATOM 5437 C CA . ALA B 1 355 ? 13.805 18.281 6.449 1 87.06 355 ALA B CA 1
ATOM 5438 C C . ALA B 1 355 ? 14.031 19.703 6.953 1 87.06 355 ALA B C 1
ATOM 5440 O O . ALA B 1 355 ? 13.078 20.469 7.09 1 87.06 355 ALA B O 1
ATOM 5441 N N . LEU B 1 356 ? 15.242 20.031 7.199 1 90.44 356 LEU B N 1
ATOM 5442 C CA . LEU B 1 356 ? 15.578 21.375 7.664 1 90.44 356 LEU B CA 1
ATOM 5443 C C . LEU B 1 356 ? 15.312 22.406 6.57 1 90.44 356 LEU B C 1
ATOM 5445 O O . LEU B 1 356 ? 14.828 23.516 6.852 1 90.44 356 LEU B O 1
ATOM 5449 N N . GLY B 1 357 ? 15.664 22.031 5.344 1 91.75 357 GLY B N 1
ATOM 5450 C CA . GLY B 1 357 ? 15.406 22.922 4.227 1 91.75 357 GLY B CA 1
ATOM 5451 C C . GLY B 1 357 ? 13.93 23.219 4.031 1 91.75 357 GLY B C 1
ATOM 5452 O O . GLY B 1 357 ? 13.547 24.375 3.822 1 91.75 357 GLY B O 1
ATOM 5453 N N . ILE B 1 358 ? 13.133 22.25 4.195 1 87.88 358 ILE B N 1
ATOM 5454 C CA . ILE B 1 358 ? 11.695 22.406 4.023 1 87.88 358 ILE B CA 1
ATOM 5455 C C . ILE B 1 358 ? 11.125 23.234 5.164 1 87.88 358 ILE B C 1
ATOM 5457 O O . ILE B 1 358 ? 10.234 24.062 4.953 1 87.88 358 ILE B O 1
ATOM 5461 N N . SER B 1 359 ? 11.633 22.953 6.352 1 87.38 359 SER B N 1
ATOM 5462 C CA . SER B 1 359 ? 11.195 23.75 7.488 1 87.38 359 SER B CA 1
ATOM 5463 C C . SER B 1 359 ? 11.516 25.234 7.281 1 87.38 359 SER B C 1
ATOM 5465 O O . SER B 1 359 ? 10.703 26.109 7.594 1 87.38 359 SER B O 1
ATOM 5467 N N . LEU B 1 360 ? 12.664 25.484 6.762 1 89.94 360 LEU B N 1
ATOM 5468 C CA . LEU B 1 360 ? 13.07 26.859 6.488 1 89.94 360 LEU B CA 1
ATOM 5469 C C . LEU B 1 360 ? 12.195 27.484 5.41 1 89.94 360 LEU B C 1
ATOM 5471 O O . LEU B 1 360 ? 11.789 28.641 5.523 1 89.94 360 LEU B O 1
ATOM 5475 N N . LEU B 1 361 ? 11.914 26.719 4.48 1 90.5 361 LEU B N 1
ATOM 5476 C CA . LEU B 1 361 ? 11.07 27.203 3.396 1 90.5 361 LEU B CA 1
ATOM 5477 C C . LEU B 1 361 ? 9.656 27.484 3.898 1 90.5 361 LEU B C 1
ATOM 5479 O O . LEU B 1 361 ? 9.031 28.469 3.49 1 90.5 361 LEU B O 1
ATOM 5483 N N . LEU B 1 362 ? 9.281 26.594 4.727 1 87.75 362 LEU B N 1
ATOM 5484 C CA . LEU B 1 362 ? 7.969 26.781 5.336 1 87.75 362 LEU B CA 1
ATOM 5485 C C . LEU B 1 362 ? 7.922 28.078 6.145 1 87.75 362 LEU B C 1
ATOM 5487 O O . LEU B 1 362 ? 6.941 28.812 6.082 1 87.75 362 LEU B O 1
ATOM 5491 N N . GLY B 1 363 ? 8.93 28.312 6.879 1 88.81 363 GLY B N 1
ATOM 5492 C CA . GLY B 1 363 ? 9.016 29.547 7.645 1 88.81 363 GLY B CA 1
ATOM 5493 C C . GLY B 1 363 ? 9.047 30.781 6.773 1 88.81 363 GLY B C 1
ATOM 5494 O O . GLY B 1 363 ? 8.383 31.781 7.082 1 88.81 363 GLY B O 1
ATOM 5495 N N . LEU B 1 364 ? 9.727 30.672 5.746 1 91.06 364 LEU B N 1
ATOM 5496 C CA . LEU B 1 364 ? 9.852 31.797 4.84 1 91.06 364 LEU B CA 1
ATOM 5497 C C . LEU B 1 364 ? 8.523 32.094 4.152 1 91.06 364 LEU B C 1
ATOM 5499 O O . LEU B 1 364 ? 8.094 33.25 4.102 1 91.06 364 LEU B O 1
ATOM 5503 N N . VAL B 1 365 ? 7.898 31.078 3.727 1 91.44 365 VAL B N 1
ATOM 5504 C CA . VAL B 1 365 ? 6.664 31.25 2.967 1 91.44 365 VAL B CA 1
ATOM 5505 C C . VAL B 1 365 ? 5.535 31.672 3.902 1 91.44 365 VAL B C 1
ATOM 5507 O O . VAL B 1 365 ? 4.738 32.562 3.566 1 91.44 365 VAL B O 1
ATOM 5510 N N . SER B 1 366 ? 5.547 31.031 5.008 1 89.81 366 SER B N 1
ATOM 5511 C CA . SER B 1 366 ? 4.484 31.328 5.961 1 89.81 366 SER B CA 1
ATOM 5512 C C . SER B 1 366 ? 4.633 32.719 6.539 1 89.81 366 SER B C 1
ATOM 5514 O O . SER B 1 366 ? 3.648 33.344 6.965 1 89.81 366 SER B O 1
ATOM 5516 N N . GLY B 1 367 ? 5.84 33.281 6.562 1 90.75 367 GLY B N 1
ATOM 5517 C CA . GLY B 1 367 ? 6.105 34.594 7.141 1 90.75 367 GLY B CA 1
ATOM 5518 C C . GLY B 1 367 ? 5.883 35.719 6.164 1 90.75 367 GLY B C 1
ATOM 5519 O O . GLY B 1 367 ? 5.844 36.875 6.562 1 90.75 367 GLY B O 1
ATOM 5520 N N . LEU B 1 368 ? 5.605 35.375 4.973 1 90.38 368 LEU B N 1
ATOM 5521 C CA . LEU B 1 368 ? 5.5 36.406 3.953 1 90.38 368 LEU B CA 1
ATOM 5522 C C . LEU B 1 368 ? 4.25 37.25 4.168 1 90.38 368 LEU B C 1
ATOM 5524 O O . LEU B 1 368 ? 4.309 38.5 4.098 1 90.38 368 LEU B O 1
ATOM 5528 N N . LEU B 1 369 ? 3.186 36.625 4.445 1 86.25 369 LEU B N 1
ATOM 5529 C CA . LEU B 1 369 ? 1.937 37.375 4.625 1 86.25 369 LEU B CA 1
ATOM 5530 C C . LEU B 1 369 ? 1.992 38.25 5.871 1 86.25 369 LEU B C 1
ATOM 5532 O O . LEU B 1 369 ? 1.693 39.438 5.812 1 86.25 369 LEU B O 1
ATOM 5536 N N . PRO B 1 370 ? 2.404 37.656 6.98 1 87.62 370 PRO B N 1
ATOM 5537 C CA . PRO B 1 370 ? 2.529 38.5 8.172 1 87.62 370 PRO B CA 1
ATOM 5538 C C . PRO B 1 370 ? 3.543 39.625 7.996 1 87.62 370 PRO B C 1
ATOM 5540 O O . PRO B 1 370 ? 3.336 40.75 8.5 1 87.62 370 PRO B O 1
ATOM 5543 N N . ALA B 1 371 ? 4.602 39.344 7.32 1 89.5 371 ALA B N 1
ATOM 5544 C CA . ALA B 1 371 ? 5.633 40.375 7.102 1 89.5 371 ALA B CA 1
ATOM 5545 C C . ALA B 1 371 ? 5.098 41.5 6.254 1 89.5 371 ALA B C 1
ATOM 5547 O O . ALA B 1 371 ? 5.383 42.688 6.531 1 89.5 371 ALA B O 1
ATOM 5548 N N . ARG B 1 372 ? 4.348 41.219 5.305 1 87.81 372 ARG B N 1
ATOM 5549 C CA . ARG B 1 372 ? 3.756 42.219 4.457 1 87.81 372 ARG B CA 1
ATOM 5550 C C . ARG B 1 372 ? 2.74 43.062 5.23 1 87.81 372 ARG B C 1
ATOM 5552 O O . ARG B 1 372 ? 2.658 44.281 5.051 1 87.81 372 ARG B O 1
ATOM 5559 N N . SER B 1 373 ? 2.016 42.406 6.035 1 84 373 SER B N 1
ATOM 5560 C CA . SER B 1 373 ? 1.024 43.125 6.844 1 84 373 SER B CA 1
ATOM 5561 C C . SER B 1 373 ? 1.691 44.062 7.844 1 84 373 SER B C 1
ATOM 5563 O O . SER B 1 373 ? 1.192 45.156 8.102 1 84 373 SER B O 1
ATOM 5565 N N . ALA B 1 374 ? 2.742 43.656 8.375 1 82.38 374 ALA B N 1
ATOM 5566 C CA . ALA B 1 374 ? 3.459 44.469 9.359 1 82.38 374 ALA B CA 1
ATOM 5567 C C . ALA B 1 374 ? 4.094 45.688 8.703 1 82.38 374 ALA B C 1
ATOM 5569 O O . ALA B 1 374 ? 4.148 46.75 9.312 1 82.38 374 ALA B O 1
ATOM 5570 N N . SER B 1 375 ? 4.535 45.531 7.555 1 82.19 375 SER B N 1
ATOM 5571 C CA . SER B 1 375 ? 5.238 46.625 6.883 1 82.19 375 SER B CA 1
ATOM 5572 C C . SER B 1 375 ? 4.27 47.688 6.383 1 82.19 375 SER B C 1
ATOM 5574 O O . SER B 1 375 ? 4.656 48.844 6.16 1 82.19 375 SER B O 1
ATOM 5576 N N . ARG B 1 376 ? 3.076 47.312 6.27 1 79.12 376 ARG B N 1
ATOM 5577 C CA . ARG B 1 376 ? 2.098 48.219 5.723 1 79.12 376 ARG B CA 1
ATOM 5578 C C . ARG B 1 376 ? 1.364 48.969 6.836 1 79.12 376 ARG B C 1
ATOM 5580 O O . ARG B 1 376 ? 0.467 49.781 6.57 1 79.12 376 ARG B O 1
ATOM 5587 N N . LEU B 1 377 ? 1.682 48.688 7.98 1 75.88 377 LEU B N 1
ATOM 5588 C CA . LEU B 1 377 ? 1.036 49.344 9.102 1 75.88 377 LEU B CA 1
ATOM 5589 C C . LEU B 1 377 ? 1.338 50.844 9.086 1 75.88 377 LEU B C 1
ATOM 5591 O O . LEU B 1 377 ? 2.498 51.25 8.961 1 75.88 377 LEU B O 1
ATOM 5595 N N . GLN B 1 378 ? 0.323 51.688 8.93 1 73.5 378 GLN B N 1
ATOM 5596 C CA . GLN B 1 378 ? 0.48 53.125 8.977 1 73.5 378 GLN B CA 1
ATOM 5597 C C . GLN B 1 378 ? 0.723 53.625 10.398 1 73.5 378 GLN B C 1
ATOM 5599 O O . GLN B 1 378 ? 0.067 53.156 11.336 1 73.5 378 GLN B O 1
ATOM 5604 N N . ILE B 1 379 ? 1.699 54.469 10.508 1 70.56 379 ILE B N 1
ATOM 5605 C CA . ILE B 1 379 ? 2.135 55 11.805 1 70.56 379 ILE B CA 1
ATOM 5606 C C . ILE B 1 379 ? 0.938 55.562 12.562 1 70.56 379 ILE B C 1
ATOM 5608 O O . ILE B 1 379 ? 0.762 55.281 13.75 1 70.56 379 ILE B O 1
ATOM 5612 N N . THR B 1 380 ? 0.124 56.219 11.852 1 67.44 380 THR B N 1
ATOM 5613 C CA . THR B 1 380 ? -1.004 56.906 12.492 1 67.44 380 THR B CA 1
ATOM 5614 C C . THR B 1 380 ? -2.012 55.875 13.008 1 67.44 380 THR B C 1
ATOM 5616 O O . THR B 1 380 ? -2.572 56.031 14.094 1 67.44 380 THR B O 1
ATOM 5619 N N . GLU B 1 381 ? -2.184 54.906 12.352 1 64.19 381 GLU B N 1
ATOM 5620 C CA . GLU B 1 381 ? -3.117 53.875 12.742 1 64.19 381 GLU B CA 1
ATOM 5621 C C . GLU B 1 381 ? -2.566 53.031 13.898 1 64.19 381 GLU B C 1
ATOM 5623 O O . GLU B 1 381 ? -3.314 52.625 14.789 1 64.19 381 GLU B O 1
ATOM 5628 N N . ALA B 1 382 ? -1.325 52.906 13.898 1 64.69 382 ALA B N 1
ATOM 5629 C CA . ALA B 1 382 ? -0.66 52.094 14.906 1 64.69 382 ALA B CA 1
ATOM 5630 C C . ALA B 1 382 ? -0.585 52.812 16.25 1 64.69 382 ALA B C 1
ATOM 5632 O O . ALA B 1 382 ? -0.742 52.188 17.297 1 64.69 382 ALA B O 1
ATOM 5633 N N . LEU B 1 383 ? -0.436 54.156 16.125 1 64.31 383 LEU B N 1
ATOM 5634 C CA . LEU B 1 383 ? -0.264 54.938 17.359 1 64.31 383 LEU B CA 1
ATOM 5635 C C . LEU B 1 383 ? -1.602 55.469 17.859 1 64.31 383 LEU B C 1
ATOM 5637 O O . LEU B 1 383 ? -1.744 55.812 19.031 1 64.31 383 LEU B O 1
ATOM 5641 N N . GLY B 1 384 ? -2.598 55.562 16.906 1 55.69 384 GLY B N 1
ATOM 5642 C CA . GLY B 1 384 ? -3.902 56.062 17.297 1 55.69 384 GLY B CA 1
ATOM 5643 C C . GLY B 1 384 ? -4.766 55.031 17.984 1 55.69 384 GLY B C 1
ATOM 5644 O O . GLY B 1 384 ? -5.844 55.344 18.5 1 55.69 384 GLY B O 1
ATOM 5645 N N . ARG B 1 385 ? -4.547 53.906 17.984 1 54.88 385 ARG B N 1
ATOM 5646 C CA . ARG B 1 385 ? -5.305 52.875 18.703 1 54.88 385 ARG B CA 1
ATOM 5647 C C . ARG B 1 385 ? -5.188 53.062 20.219 1 54.88 385 ARG B C 1
ATOM 5649 O O . ARG B 1 385 ? -4.223 52.625 20.828 1 54.88 385 ARG B O 1
ATOM 5656 N N . VAL B 1 386 ? -5.602 54.344 20.828 1 44.06 386 VAL B N 1
ATOM 5657 C CA . VAL B 1 386 ? -5.898 54.656 22.219 1 44.06 386 VAL B CA 1
ATOM 5658 C C . VAL B 1 386 ? -7.25 54.062 22.609 1 44.06 386 VAL B C 1
ATOM 5660 O O . VAL B 1 386 ? -8.203 54.125 21.828 1 44.06 386 VAL B O 1
#

Nearest PDB structures (foldseek):
  5xu1-assembly1_M  TM=7.634E-01  e=2.696E-17  Streptococcus pneumoniae R6
  5ws4-assembly1_B  TM=5.652E-01  e=5.737E-19  Acinetobacter baumannii
  5xu1-assembly1_S  TM=7.299E-01  e=2.388E-15  Streptococcus pneumoniae R6
  5lj7-assembly1_A  TM=5.210E-01  e=2.063E-15  Aggregatibacter actinomycetemcomitans
  7v8l-assembly1_C  TM=4.849E-01  e=5.208E-15  Escherichia coli K-12

Solvent-accessible surface area (backbone atoms only — not comparable to full-atom values): 36435 Å² total; per-residue (Å²): 134,56,73,67,55,47,50,53,50,21,50,51,59,46,60,71,44,49,67,46,45,48,32,39,26,49,20,28,13,52,29,41,13,51,35,46,35,55,56,15,31,52,48,8,46,51,47,48,50,51,55,46,49,71,71,37,48,48,37,29,38,36,24,45,57,50,70,58,35,35,91,63,42,62,35,38,28,57,45,64,53,56,57,57,47,57,73,42,17,80,82,65,39,47,73,43,82,43,56,26,36,49,45,66,37,37,37,94,48,67,57,62,38,38,34,40,39,13,29,51,15,67,64,29,66,44,72,52,33,65,85,69,47,62,64,41,74,40,71,66,40,54,85,40,48,60,35,56,42,30,33,27,12,30,38,37,20,62,56,64,70,49,49,70,72,34,76,44,70,79,38,68,83,35,60,29,32,27,46,10,29,31,41,80,45,90,28,72,63,13,30,26,34,38,28,15,29,57,34,44,19,56,61,49,40,19,73,71,30,17,16,31,36,36,27,35,50,75,52,66,90,47,28,64,62,47,24,53,50,48,21,67,75,67,56,35,28,43,41,32,53,67,52,52,51,50,49,49,48,52,49,43,51,54,52,47,51,53,49,47,53,54,33,46,52,35,43,49,35,27,24,31,31,45,24,36,54,48,33,47,50,40,64,75,36,32,46,59,50,18,52,41,42,70,76,65,50,50,50,66,55,51,22,48,34,42,30,45,34,25,30,49,43,23,41,52,5,25,54,44,2,52,55,50,12,51,54,46,31,51,50,49,22,54,50,32,34,72,55,48,33,32,55,44,38,34,90,45,72,67,55,53,50,47,48,47,50,49,22,41,49,38,9,50,61,24,15,46,61,31,14,52,54,52,40,63,59,48,49,65,64,30,65,58,72,119,133,55,73,67,54,46,50,54,50,21,50,53,60,47,60,72,43,49,67,48,45,47,33,40,26,48,21,28,13,52,28,42,13,50,36,46,33,55,55,15,32,53,48,8,46,51,47,48,51,51,53,46,51,69,71,36,48,47,36,30,39,35,23,45,57,50,71,59,35,33,91,62,43,62,34,38,28,56,46,67,54,57,59,58,48,58,72,43,18,78,81,64,40,46,73,42,82,42,56,27,36,47,41,65,36,38,39,92,46,66,59,62,38,36,34,40,39,13,29,50,15,67,63,29,66,44,71,53,34,65,84,68,47,62,64,42,72,42,71,67,40,54,86,40,48,60,34,57,43,30,35,29,12,29,38,37,21,62,56,65,70,49,48,70,71,33,75,46,69,78,38,66,84,37,61,28,33,26,47,10,30,30,42,80,45,89,28,71,63,12,29,27,33,37,27,15,30,56,34,44,18,56,61,49,40,19,72,69,30,18,17,30,33,34,27,34,49,76,50,65,89,46,28,65,64,47,26,53,50,48,22,67,75,66,57,36,29,41,42,34,53,66,54,51,51,52,50,50,49,52,49,42,51,54,50,46,52,54,50,47,52,55,33,45,53,36,44,49,36,26,24,32,30,46,24,34,54,48,33,48,52,41,63,75,35,31,47,59,50,17,52,42,41,71,76,64,50,51,50,64,55,52,23,50,34,41,31,45,32,25,30,51,44,23,42,52,5,24,52,46,2,51,55,49,13,52,53,46,29,50,52,49,20,53,51,32,34,71,54,47,32,32,55,45,38,35,88,45,72,65,55,53,50,48,49,46,50,50,23,41,48,37,9,50,59,25,15,45,61,32,15,53,54,53,40,64,59,47,49,64,64,29,65,57,74,118

Foldseek 3Di:
DDPVVLLVLLVVLLVVDVVLLVVLLQLLLQLLLLLLQLLQLLVQVLVQLCVCLVPFAFQKKWAACPCVVDDAFDQPAFLCVLVVVVVCCVVQQWDDKKFKAKDWDDDPPLLQIAIEIATALCCWPCVRGVVKAFPDFDTRHNVCAPPQEKEAAQSNCVSVVHDQQDKDDPDPVHIHGYGTYIDDDQHQRNRYMYHHNQRVCVSSVNVRTGRIMGTHGPDSVCSVVSQVVSCVPVVIHMDGSVRVSVVSVVVSVVSSVVSVVVSVVSLVVSLLSLLVSLLVSLVVCLLVLLVCVVVPDALVSLLVSSLSSLQVSLQSSLVSNVVSSVVSQVVQQVVCCNRRVGRSGDRDPVSSVVSNVSSNVSSNVSSNVSSVVNSPRDSCNSNVPD/DDPVVLLVLLVVLLVVDVVLLVVLLQLLLQLLLLLLQLLQLLVQVLVQLCVCLVAFAFQKKWAACPCVVDDFFAQPAFLCVLVVVVVCCVVQQWDDKKFKAKDWDDDPPLLQIAIEIATALCCWPCVRGVPKAFPDFDTRHNVCAPPQEKEAAQSLCVSVVHDQQDKADPDPVHIHGYGTYIDDDQHQRNRYMYHHNQRVCVSSVNVRTGRIMGTHGPDSVCSVVSQVVSCVPVVIHMDGSVRVSVVSVVVSVVSSVVSVVVSVVSLVVSLLSLLVSLLVSLVVCLLVLLVCVVVPHALVSLLVSSLSSLQVSLQSSLVSSVVSSVVSQVVQQVVCCNRRVGRSGDDDPVSSVVSNVSSNVSSNVSSNVSSVVNSPRDSCNSNVPD

Sequence (772 aa):
MHWSDVWKLAWKGLTRRPVRTLLTALGITVAVASMVVFLSLGEGIRKVFTSELGAIGPDVQVSLSGFSQGFAPQPNLPQAVTEDLQKLAGELGIITITPVVMAVRGSLDVSQSTVLYGLPAAQGVQAVFPSVRAASGRALTAADEGQGVAVVGAKAAQNLHLAVGSVLNLNRRNRVKVVGVLAPESGLVDNFIFLPLTTLQRAEGAQGRVSLVALKLANPRDAQAVAHTIARRLNVEAQTQSDFLSFIDRALRISDAVRFGISLIALIVGGLAVANTVMMGVFERTREFGTLRAIGARPAFVRTLVLSESLLLALAGGVGGLLLGVVGIAAVNAYTQKLAGIDAAALTPRLTLLALGISLLLGLVSGLLPARSASRLQITEALGRVMHWSDVWKLAWKGLTRRPVRTLLTALGITVAVASMVVFLSLGEGIRKVFTSELGAIGPDVQVSLSGFSQGFAPQPNLPQAVTEDLQKLAGELGIITITPVVMAVRGSLDVSQSTVLYGLPAAQGVQAVFPSVRAASGRALTAADEGQGVAVVGAKAAQNLHLAVGSVLNLNRRNRVKVVGVLAPESGLVDNFIFLPLTTLQRAEGAQGRVSLVALKLANPRDAQAVAHTIARRLNVEAQTQSDFLSFIDRALRISDAVRFGISLIALIVGGLAVANTVMMGVFERTREFGTLRAIGARPAFVRTLVLSESLLLALAGGVGGLLLGVVGIAAVNAYTQKLAGIDAAALTPRLTLLALGISLLLGLVSGLLPARSASRLQITEALGRV

pLDDT: mean 85.85, std 9.38, range [43.44, 98.06]

InterPro domains:
  IPR003838 ABC3 transporter permease, C-terminal [PF02687] (262-378)
  IPR025857 MacB-like periplasmic core domain [PF12704] (21-231)
  IPR050250 Macrolide Exporter MacB [PTHR30572] (5-384)

Radius of gyration: 32.22 Å; Cα contacts (8 Å, |Δi|>4): 1590; chains: 2; bounding box: 63×93×72 Å

Organism: Deinococcus geothermalis (strain DSM 11300 / CIP 105573 / AG-3a) (NCBI:txid319795)